Protein AF-A0A507BGI0-F1 (afdb_monomer_lite)

Structure (mmCIF, N/CA/C/O backbone):
data_AF-A0A507BGI0-F1
#
_entry.id   AF-A0A507BGI0-F1
#
loop_
_atom_site.group_PDB
_atom_site.id
_atom_site.type_symbol
_atom_site.label_atom_id
_atom_site.label_alt_id
_atom_site.label_comp_id
_atom_site.label_asym_id
_atom_site.label_entity_id
_atom_site.label_seq_id
_atom_site.pdbx_PDB_ins_code
_atom_site.Cartn_x
_atom_site.Cartn_y
_atom_site.Cartn_z
_atom_site.occupancy
_atom_site.B_iso_or_equiv
_atom_site.auth_seq_id
_atom_site.auth_comp_id
_atom_site.auth_asym_id
_atom_site.auth_atom_id
_atom_site.pdbx_PDB_model_num
ATOM 1 N N . MET A 1 1 ? 12.390 -49.516 82.461 1.00 42.81 1 MET A N 1
ATOM 2 C CA . MET A 1 1 ? 11.378 -50.363 81.790 1.00 42.81 1 MET A CA 1
ATOM 3 C C . MET A 1 1 ? 10.066 -49.597 81.767 1.00 42.81 1 MET A C 1
ATOM 5 O O . MET A 1 1 ? 9.403 -49.505 82.787 1.00 42.81 1 MET A O 1
ATOM 9 N N . MET A 1 2 ? 9.802 -48.881 80.678 1.00 29.42 2 MET A N 1
ATOM 10 C CA . MET A 1 2 ? 8.795 -47.811 80.592 1.00 29.42 2 MET A CA 1
ATOM 11 C C . MET A 1 2 ? 8.731 -47.456 79.093 1.00 29.42 2 MET A C 1
ATOM 13 O O . MET A 1 2 ? 9.795 -47.242 78.528 1.00 29.42 2 MET A O 1
ATOM 17 N N . ARG A 1 3 ? 7.636 -47.397 78.338 1.00 33.22 3 ARG A N 1
ATOM 18 C CA . ARG A 1 3 ? 6.191 -47.582 78.516 1.00 33.22 3 ARG A CA 1
ATOM 19 C C . ARG A 1 3 ? 5.647 -47.891 77.110 1.00 33.22 3 ARG A C 1
ATOM 21 O O . ARG A 1 3 ? 6.089 -47.272 76.149 1.00 33.22 3 ARG A O 1
ATOM 28 N N . LEU A 1 4 ? 4.689 -48.805 77.008 1.00 31.55 4 LEU A N 1
ATOM 29 C CA . LEU A 1 4 ? 3.865 -49.031 75.818 1.00 31.55 4 LEU A CA 1
ATOM 30 C C . LEU A 1 4 ? 2.515 -48.348 76.042 1.00 31.55 4 LEU A C 1
ATOM 32 O O . LEU A 1 4 ? 1.856 -48.659 77.027 1.00 31.55 4 LEU A O 1
ATOM 36 N N . PHE A 1 5 ? 2.105 -47.477 75.121 1.00 34.38 5 PHE A N 1
ATOM 37 C CA . PHE A 1 5 ? 0.704 -47.304 74.732 1.00 34.38 5 PHE A CA 1
ATOM 38 C C . PHE A 1 5 ? 0.666 -46.985 73.233 1.00 34.38 5 PHE A C 1
ATOM 40 O O . PHE A 1 5 ? 1.438 -46.165 72.741 1.00 34.38 5 PHE A O 1
ATOM 47 N N . ALA A 1 6 ? -0.173 -47.729 72.515 1.00 40.78 6 ALA A N 1
ATOM 48 C CA . ALA A 1 6 ? -0.262 -47.774 71.062 1.00 40.78 6 ALA A CA 1
ATOM 49 C C . ALA A 1 6 ? -0.840 -46.482 70.461 1.00 40.78 6 ALA A C 1
ATOM 51 O O . ALA A 1 6 ? -1.792 -45.922 71.001 1.00 40.78 6 ALA A O 1
ATOM 52 N N . SER A 1 7 ? -0.309 -46.063 69.308 1.00 31.20 7 SER A N 1
ATOM 53 C CA . SER A 1 7 ? -0.894 -45.019 68.462 1.00 31.20 7 SER A CA 1
ATOM 54 C C . SER A 1 7 ? -0.995 -45.536 67.025 1.00 31.20 7 SER A C 1
ATOM 56 O O . SER A 1 7 ? -0.004 -45.993 66.456 1.00 31.20 7 SER A O 1
ATOM 58 N N . SER A 1 8 ? -2.211 -45.522 66.475 1.00 33.97 8 SER A N 1
ATOM 59 C CA . SER A 1 8 ? -2.517 -45.926 65.099 1.00 33.97 8 SER A CA 1
ATOM 60 C C . SER A 1 8 ? -2.036 -44.856 64.116 1.00 33.97 8 SER A C 1
ATOM 62 O O . SER A 1 8 ? -2.428 -43.697 64.233 1.00 33.97 8 SER A O 1
ATOM 64 N N . LEU A 1 9 ? -1.218 -45.244 63.132 1.00 31.94 9 LEU A N 1
ATOM 65 C CA . LEU A 1 9 ? -0.883 -44.410 61.977 1.00 31.94 9 LEU A CA 1
ATOM 66 C C . LEU A 1 9 ? -2.056 -44.401 60.985 1.00 31.94 9 LEU A C 1
ATOM 68 O O . LEU A 1 9 ? -2.384 -45.433 60.404 1.00 31.94 9 LEU A O 1
ATOM 72 N N . ILE A 1 10 ? -2.633 -43.223 60.745 1.00 34.88 10 ILE A N 1
ATOM 73 C CA . ILE A 1 10 ? -3.453 -42.940 59.563 1.00 34.88 10 ILE A CA 1
ATOM 74 C C . ILE A 1 10 ? -2.537 -42.258 58.543 1.00 34.88 10 ILE A C 1
ATOM 76 O O . ILE A 1 10 ? -2.083 -41.136 58.757 1.00 34.88 10 ILE A O 1
ATOM 80 N N . PHE A 1 11 ? -2.253 -42.957 57.443 1.00 30.72 11 PHE A N 1
ATOM 81 C CA . PHE A 1 11 ? -1.673 -42.375 56.235 1.00 30.72 11 PHE A CA 1
ATOM 82 C C . PHE A 1 11 ? -2.734 -41.494 55.562 1.00 30.72 11 PHE A C 1
ATOM 84 O O . PHE A 1 11 ? -3.746 -41.997 55.076 1.00 30.72 11 PHE A O 1
ATOM 91 N N . VAL A 1 12 ? -2.509 -40.180 55.539 1.00 30.86 12 VAL A N 1
ATOM 92 C CA . VAL A 1 12 ? -3.276 -39.245 54.709 1.00 30.86 12 VAL A CA 1
ATOM 93 C C . VAL A 1 12 ? -2.721 -39.325 53.288 1.00 30.86 12 VAL A C 1
ATOM 95 O O . VAL A 1 12 ? -1.579 -38.945 53.037 1.00 30.86 12 VAL A O 1
ATOM 98 N N . LEU A 1 13 ? -3.534 -39.833 52.362 1.00 30.33 13 LEU A N 1
ATOM 99 C CA . LEU A 1 13 ? -3.351 -39.646 50.925 1.00 30.33 13 LEU A CA 1
ATOM 100 C C . LEU A 1 13 ? -3.607 -38.167 50.607 1.00 30.33 13 LEU A C 1
ATOM 102 O O . LEU A 1 13 ? -4.754 -37.740 50.507 1.00 30.33 13 LEU A O 1
ATOM 106 N N . ALA A 1 14 ? -2.536 -37.385 50.481 1.00 28.23 14 ALA A N 1
ATOM 107 C CA . ALA A 1 14 ? -2.585 -36.083 49.834 1.00 28.23 14 ALA A CA 1
ATOM 108 C C . ALA A 1 14 ? -2.564 -36.311 48.315 1.00 28.23 14 ALA A C 1
ATOM 110 O O . ALA A 1 14 ? -1.560 -36.756 47.759 1.00 28.23 14 ALA A O 1
ATOM 111 N N . LEU A 1 15 ? -3.696 -36.053 47.660 1.00 34.19 15 LEU A N 1
ATOM 112 C CA . LEU A 1 15 ? -3.736 -35.801 46.223 1.00 34.19 15 LEU A CA 1
ATOM 113 C C . LEU A 1 15 ? -3.067 -34.442 45.989 1.00 34.19 15 LEU A C 1
ATOM 115 O O . LEU A 1 15 ? -3.377 -33.477 46.684 1.00 34.19 15 LEU A O 1
ATOM 119 N N . ALA A 1 16 ? -2.112 -34.400 45.065 1.00 29.58 16 ALA A N 1
ATOM 120 C CA . ALA A 1 16 ? -1.417 -33.183 44.675 1.00 29.58 16 ALA A CA 1
ATOM 121 C C . ALA A 1 16 ? -2.385 -32.244 43.935 1.00 29.58 16 ALA A C 1
ATOM 123 O O . ALA A 1 16 ? -2.792 -32.535 42.812 1.00 29.58 16 ALA A O 1
ATOM 124 N N . ASP A 1 17 ? -2.742 -31.135 44.578 1.00 39.94 17 ASP A N 1
ATOM 125 C CA . ASP A 1 17 ? -3.207 -29.914 43.923 1.00 39.94 17 ASP A CA 1
ATOM 126 C C . ASP A 1 17 ? -1.970 -29.063 43.632 1.00 39.94 17 ASP A C 1
ATOM 128 O O . ASP A 1 17 ? -1.275 -28.718 44.579 1.00 39.94 17 ASP A O 1
ATOM 132 N N . ASP A 1 18 ? -1.692 -28.718 42.373 1.00 35.22 18 ASP A N 1
ATOM 133 C CA . ASP A 1 18 ? -0.683 -27.711 42.010 1.00 35.22 18 ASP A CA 1
ATOM 134 C C . ASP A 1 18 ? -0.860 -27.297 40.526 1.00 35.22 18 ASP A C 1
ATOM 136 O O . ASP A 1 18 ? -1.116 -28.159 39.691 1.00 35.22 18 ASP A O 1
ATOM 140 N N . ILE A 1 19 ? -0.720 -26.063 40.018 1.00 40.22 19 ILE A N 1
ATOM 141 C CA . ILE A 1 19 ? -0.604 -24.669 40.488 1.00 40.22 19 ILE A CA 1
ATOM 142 C C . ILE A 1 19 ? -1.035 -23.850 39.254 1.00 40.22 19 ILE A C 1
ATOM 144 O O . ILE A 1 19 ? -0.372 -23.960 38.230 1.00 40.22 19 ILE A O 1
ATOM 148 N N . CYS A 1 20 ? -2.116 -23.061 39.320 1.00 30.33 20 CYS A N 1
ATOM 149 C CA . CYS A 1 20 ? -2.341 -21.850 38.500 1.00 30.33 20 CYS A CA 1
ATOM 150 C C . CYS A 1 20 ? -3.704 -21.221 38.856 1.00 30.33 20 CYS A C 1
ATOM 152 O O . CYS A 1 20 ? -4.742 -21.576 38.304 1.00 30.33 20 CYS A O 1
ATOM 154 N N . GLN A 1 21 ? -3.707 -20.261 39.783 1.00 34.16 21 GLN A N 1
ATOM 155 C CA . GLN A 1 21 ? -4.812 -19.315 39.991 1.00 34.16 21 GLN A CA 1
ATOM 156 C C . GLN A 1 21 ? -4.314 -17.899 39.643 1.00 34.16 21 GLN A C 1
ATOM 158 O O . GLN A 1 21 ? -3.145 -17.601 39.903 1.00 34.16 21 GLN A O 1
ATOM 163 N N . PRO A 1 22 ? -5.154 -17.016 39.069 1.00 33.38 22 PRO A N 1
ATOM 164 C CA . PRO A 1 22 ? -4.743 -15.668 38.690 1.00 33.38 22 PRO A CA 1
ATOM 165 C C . PRO A 1 22 ? -4.500 -14.778 39.918 1.00 33.38 22 PRO A C 1
ATOM 167 O O . PRO A 1 22 ? -5.277 -14.760 40.875 1.00 33.38 22 PRO A O 1
ATOM 170 N N . VAL A 1 23 ? -3.419 -13.999 39.865 1.00 29.50 23 VAL A N 1
ATOM 171 C CA . VAL A 1 23 ? -3.059 -13.001 40.878 1.00 29.50 23 VAL A CA 1
ATOM 172 C C . VAL A 1 23 ? -4.113 -11.889 40.907 1.00 29.50 23 VAL A C 1
ATOM 174 O O . VAL A 1 23 ? -4.378 -11.249 39.893 1.00 29.50 23 VAL A O 1
ATOM 177 N N . LYS A 1 24 ? -4.679 -11.604 42.085 1.00 31.03 24 LYS A N 1
ATOM 178 C CA . LYS A 1 24 ? -5.443 -10.372 42.336 1.00 31.03 24 LYS A CA 1
ATOM 179 C C . LYS A 1 24 ? -4.497 -9.290 42.850 1.00 31.03 24 LYS A C 1
ATOM 181 O O . LYS A 1 24 ? -3.943 -9.441 43.936 1.00 31.03 24 LYS A O 1
ATOM 186 N N . TRP A 1 25 ? -4.360 -8.184 42.120 1.00 25.45 25 TRP A N 1
ATOM 187 C CA . TRP A 1 25 ? -3.721 -6.968 42.634 1.00 25.45 25 TRP A CA 1
ATOM 188 C C . TRP A 1 25 ? -4.769 -5.952 43.101 1.00 25.45 25 TRP A C 1
ATOM 190 O O . TRP A 1 25 ? -5.733 -5.651 42.403 1.00 25.45 25 TRP A O 1
ATOM 200 N N . ASN A 1 26 ? -4.570 -5.447 44.320 1.00 32.84 26 ASN A N 1
ATOM 201 C CA . ASN A 1 26 ? -5.420 -4.466 44.992 1.00 32.84 26 ASN A CA 1
ATOM 202 C C . ASN A 1 26 ? -5.053 -3.044 44.532 1.00 32.84 26 ASN A C 1
ATOM 204 O O . ASN A 1 26 ? -3.924 -2.597 44.741 1.00 32.84 26 ASN A O 1
ATOM 208 N N . ALA A 1 27 ? -6.012 -2.311 43.965 1.00 31.48 27 ALA A N 1
ATOM 209 C CA . ALA A 1 27 ? -5.849 -0.916 43.569 1.00 31.48 27 ALA A CA 1
ATOM 210 C C . ALA A 1 27 ? -6.193 0.030 44.735 1.00 31.48 27 ALA A C 1
ATOM 212 O O . ALA A 1 27 ? -7.358 0.289 45.029 1.00 31.48 27 ALA A O 1
ATOM 213 N N . LYS A 1 28 ? -5.172 0.596 45.388 1.00 33.41 28 LYS A N 1
ATOM 214 C CA . LYS A 1 28 ? -5.302 1.868 46.114 1.00 33.41 28 LYS A CA 1
ATOM 215 C C . LYS A 1 28 ? -4.172 2.821 45.729 1.00 33.41 28 LYS A C 1
ATOM 217 O O . LYS A 1 28 ? -3.084 2.743 46.295 1.00 33.41 28 LYS A O 1
ATOM 222 N N . ARG A 1 29 ? -4.484 3.757 44.824 1.00 29.36 29 ARG A N 1
ATOM 223 C CA . ARG A 1 29 ? -4.218 5.204 44.962 1.00 29.36 29 ARG A CA 1
ATOM 224 C C . ARG A 1 29 ? -4.873 6.000 43.809 1.00 29.36 29 ARG A C 1
ATOM 226 O O . ARG A 1 29 ? -4.341 6.023 42.710 1.00 29.36 29 ARG A O 1
ATOM 233 N N . SER A 1 30 ? -6.047 6.575 44.121 1.00 32.31 30 SER A N 1
ATOM 234 C CA . SER A 1 30 ? -6.545 7.950 43.831 1.00 32.31 30 SER A CA 1
ATOM 235 C C . SER A 1 30 ? -6.214 8.589 42.468 1.00 32.31 30 SER A C 1
ATOM 237 O O . SER A 1 30 ? -5.050 8.864 42.206 1.00 32.31 30 SER A O 1
ATOM 239 N N . GLU A 1 31 ? -7.170 8.762 41.544 1.00 31.33 31 GLU A N 1
ATOM 240 C CA . GLU A 1 31 ? -8.296 9.739 41.465 1.00 31.33 31 GLU A CA 1
ATOM 241 C C . GLU A 1 31 ? -7.934 11.133 40.902 1.00 31.33 31 GLU A C 1
ATOM 243 O O . GLU A 1 31 ? -7.174 11.889 41.499 1.00 31.33 31 GLU A O 1
ATOM 248 N N . GLY A 1 32 ? -8.583 11.478 39.779 1.00 26.98 32 GLY A N 1
ATOM 249 C CA . GLY A 1 32 ? -8.748 12.816 39.193 1.00 26.98 32 GLY A CA 1
ATOM 250 C C . GLY A 1 32 ? -9.572 12.725 37.888 1.00 26.98 32 GLY A C 1
ATOM 251 O O . GLY A 1 32 ? -9.405 11.746 37.169 1.00 26.98 32 GLY A O 1
ATOM 252 N N . PRO A 1 33 ? -10.523 13.637 37.599 1.00 35.62 33 PRO A N 1
ATOM 253 C CA . PRO A 1 33 ? -11.905 13.228 37.330 1.00 35.62 33 PRO A CA 1
ATOM 254 C C . PRO A 1 33 ? -12.376 13.466 35.886 1.00 35.62 33 PRO A C 1
ATOM 256 O O . PRO A 1 33 ? -12.254 14.575 35.377 1.00 35.62 33 PRO A O 1
ATOM 259 N N . TYR A 1 34 ? -13.068 12.490 35.289 1.00 28.34 34 TYR A N 1
ATOM 260 C CA . TYR A 1 34 ? -14.101 12.772 34.287 1.00 28.34 34 TYR A CA 1
ATOM 261 C C . TYR A 1 34 ? -15.375 11.984 34.591 1.00 28.34 34 TYR A C 1
ATOM 263 O O . TYR A 1 34 ? -15.370 10.826 35.000 1.00 28.34 34 TYR A O 1
ATOM 271 N N . ASN A 1 35 ? -16.464 12.730 34.483 1.00 32.16 35 ASN A N 1
ATOM 272 C CA . ASN A 1 35 ? -17.772 12.533 35.076 1.00 32.16 35 ASN A CA 1
ATOM 273 C C . ASN A 1 35 ? -18.545 11.391 34.398 1.00 32.16 35 ASN A C 1
ATOM 275 O O . ASN A 1 35 ? -18.776 11.413 33.191 1.00 32.16 35 ASN A O 1
ATOM 279 N N . THR A 1 36 ? -18.982 10.414 35.189 1.00 29.27 36 THR A N 1
ATOM 280 C CA . THR A 1 36 ? -19.876 9.337 34.774 1.00 29.27 36 THR A CA 1
ATOM 281 C C . THR A 1 36 ? -21.332 9.787 34.881 1.00 29.27 36 THR A C 1
ATOM 283 O O . THR A 1 36 ? -21.866 10.004 35.969 1.00 29.27 36 THR A O 1
ATOM 286 N N . LYS A 1 37 ? -22.040 9.825 33.749 1.00 28.53 37 LYS A N 1
ATOM 287 C CA . LYS A 1 37 ? -23.494 9.634 33.746 1.00 28.53 37 LYS A CA 1
ATOM 288 C C . LYS A 1 37 ? -23.850 8.420 32.906 1.00 28.53 37 LYS A C 1
ATOM 290 O O . LYS A 1 37 ? -23.860 8.451 31.684 1.00 28.53 37 LYS A O 1
ATOM 295 N N . ALA A 1 38 ? -24.135 7.349 33.637 1.00 28.61 38 ALA A N 1
ATOM 296 C CA . ALA A 1 38 ? -24.724 6.117 33.159 1.00 28.61 38 ALA A CA 1
ATOM 297 C C . ALA A 1 38 ? -26.077 6.367 32.477 1.00 28.61 38 ALA A C 1
ATOM 299 O O . ALA A 1 38 ? -26.941 7.046 33.038 1.00 28.61 38 ALA A O 1
ATOM 300 N N . LEU A 1 39 ? -26.298 5.724 31.331 1.00 29.30 39 LEU A N 1
ATOM 301 C CA . LEU A 1 39 ? -27.636 5.422 30.834 1.00 29.30 39 LEU A CA 1
ATOM 302 C C . LEU A 1 39 ? -27.806 3.906 30.771 1.00 29.30 39 LEU A C 1
ATOM 304 O O . LEU A 1 39 ? -26.956 3.163 30.291 1.00 29.30 39 LEU A O 1
ATOM 308 N N . ARG A 1 40 ? -28.894 3.484 31.409 1.00 27.97 40 ARG A N 1
ATOM 309 C CA . ARG A 1 40 ? -29.252 2.117 31.766 1.00 27.97 40 ARG A CA 1
ATOM 310 C C . ARG A 1 40 ? -29.672 1.310 30.540 1.00 27.97 40 ARG A C 1
ATOM 312 O O . ARG A 1 40 ? -30.308 1.837 29.633 1.00 27.97 40 ARG A O 1
ATOM 319 N N . ALA A 1 41 ? -29.391 0.012 30.604 1.00 29.47 41 ALA A N 1
ATOM 320 C CA . ALA A 1 41 ? -29.941 -1.010 29.726 1.00 29.47 41 ALA A CA 1
ATOM 321 C C . ALA A 1 41 ? -31.480 -0.975 29.707 1.00 29.47 41 ALA A C 1
ATOM 323 O O . ALA A 1 41 ? -32.117 -0.909 30.761 1.00 29.47 41 ALA A O 1
ATOM 324 N N . ALA A 1 42 ? -32.065 -1.081 28.514 1.00 31.27 42 ALA A N 1
ATOM 325 C CA . ALA A 1 42 ? -33.485 -1.348 28.325 1.00 31.27 42 ALA A CA 1
ATOM 326 C C . ALA A 1 42 ? -33.654 -2.606 27.460 1.00 31.27 42 ALA A C 1
ATOM 328 O O . ALA A 1 42 ? -33.240 -2.645 26.305 1.00 31.27 42 ALA A O 1
ATOM 329 N N . ASN A 1 43 ? -34.266 -3.632 28.053 1.00 33.16 43 ASN A N 1
ATOM 330 C CA . ASN A 1 43 ? -34.824 -4.797 27.368 1.00 33.16 43 ASN A CA 1
ATOM 331 C C . ASN A 1 43 ? -36.053 -4.376 26.540 1.00 33.16 43 ASN A C 1
ATOM 333 O O . ASN A 1 43 ? -36.933 -3.700 27.072 1.00 33.16 43 ASN A O 1
ATOM 337 N N . GLY A 1 44 ? -36.173 -4.847 25.294 1.00 30.34 44 GLY A N 1
ATOM 338 C CA . GLY A 1 44 ? -37.397 -4.705 24.494 1.00 30.34 44 GLY A CA 1
ATOM 339 C C . GLY A 1 44 ? -37.281 -5.282 23.078 1.00 30.34 44 GLY A C 1
ATOM 340 O O . GLY A 1 44 ? -36.317 -5.034 22.370 1.00 30.34 44 GLY A O 1
ATOM 341 N N . THR A 1 45 ? -38.266 -6.087 22.692 1.00 26.09 45 THR A N 1
ATOM 342 C CA . THR A 1 45 ? -38.366 -6.971 21.517 1.00 26.09 45 THR A CA 1
ATOM 343 C C . THR A 1 45 ? -38.689 -6.306 20.163 1.00 26.09 45 THR A C 1
ATOM 345 O O . THR A 1 45 ? -39.497 -5.391 20.106 1.00 26.09 45 THR A O 1
ATOM 348 N N . MET A 1 46 ? -38.151 -6.918 19.092 1.00 31.66 46 MET A N 1
ATOM 349 C CA . MET A 1 46 ? -38.597 -7.029 17.680 1.00 31.66 46 MET A CA 1
ATOM 350 C C . MET A 1 46 ? -39.024 -5.795 16.839 1.00 31.66 46 MET A C 1
ATOM 352 O O . MET A 1 46 ? -40.098 -5.235 17.008 1.00 31.66 46 MET A O 1
ATOM 356 N N . SER A 1 47 ? -38.301 -5.655 15.714 1.00 32.12 47 SER A N 1
ATOM 357 C CA . SER A 1 47 ? -38.797 -5.443 14.335 1.00 32.12 47 SER A CA 1
ATOM 358 C C . SER A 1 47 ? -38.734 -4.046 13.692 1.00 32.12 47 SER A C 1
ATOM 360 O O . SER A 1 47 ? -39.111 -3.024 14.252 1.00 32.12 47 SER A O 1
ATOM 362 N N . THR A 1 48 ? -38.386 -4.112 12.401 1.00 28.52 48 THR A N 1
ATOM 363 C CA . THR A 1 48 ? -38.454 -3.139 11.297 1.00 28.52 48 THR A CA 1
ATOM 364 C C . THR A 1 48 ? -37.330 -2.112 11.135 1.00 28.52 48 THR A C 1
ATOM 366 O O . THR A 1 48 ? -36.999 -1.334 12.023 1.00 28.52 48 THR A O 1
ATOM 369 N N . ARG A 1 49 ? -36.771 -2.126 9.911 1.00 46.28 49 ARG A N 1
ATOM 370 C CA . ARG A 1 49 ? -35.868 -1.130 9.322 1.00 46.28 49 ARG A CA 1
ATOM 371 C C . ARG A 1 49 ? -36.294 0.276 9.733 1.00 46.28 49 ARG A C 1
ATOM 373 O O . ARG A 1 49 ? -37.296 0.785 9.236 1.00 46.28 49 ARG A O 1
ATOM 380 N N . LYS A 1 50 ? -35.487 0.922 10.564 1.00 30.48 50 LYS A N 1
ATOM 381 C CA . LYS A 1 50 ? -35.574 2.356 10.782 1.00 30.48 50 LYS A CA 1
ATOM 382 C C . LYS A 1 50 ? -34.250 2.953 10.352 1.00 30.48 50 LYS A C 1
ATOM 384 O O . LYS A 1 50 ? -33.225 2.746 10.988 1.00 30.48 50 LYS A O 1
ATOM 389 N N . THR A 1 51 ? -34.295 3.678 9.242 1.00 41.38 51 THR A N 1
ATOM 390 C CA . THR A 1 51 ? -33.358 4.754 8.940 1.00 41.38 51 THR A CA 1
ATOM 391 C C . THR A 1 51 ? -33.377 5.703 10.141 1.00 41.38 51 THR A C 1
ATOM 393 O O . THR A 1 51 ? -34.228 6.587 10.222 1.00 41.38 51 THR A O 1
ATOM 396 N N . LEU A 1 52 ? -32.517 5.469 11.135 1.00 34.47 52 LEU A N 1
ATOM 397 C CA . LEU A 1 52 ? -32.275 6.416 12.218 1.00 34.47 52 LEU A CA 1
ATOM 398 C C . LEU A 1 52 ? -31.330 7.491 11.681 1.00 34.47 52 LEU A C 1
ATOM 400 O O . LEU A 1 52 ? -30.129 7.481 11.918 1.00 34.47 52 LEU A O 1
ATOM 404 N N . VAL A 1 53 ? -31.914 8.452 10.968 1.00 43.16 53 VAL A N 1
ATOM 405 C CA . VAL A 1 53 ? -31.479 9.837 11.135 1.00 43.16 53 VAL A CA 1
ATOM 406 C C . VAL A 1 53 ? -31.942 10.228 12.538 1.00 43.16 53 VAL A C 1
ATOM 408 O O . VAL A 1 53 ? -33.095 10.597 12.747 1.00 43.16 53 VAL A O 1
ATOM 411 N N . THR A 1 54 ? -31.060 10.055 13.517 1.00 35.94 54 THR A N 1
ATOM 412 C CA . THR A 1 54 ? -31.171 10.699 14.828 1.00 35.94 54 THR A CA 1
ATOM 413 C C . THR A 1 54 ? -30.023 11.677 14.919 1.00 35.94 54 THR A C 1
ATOM 415 O O . THR A 1 54 ? -28.858 11.300 14.935 1.00 35.94 54 THR A O 1
ATOM 418 N N . THR A 1 55 ? -30.399 12.945 14.914 1.00 41.53 55 THR A N 1
ATOM 419 C CA . THR A 1 55 ? -29.584 14.147 15.041 1.00 41.53 55 THR A CA 1
ATOM 420 C C . THR A 1 55 ? -28.946 14.249 16.429 1.00 41.53 55 THR A C 1
ATOM 422 O O . THR A 1 55 ? -29.346 15.074 17.247 1.00 41.53 55 THR A O 1
ATOM 425 N N . THR A 1 56 ? -27.953 13.417 16.716 1.00 51.41 56 THR A N 1
ATOM 426 C CA . THR A 1 56 ? -26.781 13.904 17.449 1.00 51.41 56 THR A CA 1
ATOM 427 C C . THR A 1 56 ? -25.846 14.451 16.385 1.00 51.41 56 THR A C 1
ATOM 429 O O . THR A 1 56 ? -25.443 13.709 15.492 1.00 51.41 56 THR A O 1
ATOM 432 N N . GLU A 1 57 ? -25.596 15.757 16.398 1.00 71.06 57 GLU A N 1
ATOM 433 C CA . GLU A 1 57 ? -24.594 16.375 15.531 1.00 71.06 57 GLU A CA 1
ATOM 434 C C . GLU A 1 57 ? -23.254 15.687 15.829 1.00 71.06 57 GLU A C 1
ATOM 436 O O . GLU A 1 57 ? -22.712 15.863 16.918 1.00 71.06 57 GLU A O 1
ATOM 441 N N . ILE A 1 58 ? -22.806 14.804 14.928 1.00 82.75 58 ILE A N 1
ATOM 442 C CA . ILE A 1 58 ? -21.576 14.019 15.093 1.00 82.75 58 ILE A CA 1
ATOM 443 C C . ILE A 1 58 ? -20.422 15.015 15.182 1.00 82.75 58 ILE A C 1
ATOM 445 O O . ILE A 1 58 ? -20.249 15.834 14.279 1.00 82.75 58 ILE A O 1
ATOM 449 N N . GLN A 1 59 ? -19.674 14.979 16.280 1.00 87.25 59 GLN A N 1
ATOM 450 C CA . GLN A 1 59 ? -18.561 15.892 16.499 1.00 87.25 59 GLN A CA 1
ATOM 451 C C . GLN A 1 59 ? -17.267 15.296 15.939 1.00 87.25 59 GLN A C 1
ATOM 453 O O . GLN A 1 59 ? -17.136 14.072 15.862 1.00 87.25 59 GLN A O 1
ATOM 458 N N . PRO A 1 60 ? -16.275 16.127 15.574 1.00 87.62 60 PRO A N 1
ATOM 459 C CA . PRO A 1 60 ? -14.958 15.626 15.210 1.00 87.62 60 PRO A CA 1
ATOM 460 C C . PRO A 1 60 ? -14.385 14.720 16.307 1.00 87.62 60 PRO A C 1
ATOM 462 O O . PRO A 1 60 ? -14.350 15.100 17.477 1.00 87.62 60 PRO A O 1
ATOM 465 N N . GLY A 1 61 ? -13.929 13.528 15.925 1.00 86.38 61 GLY A N 1
ATOM 466 C CA . GLY A 1 61 ? -13.454 12.495 16.848 1.00 86.38 61 GLY A CA 1
ATOM 467 C C . GLY A 1 61 ? -14.496 11.434 17.219 1.00 86.38 61 GLY A C 1
ATOM 468 O O . GLY A 1 61 ? -14.107 10.355 17.666 1.00 86.38 61 GLY A O 1
ATOM 469 N N . ASP A 1 62 ? -15.788 11.681 16.989 1.00 90.69 62 ASP A N 1
ATOM 470 C CA . ASP A 1 62 ? -16.827 10.672 17.206 1.00 90.69 62 ASP A CA 1
ATOM 471 C C . ASP A 1 62 ? -16.760 9.568 16.142 1.00 90.69 62 ASP A C 1
ATOM 473 O O . ASP A 1 62 ? -16.364 9.792 14.996 1.00 90.69 62 ASP A O 1
ATOM 477 N N . ILE A 1 63 ? -17.205 8.356 16.488 1.00 91.50 63 ILE A N 1
ATOM 478 C CA . ILE A 1 63 ? -17.355 7.282 15.502 1.00 91.50 63 ILE A CA 1
ATOM 479 C C . ILE A 1 63 ? -18.615 7.528 14.670 1.00 91.50 63 ILE A C 1
ATOM 481 O O . ILE A 1 63 ? -19.738 7.297 15.120 1.00 91.50 63 ILE A O 1
ATOM 485 N N . ASN A 1 64 ? -18.425 7.922 13.412 1.00 90.44 64 ASN A N 1
ATOM 486 C CA . ASN A 1 64 ? -19.487 7.969 12.419 1.00 90.44 64 ASN A CA 1
ATOM 487 C C . ASN A 1 64 ? -19.712 6.564 11.846 1.00 90.44 64 ASN A C 1
ATOM 489 O O . ASN A 1 64 ? -19.135 6.165 10.825 1.00 90.44 64 ASN A O 1
ATOM 493 N N . CYS A 1 65 ? -20.522 5.773 12.553 1.00 94.12 65 CYS A N 1
ATOM 494 C CA . CYS A 1 65 ? -20.826 4.416 12.129 1.00 94.12 65 CYS A CA 1
ATOM 495 C C . CYS A 1 65 ? -21.855 4.399 10.994 1.00 94.12 65 CYS A C 1
ATOM 497 O O . CYS A 1 65 ? -23.006 4.798 11.166 1.00 94.12 65 CYS A O 1
ATOM 499 N N . ARG A 1 66 ? -21.455 3.879 9.830 1.00 92.69 66 ARG A N 1
ATOM 500 C CA . ARG A 1 66 ? -22.329 3.745 8.653 1.00 92.69 66 ARG A CA 1
ATOM 501 C C . ARG A 1 66 ? -23.046 2.405 8.606 1.00 92.69 66 ARG A C 1
ATOM 503 O O . ARG A 1 66 ? -24.117 2.308 8.010 1.00 92.69 66 ARG A O 1
ATOM 510 N N . TYR A 1 67 ? -22.439 1.370 9.179 1.00 93.69 67 TYR A N 1
ATOM 511 C CA . TYR A 1 67 ? -23.004 0.034 9.222 1.00 93.69 67 TYR A CA 1
ATOM 512 C C . TYR A 1 67 ? -22.532 -0.721 10.464 1.00 93.69 67 TYR A C 1
ATOM 514 O O . TYR A 1 67 ? -21.329 -0.863 10.710 1.00 93.69 67 TYR A O 1
ATOM 522 N N . SER A 1 68 ? -23.502 -1.244 11.206 1.00 95.88 68 SER A N 1
ATOM 523 C CA . SER A 1 68 ? -23.287 -2.080 12.382 1.00 95.88 68 SER A CA 1
ATOM 524 C C . SER A 1 68 ? -23.674 -3.524 12.085 1.00 95.88 68 SER A C 1
ATOM 526 O O . SER A 1 68 ? -24.565 -3.796 11.278 1.00 95.88 68 SER A O 1
ATOM 528 N N . ALA A 1 69 ? -23.013 -4.458 12.756 1.00 95.88 69 ALA A N 1
ATOM 529 C CA . ALA A 1 69 ? -23.327 -5.875 12.702 1.00 95.88 69 ALA A CA 1
ATOM 530 C C . ALA A 1 69 ? -23.485 -6.440 14.110 1.00 95.88 69 ALA A C 1
ATOM 532 O O . ALA A 1 69 ? -22.736 -6.093 15.020 1.00 95.88 69 ALA A O 1
ATOM 533 N N . THR A 1 70 ? -24.446 -7.343 14.277 1.00 97.00 70 THR A N 1
ATOM 534 C CA . THR A 1 70 ? -24.718 -7.997 15.557 1.00 97.00 70 THR A CA 1
ATOM 535 C C . THR A 1 70 ? -23.895 -9.278 15.699 1.00 97.00 70 THR A C 1
ATOM 537 O O . THR A 1 70 ? -23.871 -10.111 14.788 1.00 97.00 70 THR A O 1
ATOM 540 N N . THR A 1 71 ? -23.247 -9.467 16.849 1.00 95.44 71 THR A N 1
ATOM 541 C CA . THR A 1 71 ? -22.590 -10.733 17.204 1.00 95.44 71 THR A CA 1
ATOM 542 C C . THR A 1 71 ? -23.595 -11.875 17.353 1.00 95.44 71 THR A C 1
ATOM 544 O O . THR A 1 71 ? -24.785 -11.679 17.614 1.00 95.44 71 THR A O 1
ATOM 547 N N . SER A 1 72 ? -23.112 -13.110 17.205 1.00 91.88 72 SER A N 1
ATOM 548 C CA . SER A 1 72 ? -23.940 -14.300 17.410 1.00 91.88 72 SER A CA 1
ATOM 549 C C . SER A 1 72 ? -24.275 -14.521 18.897 1.00 91.88 72 SER A C 1
ATOM 551 O O . SER A 1 72 ? -23.791 -13.807 19.776 1.00 91.88 72 SER A O 1
ATOM 553 N N . ALA A 1 73 ? -25.105 -15.525 19.200 1.00 93.25 73 ALA A N 1
ATOM 554 C CA . ALA A 1 73 ? -25.404 -15.910 20.582 1.00 93.25 73 ALA A CA 1
ATOM 555 C C . ALA A 1 73 ? -24.191 -16.497 21.330 1.00 93.25 73 ALA A C 1
ATOM 557 O O . ALA A 1 73 ? -24.194 -16.529 22.557 1.00 93.25 73 ALA A O 1
ATOM 558 N N . THR A 1 74 ? -23.170 -16.948 20.601 1.00 90.88 74 THR A N 1
ATOM 559 C CA . THR A 1 74 ? -21.918 -17.489 21.136 1.00 90.88 74 THR A CA 1
ATOM 560 C C . THR A 1 74 ? -20.754 -16.617 20.681 1.00 90.88 74 THR A C 1
ATOM 562 O O . THR A 1 74 ? -20.568 -16.415 19.480 1.00 90.88 74 THR A O 1
ATOM 565 N N . VAL A 1 75 ? -19.971 -16.106 21.629 1.00 92.00 75 VAL A N 1
ATOM 566 C CA . VAL A 1 75 ? -18.784 -15.283 21.361 1.00 92.00 75 VAL A CA 1
ATOM 567 C C . VAL A 1 75 ? -17.599 -15.781 22.180 1.00 92.00 75 VAL A C 1
ATOM 569 O O . VAL A 1 75 ? -17.765 -16.471 23.184 1.00 92.00 75 VAL A O 1
ATOM 572 N N . ASN A 1 76 ? -16.401 -15.453 21.721 1.00 84.56 76 ASN A N 1
ATOM 573 C CA . ASN A 1 76 ? -15.126 -15.716 22.378 1.00 84.56 76 ASN A CA 1
ATOM 574 C C . ASN A 1 76 ? -14.101 -14.658 21.932 1.00 84.56 76 ASN A C 1
ATOM 576 O O . ASN A 1 76 ? -14.402 -13.836 21.065 1.00 84.56 76 ASN A O 1
ATOM 580 N N . TYR A 1 77 ? -12.879 -14.720 22.465 1.00 80.06 77 TYR A N 1
ATOM 581 C CA . TYR A 1 77 ? -11.794 -13.781 22.141 1.00 80.06 77 TYR A CA 1
ATOM 582 C C . TYR A 1 77 ? -11.473 -13.678 20.633 1.00 80.06 77 TYR A C 1
ATOM 584 O O . TYR A 1 77 ? -10.916 -12.691 20.171 1.00 80.06 77 TYR A O 1
ATOM 592 N N . TYR A 1 78 ? -11.845 -14.675 19.825 1.00 85.00 78 TYR A N 1
ATOM 593 C CA . TYR A 1 78 ? -11.617 -14.669 18.379 1.00 85.00 78 TYR A CA 1
ATOM 594 C C . TYR A 1 78 ? -12.755 -13.994 17.585 1.00 85.00 78 TYR A C 1
ATOM 596 O O . TYR A 1 78 ? -12.646 -13.767 16.379 1.00 85.00 78 TYR A O 1
ATOM 604 N N . THR A 1 79 ? -13.861 -13.633 18.242 1.00 90.25 79 THR A N 1
ATOM 605 C CA . THR A 1 79 ? -15.052 -13.074 17.582 1.00 90.25 79 THR A CA 1
ATOM 606 C C . THR A 1 79 ? -14.773 -11.721 16.924 1.00 90.25 79 THR A C 1
ATOM 608 O O . THR A 1 79 ? -15.256 -11.493 15.817 1.00 90.25 79 THR A O 1
ATOM 611 N N . CYS A 1 80 ? -13.950 -10.854 17.527 1.00 91.75 80 CYS A N 1
ATOM 612 C CA . CYS A 1 80 ? -13.572 -9.574 16.914 1.00 91.75 80 CYS A CA 1
ATOM 613 C C . CYS A 1 80 ? -12.852 -9.787 15.575 1.00 91.75 80 CYS A C 1
ATOM 615 O O . CYS A 1 80 ? -13.201 -9.157 14.578 1.00 91.75 80 CYS A O 1
ATOM 617 N N . THR A 1 81 ? -11.908 -10.735 15.515 1.00 91.31 81 THR A N 1
ATOM 618 C CA . THR A 1 81 ? -11.213 -11.101 14.272 1.00 91.31 81 THR A CA 1
ATOM 619 C C . THR A 1 81 ? -12.180 -11.657 13.236 1.00 91.31 81 THR A C 1
ATOM 621 O O . THR A 1 81 ? -12.146 -11.228 12.087 1.00 91.31 81 THR A O 1
ATOM 624 N N . GLN A 1 82 ? -13.095 -12.547 13.633 1.00 93.44 82 GLN A N 1
ATOM 625 C CA . GLN A 1 82 ? -14.107 -13.075 12.712 1.00 93.44 82 GLN A CA 1
ATOM 626 C C . GLN A 1 82 ? -14.999 -11.973 12.136 1.00 93.44 82 GLN A C 1
ATOM 628 O O . GLN A 1 82 ? -15.306 -12.000 10.945 1.00 93.44 82 GLN A O 1
ATOM 633 N N . MET A 1 83 ? -15.409 -11.002 12.956 1.00 92.94 83 MET A N 1
ATOM 634 C CA . MET A 1 83 ? -16.187 -9.859 12.483 1.00 92.94 83 MET A CA 1
ATOM 635 C C . MET A 1 83 ? -15.372 -9.003 11.515 1.00 92.94 83 MET A C 1
ATOM 637 O O . MET A 1 83 ? -15.850 -8.731 10.416 1.00 92.94 83 MET A O 1
ATOM 641 N N . ALA A 1 84 ? -14.137 -8.649 11.871 1.00 89.94 84 ALA A N 1
ATOM 642 C CA . ALA A 1 84 ? -13.261 -7.858 11.013 1.00 89.94 84 ALA A CA 1
ATOM 643 C C . ALA A 1 84 ? -13.061 -8.522 9.637 1.00 89.94 84 ALA A C 1
ATOM 645 O O . ALA A 1 84 ? -13.354 -7.919 8.603 1.00 89.94 84 ALA A O 1
ATOM 646 N N . THR A 1 85 ? -12.693 -9.809 9.617 1.00 90.31 85 THR A N 1
ATOM 647 C CA . THR A 1 85 ? -12.517 -10.586 8.381 1.00 90.31 85 THR A CA 1
ATOM 648 C C . THR A 1 85 ? -13.809 -10.686 7.574 1.00 90.31 85 THR A C 1
ATOM 650 O O . THR A 1 85 ? -13.785 -10.503 6.358 1.00 90.31 85 THR A O 1
ATOM 653 N N . LYS A 1 86 ? -14.951 -10.932 8.228 1.00 94.31 86 LYS A N 1
ATOM 654 C CA . LYS A 1 86 ? -16.252 -11.047 7.554 1.00 94.31 86 LYS A CA 1
ATOM 655 C C . LYS A 1 86 ? -16.646 -9.768 6.814 1.00 94.31 86 LYS A C 1
ATOM 657 O O . LYS A 1 86 ? -17.279 -9.857 5.765 1.00 94.31 86 LYS A O 1
ATOM 662 N N . TYR A 1 87 ? -16.298 -8.605 7.360 1.00 93.00 87 TYR A N 1
ATOM 663 C CA . TYR A 1 87 ? -16.632 -7.304 6.776 1.00 93.00 87 TYR A CA 1
ATOM 664 C C . TYR A 1 87 ? -15.474 -6.665 6.000 1.00 93.00 87 TYR A C 1
ATOM 666 O O . TYR A 1 87 ? -15.602 -5.531 5.548 1.00 93.00 87 TYR A O 1
ATOM 674 N N . GLY A 1 88 ? -14.374 -7.398 5.790 1.00 90.44 88 GLY A N 1
ATOM 675 C CA . GLY A 1 88 ? -13.255 -6.947 4.962 1.00 90.44 88 GLY A CA 1
ATOM 676 C C . GLY A 1 88 ? -12.486 -5.758 5.543 1.00 90.44 88 GLY A C 1
ATOM 677 O O . GLY A 1 88 ? -11.900 -4.992 4.784 1.00 90.44 88 GLY A O 1
ATOM 678 N N . ILE A 1 89 ? -12.491 -5.594 6.869 1.00 90.56 89 ILE A N 1
ATOM 679 C CA . ILE A 1 89 ? -11.709 -4.572 7.577 1.00 90.56 89 ILE A CA 1
ATOM 680 C C . ILE A 1 89 ? -10.596 -5.229 8.397 1.00 90.56 89 ILE A C 1
ATOM 682 O O . ILE A 1 89 ? -10.678 -6.406 8.754 1.00 90.56 89 ILE A O 1
ATOM 686 N N . THR A 1 90 ? -9.535 -4.479 8.701 1.00 89.12 90 THR A N 1
ATOM 687 C CA . THR A 1 90 ? -8.487 -4.976 9.602 1.00 89.12 90 THR A CA 1
ATOM 688 C C . THR A 1 90 ? -9.001 -5.028 11.039 1.00 89.12 90 THR A C 1
ATOM 690 O O . THR A 1 90 ? -9.951 -4.330 11.408 1.00 89.12 90 THR A O 1
ATOM 693 N N . ILE A 1 91 ? -8.364 -5.853 11.870 1.00 90.19 91 ILE A N 1
ATOM 694 C CA . ILE A 1 91 ? -8.714 -5.944 13.290 1.00 90.19 91 ILE A CA 1
ATOM 695 C C . ILE A 1 91 ? -8.480 -4.610 14.019 1.00 90.19 91 ILE A C 1
ATOM 697 O O . ILE A 1 91 ? -9.302 -4.210 14.838 1.00 90.19 91 ILE A O 1
ATOM 701 N N . ASP A 1 92 ? -7.438 -3.868 13.636 1.00 88.81 92 ASP A N 1
ATOM 702 C CA . ASP A 1 92 ? -7.151 -2.538 14.184 1.00 88.81 92 ASP A CA 1
ATOM 703 C C . ASP A 1 92 ? -8.253 -1.531 13.835 1.00 88.81 92 ASP A C 1
ATOM 705 O O . ASP A 1 92 ? -8.685 -0.754 14.687 1.00 88.81 92 ASP A O 1
ATOM 709 N N . VAL A 1 93 ? -8.770 -1.572 12.599 1.00 86.50 93 VAL A N 1
ATOM 710 C CA . VAL A 1 93 ? -9.915 -0.745 12.190 1.00 86.50 93 VAL A CA 1
ATOM 711 C C . VAL A 1 93 ? -11.161 -1.136 12.981 1.00 86.50 93 VAL A C 1
ATOM 713 O O . VAL A 1 93 ? -11.886 -0.257 13.439 1.00 86.50 93 VAL A O 1
ATOM 716 N N . PHE A 1 94 ? -11.399 -2.430 13.206 1.00 93.75 94 PHE A N 1
ATOM 717 C CA . PHE A 1 94 ? -12.539 -2.880 14.004 1.00 93.75 94 PHE A CA 1
ATOM 718 C C . PHE A 1 94 ? -12.477 -2.360 15.448 1.00 93.75 94 PHE A C 1
ATOM 720 O O . PHE A 1 94 ? -13.478 -1.841 15.939 1.00 93.75 94 PHE A O 1
ATOM 727 N N . PHE A 1 95 ? -11.317 -2.420 16.110 1.00 93.19 95 PHE A N 1
ATOM 728 C CA . PHE A 1 95 ? -11.150 -1.843 17.450 1.00 93.19 95 PHE A CA 1
ATOM 729 C C . PHE A 1 95 ? -11.243 -0.314 17.450 1.00 93.19 95 PHE A C 1
ATOM 731 O O . PHE A 1 95 ? -11.864 0.260 18.339 1.00 93.19 95 PHE A O 1
ATOM 738 N N . THR A 1 96 ? -10.720 0.350 16.417 1.00 91.69 96 THR A N 1
ATOM 739 C CA . THR A 1 96 ? -10.833 1.810 16.256 1.00 91.69 96 THR A CA 1
ATOM 740 C C . THR A 1 96 ? -12.294 2.257 16.165 1.00 91.69 96 THR A C 1
ATOM 742 O O . THR A 1 96 ? -12.681 3.248 16.777 1.00 91.69 96 THR A O 1
ATOM 745 N N . LEU A 1 97 ? -13.126 1.513 15.431 1.00 92.88 97 LEU A N 1
ATOM 746 C CA . LEU A 1 97 ? -14.559 1.792 15.299 1.00 92.88 97 LEU A CA 1
ATOM 747 C C . LEU A 1 97 ? -15.373 1.392 16.540 1.00 92.88 97 LEU A C 1
ATOM 749 O O . LEU A 1 97 ? -16.529 1.790 16.665 1.00 92.88 97 LEU A O 1
ATOM 753 N N . ASN A 1 98 ? -14.796 0.609 17.451 1.00 94.88 98 ASN A N 1
ATOM 754 C CA . ASN A 1 98 ? -15.455 0.107 18.655 1.00 94.88 98 ASN A CA 1
ATOM 755 C C . ASN A 1 98 ? -14.544 0.291 19.880 1.00 94.88 98 ASN A C 1
ATOM 757 O O . ASN A 1 98 ? -14.139 -0.697 20.491 1.00 94.88 98 ASN A O 1
ATOM 761 N N . PRO A 1 99 ? -14.232 1.539 20.274 1.00 93.50 99 PRO A N 1
ATOM 762 C CA . PRO A 1 99 ? -13.194 1.841 21.267 1.00 93.50 99 PRO A CA 1
ATOM 763 C C . PRO A 1 99 ? -13.518 1.368 22.693 1.00 93.50 99 PRO A C 1
ATOM 765 O O . PRO A 1 99 ? -12.682 1.463 23.585 1.00 93.50 99 PRO A O 1
ATOM 768 N N . THR A 1 100 ? -14.735 0.880 22.937 1.00 93.38 100 THR A N 1
ATOM 769 C CA . THR A 1 100 ? -15.123 0.251 24.206 1.00 93.38 100 THR A CA 1
ATOM 770 C C . THR A 1 100 ? -14.675 -1.208 24.307 1.00 93.38 100 THR A C 1
ATOM 772 O O . THR A 1 100 ? -14.721 -1.772 25.400 1.00 93.38 100 THR A O 1
ATOM 775 N N . LEU A 1 101 ? -14.263 -1.831 23.198 1.00 93.94 101 LEU A N 1
ATOM 776 C CA . LEU A 1 101 ? -13.681 -3.169 23.191 1.00 93.94 101 LEU A CA 1
ATOM 777 C C . LEU A 1 101 ? -12.217 -3.130 23.631 1.00 93.94 101 LEU A C 1
ATOM 779 O O . LEU A 1 101 ? -11.456 -2.247 23.241 1.00 93.94 101 LEU A O 1
ATOM 783 N N . GLU A 1 102 ? -11.819 -4.125 24.413 1.00 88.50 102 GLU A N 1
ATOM 784 C CA . GLU A 1 102 ? -10.417 -4.366 24.740 1.00 88.50 102 GLU A CA 1
ATOM 785 C C . GLU A 1 102 ? -9.696 -4.986 23.534 1.00 88.50 102 GLU A C 1
ATOM 787 O O . GLU A 1 102 ? -10.293 -5.736 22.757 1.00 88.50 102 GLU A O 1
ATOM 792 N N . LEU A 1 103 ? -8.402 -4.685 23.369 1.00 88.00 103 LEU A N 1
ATOM 793 C CA . LEU A 1 103 ? -7.603 -5.148 22.221 1.00 88.00 103 LEU A CA 1
ATOM 794 C C . LEU A 1 103 ? -7.437 -6.675 22.172 1.00 88.00 103 LEU A C 1
ATOM 796 O O . LEU A 1 103 ? -7.153 -7.235 21.115 1.00 88.00 103 LEU A O 1
ATOM 800 N N . ASP A 1 104 ? -7.619 -7.354 23.302 1.00 81.94 104 ASP A N 1
ATOM 801 C CA . ASP A 1 104 ? -7.631 -8.815 23.396 1.00 81.94 104 ASP A CA 1
ATOM 802 C C . ASP A 1 104 ? -9.021 -9.424 23.121 1.00 81.94 104 ASP A C 1
ATOM 804 O O . ASP A 1 104 ? -9.184 -10.646 23.152 1.00 81.94 104 ASP A O 1
ATOM 808 N N . CYS A 1 105 ? -10.021 -8.583 22.825 1.00 92.12 105 CYS A N 1
ATOM 809 C CA . CYS A 1 105 ? -11.413 -8.950 22.581 1.00 92.12 105 CYS A CA 1
ATOM 810 C C . CYS A 1 105 ? -12.085 -9.686 23.760 1.00 92.12 105 CYS A C 1
ATOM 812 O O . CYS A 1 105 ? -13.108 -10.351 23.581 1.00 92.12 105 CYS A O 1
ATOM 814 N N . SER A 1 106 ? -11.541 -9.591 24.975 1.00 90.31 106 SER A N 1
ATOM 815 C CA . SER A 1 106 ? -12.045 -10.335 26.136 1.00 90.31 106 SER A CA 1
ATOM 816 C C . SER A 1 106 ? -13.459 -9.907 26.553 1.00 90.31 106 SER A C 1
ATOM 818 O O . SER A 1 106 ? -14.235 -10.716 27.067 1.00 90.31 106 SER A O 1
ATOM 820 N N . ASN A 1 107 ? -13.821 -8.650 26.281 1.00 93.00 107 ASN A N 1
ATOM 821 C CA . ASN A 1 107 ? -15.075 -8.026 26.695 1.00 93.00 107 ASN A CA 1
ATOM 822 C C . ASN A 1 107 ? -16.160 -7.987 25.597 1.00 93.00 107 ASN A C 1
ATOM 824 O O . ASN A 1 107 ? -17.171 -7.291 25.752 1.00 93.00 107 ASN A O 1
ATOM 828 N N . ILE A 1 108 ? -15.985 -8.728 24.495 1.00 95.94 108 ILE A N 1
ATOM 829 C CA . ILE A 1 108 ? -17.008 -8.830 23.449 1.00 95.94 108 ILE A CA 1
ATOM 830 C C . ILE A 1 108 ? -18.272 -9.517 23.976 1.00 95.94 108 ILE A C 1
ATOM 832 O O . ILE A 1 108 ? -18.221 -10.535 24.665 1.00 95.94 108 ILE A O 1
ATOM 836 N N . GLN A 1 109 ? -19.434 -8.968 23.631 1.00 96.19 109 GLN A N 1
ATOM 837 C CA . GLN A 1 109 ? -20.721 -9.446 24.127 1.00 96.19 109 GLN A CA 1
ATOM 838 C C . GLN A 1 109 ? -21.514 -10.162 23.025 1.00 96.19 109 GLN A C 1
ATOM 840 O O . GLN A 1 109 ? -21.463 -9.745 21.864 1.00 96.19 109 GLN A O 1
ATOM 845 N N . PRO A 1 110 ? -22.254 -11.238 23.354 1.00 95.62 110 PRO A N 1
ATOM 846 C CA . PRO A 1 110 ? -23.142 -11.912 22.413 1.00 95.62 110 PRO A CA 1
ATOM 847 C C . PRO A 1 110 ? -24.399 -11.081 22.142 1.00 95.62 110 PRO A C 1
ATOM 849 O O . PRO A 1 110 ? -24.912 -10.417 23.039 1.00 95.62 110 PRO A O 1
ATOM 852 N N . LYS A 1 111 ? -24.950 -11.187 20.927 1.00 94.88 111 LYS A N 1
ATOM 853 C CA . LYS A 1 111 ? -26.140 -10.437 20.474 1.00 94.88 111 LYS A CA 1
ATOM 854 C C . LYS A 1 111 ? -26.013 -8.908 20.612 1.00 94.88 111 LYS A C 1
ATOM 856 O O . LYS A 1 111 ? -27.024 -8.225 20.763 1.00 94.88 111 LYS A O 1
ATOM 861 N N . THR A 1 112 ? -24.796 -8.382 20.521 1.00 96.00 112 THR A N 1
ATOM 862 C CA . THR A 1 112 ? -24.485 -6.951 20.642 1.00 96.00 112 THR A CA 1
ATOM 863 C C . THR A 1 112 ? -24.050 -6.393 19.291 1.00 96.00 112 THR A C 1
ATOM 865 O O . THR A 1 112 ? -23.382 -7.081 18.518 1.00 96.00 112 THR A O 1
ATOM 868 N N . GLU A 1 113 ? -24.463 -5.164 18.979 1.00 96.50 113 GLU A N 1
ATOM 869 C CA . GLU A 1 113 ? -24.072 -4.473 17.748 1.00 96.50 113 GLU A CA 1
ATOM 870 C C . GLU A 1 113 ? -22.697 -3.821 17.883 1.00 96.50 113 GLU A C 1
ATOM 872 O O . GLU A 1 113 ? -22.428 -3.116 18.852 1.00 96.50 113 GLU A O 1
ATOM 877 N N . TYR A 1 114 ? -21.860 -4.026 16.870 1.00 96.62 114 TYR A N 1
ATOM 878 C CA . TYR A 1 114 ? -20.557 -3.387 16.727 1.00 96.62 114 TYR A CA 1
ATOM 879 C C . TYR A 1 114 ? -20.440 -2.755 15.347 1.00 96.62 114 TYR A C 1
ATOM 881 O O . TYR A 1 114 ? -20.939 -3.296 14.354 1.00 96.62 114 TYR A O 1
ATOM 889 N N . CYS A 1 115 ? -19.774 -1.609 15.279 1.00 97.56 115 CYS A N 1
ATOM 890 C CA . CYS A 1 115 ? -19.540 -0.904 14.037 1.00 97.56 115 CYS A CA 1
ATOM 891 C C . CYS A 1 115 ? -18.541 -1.670 13.165 1.00 97.56 115 CYS A C 1
ATOM 893 O O . CYS A 1 115 ? -17.424 -1.958 13.588 1.00 97.56 115 CYS A O 1
ATOM 895 N N . VAL A 1 116 ? -18.935 -2.004 11.941 1.00 96.25 116 VAL A N 1
ATOM 896 C CA . VAL A 1 116 ? -18.106 -2.772 10.992 1.00 96.25 116 VAL A CA 1
ATOM 897 C C . VAL A 1 116 ? -17.872 -2.024 9.682 1.00 96.25 116 VAL A C 1
ATOM 899 O O . VAL A 1 116 ? -17.084 -2.464 8.853 1.00 96.25 116 VAL A O 1
ATOM 902 N N . ALA A 1 117 ? -18.535 -0.883 9.492 1.00 93.62 117 ALA A N 1
ATOM 903 C CA . ALA A 1 117 ? -18.173 0.091 8.477 1.00 93.62 117 ALA A CA 1
ATOM 904 C C . ALA A 1 117 ? -18.454 1.495 9.011 1.00 93.62 117 ALA A C 1
ATOM 906 O O . ALA A 1 117 ? -19.577 1.816 9.402 1.00 93.62 117 ALA A O 1
ATOM 907 N N . GLY A 1 118 ? -17.442 2.346 9.009 1.00 90.44 118 GLY A N 1
ATOM 908 C CA . GLY A 1 118 ? -17.521 3.689 9.561 1.00 90.44 118 GLY A CA 1
ATOM 909 C C . GLY A 1 118 ? -16.165 4.366 9.504 1.00 90.44 118 GLY A C 1
ATOM 910 O O . GLY A 1 118 ? -15.223 3.836 8.915 1.00 90.44 118 GLY A O 1
ATOM 911 N N . PHE A 1 119 ? -16.080 5.539 10.108 1.00 88.75 119 PHE A N 1
ATOM 912 C CA . PHE A 1 119 ? -14.837 6.283 10.254 1.00 88.75 119 PHE A CA 1
ATOM 913 C C . PHE A 1 119 ? -14.922 7.186 11.486 1.00 88.75 119 PHE A C 1
ATOM 915 O O . PHE A 1 119 ? -16.015 7.485 11.966 1.00 88.75 119 PHE A O 1
ATOM 922 N N . ILE A 1 120 ? -13.769 7.610 11.997 1.00 89.50 120 ILE A N 1
ATOM 923 C CA . ILE A 1 120 ? -13.707 8.691 12.982 1.00 89.50 120 ILE A CA 1
ATOM 924 C C . ILE A 1 120 ? -14.047 9.980 12.244 1.00 89.50 120 ILE A C 1
ATOM 926 O O . ILE A 1 120 ? -13.392 10.299 11.249 1.00 89.50 120 ILE A O 1
ATOM 930 N N . GLU A 1 121 ? -15.069 10.695 12.700 1.00 89.69 121 GLU A N 1
ATOM 931 C CA . GLU A 1 121 ? -15.518 11.931 12.076 1.00 89.69 121 GLU A CA 1
ATOM 932 C C . GLU A 1 121 ? -14.351 12.932 12.037 1.00 89.69 121 GLU A C 1
ATOM 934 O O . GLU A 1 121 ? -13.813 13.297 13.088 1.00 89.69 121 GLU A O 1
ATOM 939 N N . PRO A 1 122 ? -13.908 13.356 10.842 1.00 91.19 122 PRO A N 1
ATOM 940 C CA . PRO A 1 122 ? -12.830 14.321 10.728 1.00 91.19 122 PRO A CA 1
ATOM 941 C C . PRO A 1 122 ? -13.331 15.718 11.098 1.00 91.19 122 PRO A C 1
ATOM 943 O O . PRO A 1 122 ? -14.527 16.009 11.061 1.00 91.19 122 PRO A O 1
ATOM 946 N N . VAL A 1 123 ? -12.402 16.629 11.382 1.00 92.62 123 VAL A N 1
ATOM 947 C CA . VAL A 1 123 ? -12.736 18.054 11.479 1.00 92.62 123 VAL A CA 1
ATOM 948 C C . VAL A 1 123 ? -13.247 18.515 10.114 1.00 92.62 123 VAL A C 1
ATOM 950 O O . VAL A 1 123 ? -12.539 18.408 9.115 1.00 92.62 123 VAL A O 1
ATOM 953 N N . ARG A 1 124 ? -14.485 19.006 10.043 1.00 92.75 124 ARG A N 1
ATOM 954 C CA . ARG A 1 124 ? -15.063 19.548 8.805 1.00 92.75 124 ARG A CA 1
ATOM 955 C C . ARG A 1 124 ? -14.645 21.008 8.642 1.00 92.75 124 ARG A C 1
ATOM 957 O O . ARG A 1 124 ? -14.783 21.795 9.572 1.00 92.75 124 ARG A O 1
ATOM 964 N N . ALA A 1 125 ? -14.201 21.387 7.448 1.00 95.69 125 ALA A N 1
ATOM 965 C CA . ALA A 1 125 ? -13.806 22.754 7.099 1.00 95.69 125 ALA A CA 1
ATOM 966 C C . ALA A 1 125 ? -15.026 23.672 6.866 1.00 95.69 125 ALA A C 1
ATOM 968 O O . ALA A 1 125 ? -15.247 24.195 5.770 1.00 95.69 125 ALA A O 1
ATOM 969 N N . THR A 1 126 ? -15.877 23.850 7.882 1.00 92.62 126 THR A N 1
ATOM 970 C CA . THR A 1 126 ? -17.113 24.652 7.783 1.00 92.62 126 THR A CA 1
ATOM 971 C C . THR A 1 126 ? -16.851 26.147 7.590 1.00 92.62 126 THR A C 1
ATOM 973 O O . THR A 1 126 ? -17.673 26.848 7.006 1.00 92.62 126 THR A O 1
ATOM 976 N N . ASP A 1 127 ? -15.691 26.632 8.029 1.00 94.94 127 ASP A N 1
ATOM 977 C CA . ASP A 1 127 ? -15.179 27.989 7.797 1.00 94.94 127 ASP A CA 1
ATOM 978 C C . ASP A 1 127 ? -14.431 28.135 6.453 1.00 94.94 127 ASP A C 1
ATOM 980 O O . ASP A 1 127 ? -13.907 29.204 6.135 1.00 94.94 127 ASP A O 1
ATOM 984 N N . ARG A 1 128 ? -14.430 27.068 5.639 1.00 96.50 128 ARG A N 1
ATOM 985 C CA . ARG A 1 128 ? -13.695 26.896 4.379 1.00 96.50 128 ARG A CA 1
ATOM 986 C C . ARG A 1 128 ? -12.177 26.841 4.510 1.00 96.50 128 ARG A C 1
ATOM 988 O O . ARG A 1 128 ? -11.525 26.909 3.473 1.00 96.50 128 ARG A O 1
ATOM 995 N N . LEU A 1 129 ? -11.601 26.730 5.701 1.00 97.94 129 LEU A N 1
ATOM 996 C CA . LEU A 1 129 ? -10.159 26.575 5.874 1.00 97.94 129 LEU A CA 1
ATOM 997 C C . LEU A 1 129 ? -9.814 25.089 6.002 1.00 97.94 129 LEU A C 1
ATOM 999 O O . LEU A 1 129 ? -10.408 24.384 6.810 1.00 97.94 129 LEU A O 1
ATOM 1003 N N . CYS A 1 130 ? -8.876 24.597 5.192 1.00 97.88 130 CYS A N 1
ATOM 1004 C CA . CYS A 1 130 ? -8.638 23.157 5.057 1.00 97.88 130 CYS A CA 1
ATOM 1005 C C . CYS A 1 130 ? -7.163 22.755 5.092 1.00 97.88 130 CYS A C 1
ATOM 1007 O O . CYS A 1 130 ? -6.265 23.597 4.996 1.00 97.88 130 CYS A O 1
ATOM 1009 N N . GLY A 1 131 ? -6.919 21.451 5.219 1.00 94.81 131 GLY A N 1
ATOM 1010 C CA . GLY A 1 131 ? -5.592 20.848 5.137 1.00 94.81 131 GLY A CA 1
ATOM 1011 C C . GLY A 1 131 ? -4.710 21.073 6.376 1.00 94.81 131 GLY A C 1
ATOM 1012 O O . GLY A 1 131 ? -5.186 21.524 7.424 1.00 94.81 131 GLY A O 1
ATOM 1013 N N . PRO A 1 132 ? -3.400 20.773 6.290 1.00 93.06 132 PRO A N 1
ATOM 1014 C CA . PRO A 1 132 ? -2.506 20.683 7.449 1.00 93.06 132 PRO A CA 1
ATOM 1015 C C . PRO A 1 132 ? -2.331 21.971 8.242 1.00 93.06 132 PRO A C 1
ATOM 1017 O O . PRO A 1 132 ? -2.048 21.932 9.437 1.00 93.06 132 PRO A O 1
ATOM 1020 N N . ARG A 1 133 ? -2.541 23.127 7.607 1.00 92.56 133 ARG A N 1
ATOM 1021 C CA . ARG A 1 133 ? -2.458 24.430 8.282 1.00 92.56 133 ARG A CA 1
ATOM 1022 C C . ARG A 1 133 ? -3.661 24.730 9.171 1.00 92.56 133 ARG A C 1
ATOM 1024 O O . ARG A 1 133 ? -3.573 25.607 10.021 1.00 92.56 133 ARG A O 1
ATOM 1031 N N . ASN A 1 134 ? -4.756 23.999 8.985 1.00 94.25 134 ASN A N 1
ATOM 1032 C CA . ASN A 1 134 ? -6.038 24.236 9.635 1.00 94.25 134 ASN A CA 1
ATOM 1033 C C . ASN A 1 134 ? -6.483 22.985 10.405 1.00 94.25 134 ASN A C 1
ATOM 1035 O O . ASN A 1 134 ? -7.624 22.549 10.306 1.00 94.25 134 ASN A O 1
ATOM 1039 N N . GLY A 1 135 ? -5.547 22.354 11.124 1.00 90.69 135 GLY A N 1
ATOM 1040 C CA . GLY A 1 135 ? -5.836 21.177 11.949 1.00 90.69 135 GLY A CA 1
ATOM 1041 C C . GLY A 1 135 ? -6.267 19.942 11.153 1.00 90.69 135 GLY A C 1
ATOM 1042 O O . GLY A 1 135 ? -7.033 19.137 11.673 1.00 90.69 135 GLY A O 1
ATOM 1043 N N . ASN A 1 136 ? -5.803 19.802 9.903 1.00 92.44 136 ASN A N 1
ATOM 1044 C CA . ASN A 1 136 ? -6.242 18.760 8.965 1.00 92.44 136 ASN A CA 1
ATOM 1045 C C . ASN A 1 136 ? -7.764 18.764 8.724 1.00 92.44 136 ASN A C 1
ATOM 1047 O O . ASN A 1 136 ? -8.363 17.708 8.522 1.00 92.44 136 ASN A O 1
ATOM 1051 N N . ALA A 1 137 ? -8.401 19.940 8.762 1.00 95.44 137 ALA A N 1
ATOM 1052 C CA . ALA A 1 137 ? -9.815 20.062 8.440 1.00 95.44 137 ALA A CA 1
ATOM 1053 C C . ALA A 1 137 ? -10.083 19.701 6.970 1.00 95.44 137 ALA A C 1
ATOM 1055 O O . ALA A 1 137 ? -9.407 20.208 6.070 1.00 95.44 137 ALA A O 1
ATOM 1056 N N . THR A 1 138 ? -11.098 18.866 6.734 1.00 95.69 138 THR A N 1
ATOM 1057 C CA . THR A 1 138 ? -11.455 18.374 5.401 1.00 95.69 138 THR A CA 1
ATOM 1058 C C . THR A 1 138 ? -12.621 19.124 4.782 1.00 95.69 138 THR A C 1
ATOM 1060 O O . THR A 1 138 ? -13.633 19.417 5.425 1.00 95.69 138 THR A O 1
ATOM 1063 N N . CYS A 1 139 ? -12.483 19.401 3.487 1.00 97.38 139 CYS A N 1
ATOM 1064 C CA . CYS A 1 139 ? -13.535 19.964 2.647 1.00 97.38 139 CYS A CA 1
ATOM 1065 C C . CYS A 1 139 ? -14.606 18.928 2.277 1.00 97.38 139 CYS A C 1
ATOM 1067 O O . CYS A 1 139 ? -15.751 19.292 1.984 1.00 97.38 139 CYS A O 1
ATOM 1069 N N . LEU A 1 140 ? -14.259 17.635 2.314 1.00 93.94 140 LEU A N 1
ATOM 1070 C CA . LEU A 1 140 ? -15.171 16.557 1.950 1.00 93.94 140 LEU A CA 1
ATOM 1071 C C . LEU A 1 140 ? -16.414 16.607 2.843 1.00 93.94 140 LEU A C 1
ATOM 1073 O O . LEU A 1 140 ? -16.307 16.699 4.065 1.00 93.94 140 LEU A O 1
ATOM 1077 N N . GLY A 1 141 ? -17.602 16.547 2.244 1.00 90.06 141 GLY A N 1
ATOM 1078 C CA . GLY A 1 141 ? -18.871 16.591 2.978 1.00 90.06 141 GLY A CA 1
ATOM 1079 C C . GLY A 1 141 ? -19.354 17.988 3.394 1.00 90.06 141 GLY A C 1
ATOM 1080 O O . GLY A 1 141 ? -20.390 18.080 4.044 1.00 90.06 141 GLY A O 1
ATOM 1081 N N . THR A 1 142 ? -18.666 19.072 3.011 1.00 94.06 142 THR A N 1
ATOM 1082 C CA . THR A 1 142 ? -19.155 20.455 3.217 1.00 94.06 142 THR A CA 1
ATOM 1083 C C . THR A 1 142 ? -19.932 20.980 1.991 1.00 94.06 142 THR A C 1
ATOM 1085 O O . THR A 1 142 ? -20.378 20.202 1.156 1.00 94.06 142 THR A O 1
ATOM 1088 N N . ALA A 1 143 ? -20.128 22.294 1.833 1.00 95.38 143 ALA A N 1
ATOM 1089 C CA . ALA A 1 143 ? -20.646 22.859 0.577 1.00 95.38 143 ALA A CA 1
ATOM 1090 C C . ALA A 1 143 ? -19.576 22.932 -0.537 1.00 95.38 143 ALA A C 1
ATOM 1092 O O . ALA A 1 143 ? -19.915 23.063 -1.714 1.00 95.38 143 ALA A O 1
ATOM 1093 N N . TYR A 1 144 ? -18.293 22.841 -0.176 1.00 97.25 144 TYR A N 1
AT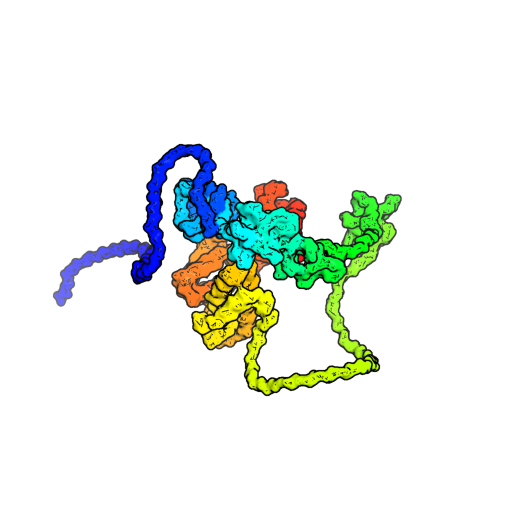OM 1094 C CA . TYR A 1 144 ? -17.147 22.981 -1.074 1.00 97.25 144 TYR A CA 1
ATOM 1095 C C . TYR A 1 144 ? -16.221 21.794 -0.876 1.00 97.25 144 TYR A C 1
ATOM 1097 O O . TYR A 1 144 ? -15.702 21.616 0.215 1.00 97.25 144 TYR A O 1
ATOM 1105 N N . GLN A 1 145 ? -16.064 20.949 -1.888 1.00 96.56 145 GLN A N 1
ATOM 1106 C CA . GLN A 1 145 ? -15.556 19.596 -1.685 1.00 96.56 145 GLN A CA 1
ATOM 1107 C C . GLN A 1 145 ? -14.041 19.448 -1.806 1.00 96.56 145 GLN A C 1
ATOM 1109 O O . GLN A 1 145 ? -13.529 18.434 -1.346 1.00 96.56 145 GLN A O 1
ATOM 1114 N N . CYS A 1 146 ? -13.326 20.393 -2.415 1.00 97.88 146 CYS A N 1
ATOM 1115 C CA . CYS A 1 146 ? -11.902 20.251 -2.733 1.00 97.88 146 CYS A CA 1
ATOM 1116 C C . CYS A 1 146 ? -11.054 21.204 -1.896 1.00 97.88 146 CYS A C 1
ATOM 1118 O O . CYS A 1 146 ? -11.350 22.398 -1.841 1.00 97.88 146 CYS A O 1
ATOM 1120 N N . CYS A 1 147 ? -10.002 20.686 -1.260 1.00 98.25 147 CYS A N 1
ATOM 1121 C CA . CYS A 1 147 ? -9.034 21.501 -0.536 1.00 98.25 147 CYS A CA 1
ATOM 1122 C C . CYS A 1 147 ? -7.903 21.935 -1.468 1.00 98.25 147 CYS A C 1
ATOM 1124 O O . CYS A 1 147 ? -7.096 21.108 -1.885 1.00 98.25 147 CYS A O 1
ATOM 1126 N N . ASN A 1 148 ? -7.821 23.226 -1.777 1.00 97.50 148 ASN A N 1
ATOM 1127 C CA . ASN A 1 148 ? -6.773 23.772 -2.633 1.00 97.50 148 ASN A CA 1
ATOM 1128 C C . ASN A 1 148 ? -5.460 23.937 -1.837 1.00 97.50 148 ASN A C 1
ATOM 1130 O O . ASN A 1 148 ? -5.434 24.662 -0.842 1.00 97.50 148 ASN A O 1
ATOM 1134 N N . SER A 1 149 ? -4.370 23.291 -2.262 1.00 95.94 149 SER A N 1
ATOM 1135 C CA . SER A 1 149 ? -3.080 23.266 -1.549 1.00 95.94 149 SER A CA 1
ATOM 1136 C C . SER A 1 149 ? -2.311 24.594 -1.575 1.00 95.94 149 SER A C 1
ATOM 1138 O O . SER A 1 149 ? -1.411 24.811 -0.762 1.00 95.94 149 SER A O 1
ATOM 1140 N N . GLU A 1 150 ? -2.648 25.503 -2.491 1.00 94.44 150 GLU A N 1
ATOM 1141 C CA . GLU A 1 150 ? -2.015 26.821 -2.574 1.00 94.44 150 GLU A CA 1
ATOM 1142 C C . GLU A 1 150 ? -2.659 27.796 -1.592 1.00 94.44 150 GLU A C 1
ATOM 1144 O O . GLU A 1 150 ? -1.979 28.524 -0.866 1.00 94.44 150 GLU A O 1
ATOM 1149 N N . THR A 1 151 ? -3.993 27.805 -1.570 1.00 96.31 151 THR A N 1
ATOM 1150 C CA . THR A 1 151 ? -4.772 28.770 -0.785 1.00 96.31 151 THR A CA 1
ATOM 1151 C C . THR A 1 151 ? -5.194 28.235 0.579 1.00 96.31 151 THR A C 1
ATOM 1153 O O . THR A 1 151 ? -5.549 29.032 1.449 1.00 96.31 151 THR A O 1
ATOM 1156 N N . TRP A 1 152 ? -5.149 26.912 0.774 1.00 97.19 152 TRP A N 1
ATOM 1157 C CA . TRP A 1 152 ? -5.671 26.188 1.938 1.00 97.19 152 TRP A CA 1
ATOM 1158 C C . TRP A 1 152 ? -7.140 26.496 2.227 1.00 97.19 152 TRP A C 1
ATOM 1160 O O . TRP A 1 152 ? -7.565 26.586 3.382 1.00 97.19 152 TRP A O 1
ATOM 1170 N N . LYS A 1 153 ? -7.911 26.675 1.148 1.00 98.00 153 LYS A N 1
ATOM 1171 C CA . LYS A 1 153 ? -9.343 26.952 1.189 1.00 98.00 153 LYS A CA 1
ATOM 1172 C C . LYS A 1 153 ? -10.147 25.897 0.445 1.00 98.00 153 LYS A C 1
ATOM 1174 O O . LYS A 1 153 ? -9.692 25.349 -0.558 1.00 98.00 153 LYS A O 1
ATOM 1179 N N . CYS A 1 154 ? -11.367 25.664 0.918 1.00 98.38 154 CYS A N 1
ATOM 1180 C CA . CYS A 1 154 ? -12.317 24.804 0.234 1.00 98.38 154 CYS A CA 1
ATOM 1181 C C . CYS A 1 154 ? -12.936 25.499 -0.979 1.00 98.38 154 CYS A C 1
ATOM 1183 O O . CYS A 1 154 ? -13.469 26.610 -0.872 1.00 98.38 154 CYS A O 1
ATOM 1185 N N . GLY A 1 155 ? -12.937 24.792 -2.105 1.00 97.62 155 GLY A N 1
ATOM 1186 C CA . GLY A 1 155 ? -13.534 25.216 -3.363 1.00 97.62 155 GLY A CA 1
ATOM 1187 C C . GLY A 1 155 ? -14.231 24.076 -4.107 1.00 97.62 155 GLY A C 1
ATOM 1188 O O . GLY A 1 155 ? -14.247 22.929 -3.661 1.00 97.62 155 GLY A O 1
ATOM 1189 N N . ASN A 1 156 ? -14.858 24.427 -5.230 1.00 97.31 156 ASN A N 1
ATOM 1190 C CA . ASN A 1 156 ? -15.519 23.500 -6.163 1.00 97.31 156 ASN A CA 1
ATOM 1191 C C . ASN A 1 156 ? -15.129 23.791 -7.620 1.00 97.31 156 ASN A C 1
ATOM 1193 O O . ASN A 1 156 ? -15.694 23.188 -8.532 1.00 97.31 156 ASN A O 1
ATOM 1197 N N . SER A 1 157 ? -14.257 24.777 -7.861 1.00 96.81 157 SER A N 1
ATOM 1198 C CA . SER A 1 157 ? -13.854 25.085 -9.228 1.00 96.81 157 SER A CA 1
ATOM 1199 C C . SER A 1 157 ? -13.000 23.950 -9.786 1.00 96.81 157 SER A C 1
ATOM 1201 O O . SER A 1 157 ? -12.398 23.177 -9.036 1.00 96.81 157 SER A O 1
ATOM 1203 N N . THR A 1 158 ? -12.927 23.866 -11.112 1.00 95.12 158 THR A N 1
ATOM 1204 C CA . THR A 1 158 ? -12.041 22.912 -11.786 1.00 95.12 158 THR A CA 1
ATOM 1205 C C . THR A 1 158 ? -10.599 23.060 -11.303 1.00 95.12 158 THR A C 1
ATOM 1207 O O . THR A 1 158 ? -9.934 22.050 -11.108 1.00 95.12 158 THR A O 1
ATOM 1210 N N . ASP A 1 159 ? -10.153 24.289 -11.033 1.00 94.88 159 ASP A N 1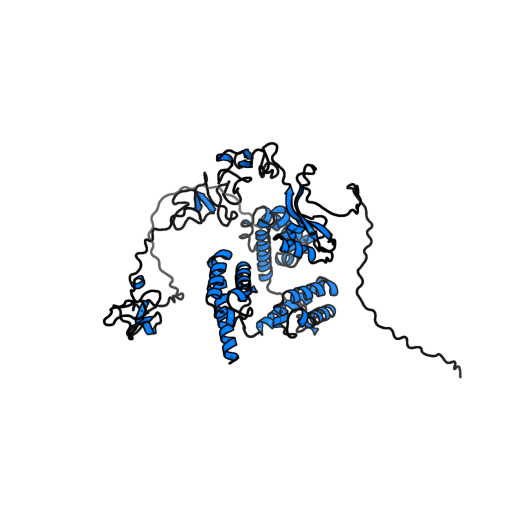
ATOM 1211 C CA . ASP A 1 159 ? -8.793 24.580 -10.575 1.00 94.88 159 ASP A CA 1
ATOM 1212 C C . ASP A 1 159 ? -8.564 24.137 -9.122 1.00 94.88 159 ASP A C 1
ATOM 1214 O O . ASP A 1 159 ? -7.521 23.563 -8.813 1.00 94.88 159 ASP A O 1
ATOM 1218 N N . ASP A 1 160 ? -9.552 24.322 -8.237 1.00 96.31 160 ASP A N 1
ATOM 1219 C CA . ASP A 1 160 ? -9.472 23.853 -6.843 1.00 96.31 160 ASP A CA 1
ATOM 1220 C C . ASP A 1 160 ? -9.372 22.327 -6.755 1.00 96.31 160 ASP A C 1
ATOM 1222 O O . ASP A 1 160 ? -8.700 21.791 -5.874 1.00 96.31 160 ASP A O 1
ATOM 1226 N N . CYS A 1 161 ? -10.058 21.634 -7.666 1.00 96.12 161 CYS A N 1
ATOM 1227 C CA . CYS A 1 161 ? -10.120 20.178 -7.723 1.00 96.12 161 CYS A CA 1
ATOM 1228 C C . CYS A 1 161 ? -9.087 19.557 -8.681 1.00 96.12 161 CYS A C 1
ATOM 1230 O O . CYS A 1 161 ? -9.050 18.332 -8.821 1.00 96.12 161 CYS A O 1
ATOM 1232 N N . ALA A 1 162 ? -8.260 20.366 -9.351 1.00 96.25 162 ALA A N 1
ATOM 1233 C CA . ALA A 1 162 ? -7.315 19.890 -10.352 1.00 96.25 162 ALA A CA 1
ATOM 1234 C C . ALA A 1 162 ? -6.218 19.009 -9.734 1.00 96.25 162 ALA A C 1
ATOM 1236 O O . ALA A 1 162 ? -5.735 19.251 -8.621 1.00 96.25 162 ALA A O 1
ATOM 1237 N N . ALA A 1 163 ? -5.779 18.001 -10.489 1.00 95.25 163 ALA A N 1
ATOM 1238 C CA . ALA A 1 163 ? -4.614 17.202 -10.133 1.00 95.25 163 ALA A CA 1
ATOM 1239 C C . ALA A 1 163 ? -3.370 18.104 -10.030 1.00 95.25 163 ALA A C 1
ATOM 1241 O O . ALA A 1 163 ? -3.118 18.935 -10.901 1.00 95.25 163 ALA A O 1
ATOM 1242 N N . GLY A 1 164 ? -2.619 17.959 -8.939 1.00 94.38 164 GLY A N 1
ATOM 1243 C CA . GLY A 1 164 ? -1.470 18.810 -8.626 1.00 94.38 164 GLY A CA 1
ATOM 1244 C C . GLY A 1 164 ? -1.780 20.091 -7.836 1.00 94.38 164 GLY A C 1
ATOM 1245 O O . GLY A 1 164 ? -0.854 20.766 -7.379 1.00 94.38 164 GLY A O 1
ATOM 1246 N N . THR A 1 165 ? -3.062 20.400 -7.619 1.00 97.19 165 THR A N 1
ATOM 1247 C CA . THR A 1 165 ? -3.530 21.531 -6.792 1.00 97.19 165 THR A CA 1
ATOM 1248 C C . THR A 1 165 ? -4.418 21.062 -5.643 1.00 97.19 165 THR A C 1
ATOM 1250 O O . THR A 1 165 ? -4.310 21.560 -4.526 1.00 97.19 165 THR A O 1
ATOM 1253 N N . CYS A 1 166 ? -5.288 20.085 -5.883 1.00 97.62 166 CYS A N 1
ATOM 1254 C CA . CYS A 1 166 ? -6.170 19.563 -4.852 1.00 97.62 166 CYS A CA 1
ATOM 1255 C C . CYS A 1 166 ? -5.395 18.680 -3.864 1.00 97.62 166 CYS A C 1
ATOM 1257 O O . CYS A 1 166 ? -4.894 17.619 -4.234 1.00 97.62 166 CYS A O 1
ATOM 1259 N N . TYR A 1 167 ? -5.309 19.109 -2.606 1.00 97.12 167 TYR A N 1
ATOM 1260 C CA . TYR A 1 167 ? -4.640 18.378 -1.530 1.00 97.12 167 TYR A CA 1
ATOM 1261 C C . TYR A 1 167 ? -5.466 17.181 -1.047 1.00 97.12 167 TYR A C 1
ATOM 1263 O O . TYR A 1 167 ? -4.939 16.093 -0.835 1.00 97.12 167 TYR A O 1
ATOM 1271 N N . GLU A 1 168 ? -6.776 17.365 -0.897 1.00 95.94 168 GLU A N 1
ATOM 1272 C CA . GLU A 1 168 ? -7.719 16.320 -0.498 1.00 95.94 168 GLU A CA 1
ATOM 1273 C C . GLU A 1 168 ? -9.162 16.714 -0.851 1.00 95.94 168 GLU A C 1
ATOM 1275 O O . GLU A 1 168 ? -9.425 17.837 -1.293 1.00 95.94 168 GLU A O 1
ATOM 1280 N N . GLY A 1 169 ? -10.111 15.820 -0.570 1.00 94.00 169 GLY A N 1
ATOM 1281 C CA . GLY A 1 169 ? -11.534 16.076 -0.740 1.00 94.00 169 GLY A CA 1
ATOM 1282 C C . GLY A 1 169 ? -12.140 15.245 -1.864 1.00 94.00 169 GLY A C 1
ATOM 1283 O O . GLY A 1 169 ? -11.824 14.065 -2.002 1.00 94.00 169 GLY A O 1
ATOM 1284 N N . ALA A 1 170 ? -13.015 15.837 -2.679 1.00 95.06 170 ALA A N 1
ATOM 1285 C CA . ALA A 1 170 ? -13.581 15.174 -3.861 1.00 95.06 170 ALA A CA 1
ATOM 1286 C C . ALA A 1 170 ? -12.608 15.168 -5.058 1.00 95.06 170 ALA A C 1
ATOM 1288 O O . ALA A 1 170 ? -12.953 15.565 -6.168 1.00 95.06 170 ALA A O 1
ATOM 1289 N N . CYS A 1 171 ? -11.375 14.727 -4.821 1.00 94.94 171 CYS A N 1
ATOM 1290 C CA . CYS A 1 171 ? -10.309 14.611 -5.809 1.00 94.94 171 CYS A CA 1
ATOM 1291 C C . CYS A 1 171 ? -9.360 13.474 -5.402 1.00 94.94 171 CYS A C 1
ATOM 1293 O O . CYS A 1 171 ? -9.445 12.948 -4.294 1.00 94.94 171 CYS A O 1
ATOM 1295 N N . ALA A 1 172 ? -8.432 13.097 -6.284 1.00 92.38 172 ALA A N 1
ATOM 1296 C CA . ALA A 1 172 ? -7.436 12.074 -5.959 1.00 92.38 172 ALA A CA 1
ATOM 1297 C C . ALA A 1 172 ? -6.467 12.519 -4.839 1.00 92.38 172 ALA A C 1
ATOM 1299 O O . ALA A 1 172 ? -5.978 11.684 -4.079 1.00 92.38 172 ALA A O 1
ATOM 1300 N N . GLY A 1 173 ? -6.253 13.832 -4.695 1.00 94.25 173 GLY A N 1
ATOM 1301 C CA . GLY A 1 173 ? -5.504 14.425 -3.590 1.00 94.25 173 GLY A CA 1
ATOM 1302 C C . GLY A 1 173 ? -3.986 14.255 -3.690 1.00 94.25 173 GLY A C 1
ATOM 1303 O O . GLY A 1 173 ? -3.466 13.588 -4.588 1.00 94.25 173 GLY A O 1
ATOM 1304 N N . ASP A 1 174 ? -3.285 14.820 -2.707 1.00 94.75 174 ASP A N 1
ATOM 1305 C CA . ASP A 1 174 ? -1.822 14.835 -2.625 1.00 94.75 174 ASP A CA 1
ATOM 1306 C C . ASP A 1 174 ? -1.224 13.431 -2.506 1.00 94.75 174 ASP A C 1
ATOM 1308 O O . ASP A 1 174 ? -0.129 13.183 -2.989 1.00 94.75 174 ASP A O 1
ATOM 1312 N N . LYS A 1 175 ? -1.967 12.467 -1.947 1.00 90.81 175 LYS A N 1
ATOM 1313 C CA . LYS A 1 175 ? -1.524 11.064 -1.872 1.00 90.81 175 LYS A CA 1
ATOM 1314 C C . LYS A 1 175 ? -1.362 10.403 -3.244 1.00 90.81 175 LYS A C 1
ATOM 1316 O O . LYS A 1 175 ? -0.674 9.393 -3.339 1.00 90.81 175 LYS A O 1
ATOM 1321 N N . VAL A 1 176 ? -2.011 10.938 -4.279 1.00 93.75 176 VAL A N 1
ATOM 1322 C CA . VAL A 1 176 ? -1.961 10.399 -5.643 1.00 93.75 176 VAL A CA 1
ATOM 1323 C C . VAL A 1 176 ? -1.191 11.333 -6.564 1.00 93.75 176 VAL A C 1
ATOM 1325 O O . VAL A 1 176 ? -0.269 10.877 -7.232 1.00 93.75 176 VAL A O 1
ATOM 1328 N N . TYR A 1 177 ? -1.536 12.622 -6.594 1.00 95.69 177 TYR A N 1
ATOM 1329 C CA . TYR A 1 177 ? -0.867 13.618 -7.431 1.00 95.69 177 TYR A CA 1
ATOM 1330 C C . TYR A 1 177 ? -0.150 14.645 -6.572 1.00 95.69 177 TYR A C 1
ATOM 1332 O O . TYR A 1 177 ? -0.766 15.280 -5.725 1.00 95.69 177 TYR A O 1
ATOM 1340 N N . SER A 1 178 ? 1.133 14.845 -6.843 1.00 95.81 178 SER A N 1
ATOM 1341 C CA . SER A 1 178 ? 1.985 15.759 -6.094 1.00 95.81 178 SER A CA 1
ATOM 1342 C C . SER A 1 178 ? 1.432 17.177 -6.064 1.00 95.81 178 SER A C 1
ATOM 1344 O O . SER A 1 178 ? 1.206 17.769 -7.115 1.00 95.81 178 SER A O 1
ATOM 1346 N N . THR A 1 179 ? 1.266 17.749 -4.872 1.00 96.38 179 THR A N 1
ATOM 1347 C CA . THR A 1 179 ? 0.923 19.171 -4.712 1.00 96.38 179 THR A CA 1
ATOM 1348 C C . THR A 1 179 ? 2.124 20.068 -4.413 1.00 96.38 179 THR A C 1
ATOM 1350 O O . THR A 1 179 ? 1.958 21.285 -4.322 1.00 96.38 179 THR A O 1
ATOM 1353 N N . ASP A 1 180 ? 3.322 19.486 -4.302 1.00 95.94 180 ASP A N 1
ATOM 1354 C CA . ASP A 1 180 ? 4.582 20.171 -3.978 1.00 95.94 180 ASP A CA 1
ATOM 1355 C C . ASP A 1 180 ? 5.684 19.993 -5.041 1.00 95.94 180 ASP A C 1
ATOM 1357 O O . ASP A 1 180 ? 6.782 20.528 -4.886 1.00 95.94 180 ASP A O 1
ATOM 1361 N N . GLY A 1 181 ? 5.397 19.258 -6.118 1.00 96.56 181 GLY A N 1
ATOM 1362 C CA . GLY A 1 181 ? 6.326 19.002 -7.215 1.00 96.56 181 GLY A CA 1
ATOM 1363 C C . GLY A 1 181 ? 7.292 17.843 -6.981 1.00 96.56 181 GLY A C 1
ATOM 1364 O O . GLY A 1 181 ? 8.139 17.602 -7.836 1.00 96.56 181 GLY A O 1
ATOM 1365 N N . THR A 1 182 ? 7.184 17.110 -5.872 1.00 97.38 182 THR A N 1
ATOM 1366 C CA . THR A 1 182 ? 7.980 15.897 -5.624 1.00 97.38 182 THR A CA 1
ATOM 1367 C C . THR A 1 182 ? 7.180 14.618 -5.875 1.00 97.38 182 THR A C 1
ATOM 1369 O O . THR A 1 182 ? 5.967 14.575 -5.663 1.00 97.38 182 THR A O 1
ATOM 1372 N N . CYS A 1 183 ? 7.841 13.560 -6.336 1.00 97.38 183 CYS A N 1
ATOM 1373 C CA . CYS A 1 183 ? 7.197 12.361 -6.868 1.00 97.38 183 CYS A CA 1
ATOM 1374 C C . CYS A 1 183 ? 8.048 11.096 -6.694 1.00 97.38 183 CYS A C 1
ATOM 1376 O O . CYS A 1 183 ? 9.210 11.143 -6.295 1.00 97.38 183 CYS A O 1
ATOM 1378 N N . GLY A 1 184 ? 7.466 9.938 -7.010 1.00 91.62 184 GLY A N 1
ATOM 1379 C CA . GLY A 1 184 ? 8.188 8.665 -7.022 1.00 91.62 184 GLY A CA 1
ATOM 1380 C C . GLY A 1 184 ? 8.361 8.020 -5.642 1.00 91.62 184 GLY A C 1
ATOM 1381 O O . GLY A 1 184 ? 7.714 8.396 -4.664 1.00 91.62 184 GLY A O 1
ATOM 1382 N N . LEU A 1 185 ? 9.201 6.982 -5.572 1.00 87.00 185 LEU A N 1
ATOM 1383 C CA . LEU A 1 185 ? 9.303 6.062 -4.423 1.00 87.00 185 LEU A CA 1
ATOM 1384 C C . LEU A 1 185 ? 9.557 6.761 -3.083 1.00 87.00 185 LEU A C 1
ATOM 1386 O O . LEU A 1 185 ? 8.920 6.426 -2.086 1.00 87.00 185 LEU A O 1
ATOM 1390 N N . ASN A 1 186 ? 10.438 7.760 -3.070 1.00 88.75 186 ASN A N 1
ATOM 1391 C CA . ASN A 1 186 ? 10.812 8.482 -1.849 1.00 88.75 186 ASN A CA 1
ATOM 1392 C C . ASN A 1 186 ? 9.721 9.446 -1.357 1.00 88.75 186 ASN A C 1
ATOM 1394 O O . ASN A 1 186 ? 9.795 9.942 -0.236 1.00 88.75 186 ASN A O 1
ATOM 1398 N N . HIS A 1 187 ? 8.698 9.690 -2.177 1.00 90.69 187 HIS A N 1
ATOM 1399 C CA . HIS A 1 187 ? 7.627 10.644 -1.915 1.00 90.69 187 HIS A CA 1
ATOM 1400 C C . HIS A 1 187 ? 6.254 9.970 -1.954 1.00 90.69 187 HIS A C 1
ATOM 1402 O O . HIS A 1 187 ? 5.295 10.551 -2.451 1.00 90.69 187 HIS A O 1
ATOM 1408 N N . GLY A 1 188 ? 6.159 8.731 -1.456 1.00 84.94 188 GLY A N 1
ATOM 1409 C CA . GLY A 1 188 ? 4.889 8.006 -1.344 1.00 84.94 188 GLY A CA 1
ATOM 1410 C C . GLY A 1 188 ? 4.304 7.560 -2.684 1.00 84.94 188 GLY A C 1
ATOM 1411 O O . GLY A 1 188 ? 3.093 7.403 -2.782 1.00 84.94 188 GLY A O 1
ATOM 1412 N N . LEU A 1 189 ? 5.146 7.381 -3.712 1.00 89.75 189 LEU A N 1
ATOM 1413 C CA . LEU A 1 189 ? 4.737 7.035 -5.081 1.00 89.75 189 LEU A CA 1
ATOM 1414 C C . LEU A 1 189 ? 3.795 8.062 -5.732 1.00 89.75 189 LEU A C 1
ATOM 1416 O O . LEU A 1 189 ? 3.082 7.730 -6.679 1.00 89.75 189 LEU A O 1
ATOM 1420 N N . ARG A 1 190 ? 3.828 9.319 -5.265 1.00 92.88 190 ARG A N 1
ATOM 1421 C CA . ARG A 1 190 ? 3.064 10.421 -5.862 1.00 92.88 190 ARG A CA 1
ATOM 1422 C C . ARG A 1 190 ? 3.402 10.574 -7.346 1.00 92.88 190 ARG A C 1
ATOM 1424 O O . ARG A 1 190 ? 4.570 10.502 -7.738 1.00 92.88 190 ARG A O 1
ATOM 1431 N N . LEU A 1 191 ? 2.369 10.786 -8.155 1.00 95.56 191 LEU A N 1
ATOM 1432 C CA . LEU A 1 191 ? 2.435 11.040 -9.592 1.00 95.56 191 LEU A CA 1
ATOM 1433 C C . LEU A 1 191 ? 2.481 12.542 -9.877 1.00 95.56 191 LEU A C 1
ATOM 1435 O O . LEU A 1 191 ? 2.059 13.361 -9.062 1.00 95.56 191 LEU A O 1
ATOM 1439 N N . CYS A 1 192 ? 2.951 12.897 -11.065 1.00 97.69 192 CYS A N 1
ATOM 1440 C CA . CYS A 1 192 ? 2.982 14.275 -11.537 1.00 97.69 192 CYS A CA 1
ATOM 1441 C C . CYS A 1 192 ? 1.757 14.565 -12.405 1.00 97.69 192 CYS A C 1
ATOM 1443 O O . CYS A 1 192 ? 1.321 13.700 -13.166 1.00 97.69 192 CYS A O 1
ATOM 1445 N N . ALA A 1 193 ? 1.178 15.752 -12.239 1.00 95.56 193 ALA A N 1
ATOM 1446 C CA . ALA A 1 193 ? 0.101 16.248 -13.083 1.00 95.56 193 ALA A CA 1
ATOM 1447 C C . ALA A 1 193 ? -0.031 17.773 -12.983 1.00 95.56 193 ALA A C 1
ATOM 1449 O O . ALA A 1 193 ? 0.430 18.410 -12.027 1.00 95.56 193 ALA A O 1
ATOM 1450 N N . GLY A 1 194 ? -0.739 18.346 -13.957 1.00 93.12 194 GLY A N 1
ATOM 1451 C CA . GLY A 1 194 ? -1.132 19.749 -13.952 1.00 93.12 194 GLY A CA 1
ATOM 1452 C C . GLY A 1 194 ? 0.079 20.671 -14.050 1.00 93.12 194 GLY A C 1
ATOM 1453 O O . GLY A 1 194 ? 0.960 20.479 -14.885 1.00 93.12 194 GLY A O 1
ATOM 1454 N N . LYS A 1 195 ? 0.142 21.677 -13.174 1.00 93.94 195 LYS A N 1
ATOM 1455 C CA . LYS A 1 195 ? 1.229 22.673 -13.163 1.00 93.94 195 LYS A CA 1
ATOM 1456 C C . LYS A 1 195 ? 2.621 22.081 -12.907 1.00 93.94 195 LYS A C 1
ATOM 1458 O O . LYS A 1 195 ? 3.615 22.739 -13.194 1.00 93.94 195 LYS A O 1
ATOM 1463 N N . TRP A 1 196 ? 2.691 20.868 -12.361 1.00 96.69 196 TRP A N 1
ATOM 1464 C CA . TRP A 1 196 ? 3.949 20.187 -12.070 1.00 96.69 196 TRP A CA 1
ATOM 1465 C C . TRP A 1 196 ? 4.496 19.404 -13.265 1.00 96.69 196 TRP A C 1
ATOM 1467 O O . TRP A 1 196 ? 5.626 18.941 -13.204 1.00 96.69 196 TRP A O 1
ATOM 1477 N N . GLY A 1 197 ? 3.733 19.275 -14.352 1.00 96.19 197 GLY A N 1
ATOM 1478 C CA . GLY A 1 197 ? 4.101 18.458 -15.502 1.00 96.19 197 GLY A CA 1
ATOM 1479 C C . GLY A 1 197 ? 3.703 16.994 -15.356 1.00 96.19 197 GLY A C 1
ATOM 1480 O O . GLY A 1 197 ? 3.188 16.570 -14.324 1.00 96.19 197 GLY A O 1
ATOM 1481 N N . ASP A 1 198 ? 3.945 16.227 -16.416 1.00 96.06 198 ASP A N 1
ATOM 1482 C CA . ASP A 1 198 ? 3.411 14.869 -16.568 1.00 96.06 198 ASP A CA 1
ATOM 1483 C C . ASP A 1 198 ? 4.470 13.779 -16.366 1.00 96.06 198 ASP A C 1
ATOM 1485 O O . ASP A 1 198 ? 4.174 12.598 -16.539 1.00 96.06 198 ASP A O 1
ATOM 1489 N N . CYS A 1 199 ? 5.708 14.151 -16.026 1.00 97.75 199 CYS A N 1
ATOM 1490 C CA . CYS A 1 199 ? 6.817 13.224 -15.822 1.00 97.75 199 CYS A CA 1
ATOM 1491 C C . CYS A 1 199 ? 7.415 13.393 -14.432 1.00 97.75 199 CYS A C 1
ATOM 1493 O O . CYS A 1 199 ? 7.711 14.507 -14.003 1.00 97.75 199 CYS A O 1
ATOM 1495 N N . CYS A 1 200 ? 7.641 12.269 -13.765 1.00 98.12 200 CYS A N 1
ATOM 1496 C CA . CYS A 1 200 ? 8.469 12.180 -12.579 1.00 98.12 200 CYS A CA 1
ATOM 1497 C C . CYS A 1 200 ? 9.870 11.754 -12.996 1.00 98.12 200 CYS A C 1
ATOM 1499 O O . CYS A 1 200 ? 10.016 10.701 -13.617 1.00 98.12 200 CYS A O 1
ATOM 1501 N N . ASN A 1 201 ? 10.895 12.527 -12.653 1.00 97.06 201 ASN A N 1
ATOM 1502 C CA . ASN A 1 201 ? 12.272 12.135 -12.923 1.00 97.06 201 ASN A CA 1
ATOM 1503 C C . ASN A 1 201 ? 12.828 11.195 -11.831 1.00 97.06 201 ASN A C 1
ATOM 1505 O O . ASN A 1 201 ? 12.225 11.009 -10.774 1.00 97.06 201 ASN A O 1
ATOM 1509 N N . LEU A 1 202 ? 13.987 10.585 -12.079 1.00 94.75 202 LEU A N 1
ATOM 1510 C CA . LEU A 1 202 ? 14.652 9.668 -11.148 1.00 94.75 202 LEU A CA 1
ATOM 1511 C C . LEU A 1 202 ? 15.109 10.353 -9.850 1.00 94.75 202 LEU A C 1
ATOM 1513 O O . LEU A 1 202 ? 15.277 9.669 -8.842 1.00 94.75 202 LEU A O 1
ATOM 1517 N N . ASP A 1 203 ? 15.255 11.680 -9.853 1.00 95.75 203 ASP A N 1
ATOM 1518 C CA . ASP A 1 203 ? 15.546 12.472 -8.652 1.00 95.75 203 ASP A CA 1
ATOM 1519 C C . ASP A 1 203 ? 14.293 12.727 -7.792 1.00 95.75 203 ASP A C 1
ATOM 1521 O O . ASP A 1 203 ? 14.390 13.295 -6.705 1.00 95.75 203 ASP A O 1
ATOM 1525 N N . GLY A 1 204 ? 13.112 12.300 -8.252 1.00 96.75 204 GLY A N 1
ATOM 1526 C CA . GLY A 1 204 ? 11.849 12.477 -7.543 1.00 96.75 204 GLY A CA 1
ATOM 1527 C C . GLY A 1 204 ? 11.238 13.867 -7.707 1.00 96.75 204 GLY A C 1
ATOM 1528 O O . GLY A 1 204 ? 10.508 14.312 -6.824 1.00 96.75 204 GLY A O 1
ATOM 1529 N N . ALA A 1 205 ? 11.514 14.555 -8.815 1.00 98.00 205 ALA A N 1
ATOM 1530 C CA . ALA A 1 205 ? 10.925 15.843 -9.163 1.00 98.00 205 ALA A CA 1
ATOM 1531 C C . ALA A 1 205 ? 9.967 15.728 -10.356 1.00 98.00 205 ALA A C 1
ATOM 1533 O O . ALA A 1 205 ? 10.237 15.031 -11.338 1.00 98.00 205 ALA A O 1
ATOM 1534 N N . CYS A 1 206 ? 8.857 16.453 -10.276 1.00 98.25 206 CYS A N 1
ATOM 1535 C CA . CYS A 1 206 ? 7.896 16.590 -11.355 1.00 98.25 206 CYS A CA 1
ATOM 1536 C C . CYS A 1 206 ? 8.328 17.654 -12.361 1.00 98.25 206 CYS A C 1
ATOM 1538 O O . CYS A 1 206 ? 8.794 18.731 -11.983 1.00 98.25 206 CYS A O 1
ATOM 1540 N N . GLY A 1 207 ? 8.124 17.366 -13.644 1.00 97.75 207 GLY A N 1
ATOM 1541 C CA . GLY A 1 207 ? 8.319 18.350 -14.694 1.00 97.75 207 GLY A CA 1
ATOM 1542 C C . GLY A 1 207 ? 7.906 17.868 -16.077 1.00 97.75 207 GLY A C 1
ATOM 1543 O O . GLY A 1 207 ? 7.242 16.847 -16.260 1.00 97.75 207 GLY A O 1
ATOM 1544 N N . THR A 1 208 ? 8.323 18.646 -17.070 1.00 96.44 208 THR A N 1
ATOM 1545 C CA . THR A 1 208 ? 8.115 18.390 -18.500 1.00 96.44 208 THR A CA 1
ATOM 1546 C C . THR A 1 208 ? 9.428 18.534 -19.264 1.00 96.44 208 THR A C 1
ATOM 1548 O O . THR A 1 208 ? 10.304 19.295 -18.852 1.00 96.44 208 THR A O 1
ATOM 1551 N N . GLY A 1 209 ? 9.536 17.882 -20.423 1.00 94.94 209 GLY A N 1
ATOM 1552 C CA . GLY A 1 209 ? 10.720 17.942 -21.287 1.00 94.94 209 GLY A CA 1
ATOM 1553 C C . GLY A 1 209 ? 11.792 16.921 -20.906 1.00 94.94 209 GLY A C 1
ATOM 1554 O O . GLY A 1 209 ? 11.659 16.212 -19.913 1.00 94.94 209 GLY A O 1
ATOM 1555 N N . ASP A 1 210 ? 12.860 16.829 -21.698 1.00 94.25 210 ASP A N 1
ATOM 1556 C CA . ASP A 1 210 ? 13.816 15.709 -21.633 1.00 94.25 210 ASP A CA 1
ATOM 1557 C C . ASP A 1 210 ? 14.517 15.539 -20.279 1.00 94.25 210 ASP A C 1
ATOM 1559 O O . ASP A 1 210 ? 14.817 14.415 -19.882 1.00 94.25 210 ASP A O 1
ATOM 1563 N N . ALA A 1 211 ? 14.720 16.626 -19.528 1.00 96.00 211 ALA A N 1
ATOM 1564 C CA . ALA A 1 211 ? 15.293 16.574 -18.180 1.00 96.00 211 ALA A CA 1
ATOM 1565 C C . ALA A 1 211 ? 14.402 15.840 -17.157 1.00 96.00 211 ALA A C 1
ATOM 1567 O O . ALA A 1 211 ? 14.876 15.477 -16.085 1.00 96.00 211 ALA A O 1
ATOM 1568 N N . PHE A 1 212 ? 13.125 15.625 -17.481 1.00 97.69 212 PHE A N 1
ATOM 1569 C CA . PHE A 1 212 ? 12.174 14.892 -16.647 1.00 97.69 212 PHE A CA 1
ATOM 1570 C C . PHE A 1 212 ? 11.640 13.645 -17.343 1.00 97.69 212 PHE A C 1
ATOM 1572 O O . PHE A 1 212 ? 11.518 12.598 -16.721 1.00 97.69 212 PHE A O 1
ATOM 1579 N N . CYS A 1 213 ? 11.347 13.753 -18.638 1.00 96.88 213 CYS A N 1
ATOM 1580 C CA . CYS A 1 213 ? 10.713 12.715 -19.438 1.00 96.88 213 CYS A CA 1
ATOM 1581 C C . CYS A 1 213 ? 11.714 11.839 -20.208 1.00 96.88 213 CYS A C 1
ATOM 1583 O O . CYS A 1 213 ? 11.311 10.827 -20.761 1.00 96.88 213 CYS A O 1
ATOM 1585 N N . GLY A 1 214 ? 13.006 12.170 -20.266 1.00 94.31 214 GLY A N 1
ATOM 1586 C CA . GLY A 1 214 ? 13.978 11.463 -21.109 1.00 94.31 214 GLY A CA 1
ATOM 1587 C C . GLY A 1 214 ? 14.184 9.975 -20.771 1.00 94.31 214 GLY A C 1
ATOM 1588 O O . GLY A 1 214 ? 14.024 9.541 -19.629 1.00 94.31 214 GLY A O 1
ATOM 1589 N N . THR A 1 215 ? 14.635 9.208 -21.771 1.00 86.06 215 THR A N 1
ATOM 1590 C CA . THR A 1 215 ? 14.803 7.733 -21.815 1.00 86.06 215 THR A CA 1
ATOM 1591 C C . THR A 1 215 ? 15.636 7.076 -20.698 1.00 86.06 215 THR A C 1
ATOM 1593 O O . THR A 1 215 ? 15.657 5.856 -20.562 1.00 86.06 215 THR A O 1
ATOM 1596 N N . SER A 1 216 ? 16.324 7.824 -19.848 1.00 87.81 216 SER A N 1
ATOM 1597 C CA . SER A 1 216 ? 17.018 7.264 -18.672 1.00 87.81 216 SER A CA 1
ATOM 1598 C C . SER A 1 216 ? 16.973 8.209 -17.478 1.00 87.81 216 SER A C 1
ATOM 1600 O O . SER A 1 216 ? 17.804 8.124 -16.581 1.00 87.81 216 SER A O 1
ATOM 1602 N N . VAL A 1 217 ? 16.022 9.139 -17.508 1.00 94.75 217 VAL A N 1
ATOM 1603 C CA . VAL A 1 217 ? 15.830 10.178 -16.497 1.00 94.75 217 VAL A CA 1
ATOM 1604 C C . VAL A 1 217 ? 14.415 10.123 -15.940 1.00 94.75 217 VAL A C 1
ATOM 1606 O O . VAL A 1 217 ? 14.209 10.499 -14.797 1.00 94.75 217 VAL A O 1
ATOM 1609 N N . CYS A 1 218 ? 13.448 9.621 -16.704 1.00 95.75 218 CYS A N 1
ATOM 1610 C CA . CYS A 1 218 ? 12.068 9.489 -16.266 1.00 95.75 218 CYS A CA 1
ATOM 1611 C C . CYS A 1 218 ? 11.841 8.208 -15.456 1.00 95.75 218 CYS A C 1
ATOM 1613 O O . CYS A 1 218 ? 12.137 7.107 -15.917 1.00 95.75 218 CYS A O 1
ATOM 1615 N N . PHE A 1 219 ? 11.294 8.365 -14.253 1.00 94.25 219 PHE A N 1
ATOM 1616 C CA . PHE A 1 219 ? 10.831 7.287 -13.385 1.00 94.25 219 PHE A CA 1
ATOM 1617 C C . PHE A 1 219 ? 9.403 6.848 -13.734 1.00 94.25 219 PHE A C 1
ATOM 1619 O O . PHE A 1 219 ? 9.121 5.654 -13.819 1.00 94.25 219 PHE A O 1
ATOM 1626 N N . SER A 1 220 ? 8.486 7.804 -13.906 1.00 94.25 220 SER A N 1
ATOM 1627 C CA . SER A 1 220 ? 7.072 7.531 -14.180 1.00 94.25 220 SER A CA 1
ATOM 1628 C C . SER A 1 220 ? 6.387 8.699 -14.892 1.00 94.25 220 SER A C 1
ATOM 1630 O O . SER A 1 220 ? 6.920 9.806 -14.953 1.00 94.25 220 SER A O 1
ATOM 1632 N N . GLY A 1 221 ? 5.187 8.455 -15.422 1.00 94.12 221 GLY A N 1
ATOM 1633 C CA . GLY A 1 221 ? 4.429 9.444 -16.186 1.00 94.12 221 GLY A CA 1
ATOM 1634 C C . GLY A 1 221 ? 4.667 9.314 -17.689 1.00 94.12 221 GLY A C 1
ATOM 1635 O O . GLY A 1 221 ? 4.817 8.202 -18.197 1.00 94.12 221 GLY A O 1
ATOM 1636 N N . ASN A 1 222 ? 4.683 10.433 -18.410 1.00 94.69 222 ASN A N 1
ATOM 1637 C CA . ASN A 1 222 ? 4.808 10.449 -19.869 1.00 94.69 222 ASN A CA 1
ATOM 1638 C C . ASN A 1 222 ? 6.271 10.339 -20.343 1.00 94.69 222 ASN A C 1
ATOM 1640 O O . ASN A 1 222 ? 6.795 11.218 -21.027 1.00 94.69 222 ASN A O 1
ATOM 1644 N N . CYS A 1 223 ? 6.951 9.270 -19.930 1.00 94.38 223 CYS A N 1
ATOM 1645 C CA . CYS A 1 223 ? 8.351 9.045 -20.263 1.00 94.38 223 CYS A CA 1
ATOM 1646 C C . CYS A 1 223 ? 8.554 8.828 -21.770 1.00 94.38 223 CYS A C 1
ATOM 1648 O O . CYS A 1 223 ? 7.869 8.017 -22.396 1.00 94.38 223 CYS A O 1
ATOM 1650 N N . THR A 1 224 ? 9.567 9.482 -22.332 1.00 90.12 224 THR A N 1
ATOM 1651 C CA . THR A 1 224 ? 10.108 9.217 -23.661 1.00 90.12 224 THR A CA 1
ATOM 1652 C C . THR A 1 224 ? 10.700 7.818 -23.677 1.00 90.12 224 THR A C 1
ATOM 1654 O O . THR A 1 224 ? 11.842 7.578 -23.267 1.00 90.12 224 THR A O 1
ATOM 1657 N N . VAL A 1 225 ? 9.920 6.871 -24.177 1.00 79.00 225 VAL A N 1
ATOM 1658 C CA . VAL A 1 225 ? 10.460 5.584 -24.587 1.00 79.00 225 VAL A CA 1
ATOM 1659 C C . VAL A 1 225 ? 11.315 5.822 -25.832 1.00 79.00 225 VAL A C 1
ATOM 1661 O O . VAL A 1 225 ? 10.895 6.565 -26.722 1.00 79.00 225 VAL A O 1
ATOM 1664 N N . PRO A 1 226 ? 12.531 5.259 -25.910 1.00 71.94 226 PRO A N 1
ATOM 1665 C CA . PRO A 1 226 ? 13.283 5.327 -27.144 1.00 71.94 226 PRO A CA 1
ATOM 1666 C C . PRO A 1 226 ? 12.429 4.655 -28.213 1.00 71.94 226 PRO A C 1
ATOM 1668 O O . PRO A 1 226 ? 11.900 3.566 -27.975 1.00 71.94 226 PRO A O 1
ATOM 1671 N N . ASP A 1 227 ? 12.302 5.294 -29.375 1.00 64.50 227 ASP A N 1
ATOM 1672 C CA . ASP A 1 227 ? 11.745 4.684 -30.581 1.00 64.50 227 ASP A CA 1
ATOM 1673 C C . ASP A 1 227 ? 12.703 3.581 -31.050 1.00 64.50 227 ASP A C 1
ATOM 1675 O O . ASP A 1 227 ? 13.369 3.651 -32.084 1.00 64.50 227 ASP A O 1
ATOM 1679 N N . ILE A 1 228 ? 12.793 2.508 -30.270 1.00 54.53 228 ILE A N 1
ATOM 1680 C CA . ILE A 1 228 ? 13.207 1.223 -30.787 1.00 54.53 228 ILE A CA 1
ATOM 1681 C C . ILE A 1 228 ? 12.004 0.784 -31.604 1.00 54.53 228 ILE A C 1
ATOM 1683 O O . ILE A 1 228 ? 11.155 0.048 -31.122 1.00 54.53 228 ILE A O 1
ATOM 1687 N N . LYS A 1 229 ? 11.906 1.254 -32.853 1.00 50.53 229 LYS A N 1
ATOM 1688 C CA . LYS A 1 229 ? 11.237 0.466 -33.880 1.00 50.53 229 LYS A CA 1
ATOM 1689 C C . LYS A 1 229 ? 12.079 -0.804 -33.941 1.00 50.53 229 LYS A C 1
ATOM 1691 O O . LYS A 1 229 ? 13.168 -0.744 -34.521 1.00 50.53 229 LYS A O 1
ATOM 1696 N N . PRO A 1 230 ? 11.675 -1.927 -33.320 1.00 48.16 230 PRO A N 1
ATOM 1697 C CA . PRO A 1 230 ? 12.469 -3.126 -33.424 1.00 48.16 230 PRO A CA 1
ATOM 1698 C C . PRO A 1 230 ? 12.362 -3.475 -34.901 1.00 48.16 230 PRO A C 1
ATOM 1700 O O . PRO A 1 230 ? 11.286 -3.805 -35.405 1.00 48.16 230 PRO A O 1
ATOM 1703 N N . THR A 1 231 ? 13.452 -3.331 -35.645 1.00 55.53 231 THR A N 1
ATOM 1704 C CA . THR A 1 231 ? 13.572 -4.127 -36.855 1.00 55.53 231 THR A CA 1
ATOM 1705 C C . THR A 1 231 ? 13.691 -5.541 -36.324 1.00 55.53 231 THR A C 1
ATOM 1707 O O . THR A 1 231 ? 14.729 -5.950 -35.818 1.00 55.53 231 THR A O 1
ATOM 1710 N N . LEU A 1 232 ? 12.536 -6.208 -36.268 1.00 48.69 232 LEU A N 1
ATOM 1711 C CA . LEU A 1 232 ? 12.400 -7.561 -35.767 1.00 48.69 232 LEU A CA 1
ATOM 1712 C C . LEU A 1 232 ? 13.485 -8.400 -36.461 1.00 48.69 232 LEU A C 1
ATOM 1714 O O . LEU A 1 232 ? 13.466 -8.439 -37.699 1.00 48.69 232 LEU A O 1
ATOM 1718 N N . PRO A 1 233 ? 14.441 -8.995 -35.723 1.00 58.62 233 PRO A N 1
ATOM 1719 C CA . PRO A 1 233 ? 15.493 -9.801 -36.328 1.00 58.62 233 PRO A CA 1
ATOM 1720 C C . PRO A 1 233 ? 14.872 -10.880 -37.219 1.00 58.62 233 PRO A C 1
ATOM 1722 O O . PRO A 1 233 ? 13.840 -11.445 -36.858 1.00 58.62 233 PRO A O 1
ATOM 1725 N N . ASP A 1 234 ? 15.453 -11.165 -38.386 1.00 57.00 234 ASP A N 1
ATOM 1726 C CA . ASP A 1 234 ? 14.797 -12.011 -39.397 1.00 57.00 234 ASP A CA 1
ATOM 1727 C C . ASP A 1 234 ? 14.500 -13.447 -38.918 1.00 57.00 234 ASP A C 1
ATOM 1729 O O . ASP A 1 234 ? 13.535 -14.056 -39.377 1.00 57.00 234 ASP A O 1
ATOM 1733 N N . TRP A 1 235 ? 15.211 -13.947 -37.902 1.00 56.53 235 TRP A N 1
ATOM 1734 C CA . TRP A 1 235 ? 14.924 -15.231 -37.241 1.00 56.53 235 TRP A CA 1
ATOM 1735 C C . TRP A 1 235 ? 13.626 -15.237 -36.412 1.00 56.53 235 TRP A C 1
ATOM 1737 O O . TRP A 1 235 ? 13.095 -16.292 -36.072 1.00 56.53 235 TRP A O 1
ATOM 1747 N N . MET A 1 236 ? 13.064 -14.068 -36.100 1.00 59.84 236 MET A N 1
ATOM 1748 C CA . MET A 1 236 ? 11.774 -13.940 -35.418 1.00 59.84 236 MET A CA 1
ATOM 1749 C C . MET A 1 236 ? 10.584 -14.090 -36.389 1.00 59.84 236 MET A C 1
ATOM 1751 O O . MET A 1 236 ? 9.437 -14.144 -35.949 1.00 59.84 236 MET A O 1
ATOM 1755 N N . LYS A 1 237 ? 10.848 -14.183 -37.705 1.00 67.12 237 LYS A N 1
ATOM 1756 C CA . LYS A 1 237 ? 9.855 -14.307 -38.790 1.00 67.12 237 LYS A CA 1
ATOM 1757 C C . LYS A 1 237 ? 9.823 -15.697 -39.443 1.00 67.12 237 LYS A C 1
ATOM 1759 O O . LYS A 1 237 ? 9.367 -15.817 -40.580 1.00 67.12 237 LYS A O 1
ATOM 1764 N N . GLY A 1 238 ? 10.326 -16.738 -38.778 1.00 76.56 238 GLY A N 1
ATOM 1765 C CA . GLY A 1 238 ? 10.285 -18.087 -39.342 1.00 76.56 238 GLY A CA 1
ATOM 1766 C C . GLY A 1 238 ? 8.857 -18.552 -39.661 1.00 76.56 238 GLY A C 1
ATOM 1767 O O . GLY A 1 238 ? 7.922 -18.282 -38.903 1.00 76.56 238 GLY A O 1
ATOM 1768 N N . ASN A 1 239 ? 8.676 -19.238 -40.787 1.00 88.88 239 ASN A N 1
ATOM 1769 C CA . ASN A 1 239 ? 7.360 -19.614 -41.320 1.00 88.88 239 ASN A CA 1
ATOM 1770 C C . ASN A 1 239 ? 6.931 -21.054 -40.985 1.00 88.88 239 ASN A C 1
ATOM 1772 O O . ASN A 1 239 ? 5.894 -21.499 -41.479 1.00 88.88 239 ASN A O 1
ATOM 1776 N N . THR A 1 240 ? 7.710 -21.783 -40.178 1.00 90.06 240 THR A N 1
ATOM 1777 C CA . THR A 1 240 ? 7.384 -23.168 -39.824 1.00 90.06 240 THR A CA 1
ATOM 1778 C C . THR A 1 240 ? 6.067 -23.268 -39.029 1.00 90.06 240 THR A C 1
ATOM 1780 O O . THR A 1 240 ? 5.922 -22.606 -37.993 1.00 90.06 240 THR A O 1
ATOM 1783 N N . PRO A 1 241 ? 5.089 -24.073 -39.493 1.00 89.00 241 PRO A N 1
ATOM 1784 C CA . PRO A 1 241 ? 3.824 -24.275 -38.789 1.00 89.00 241 PRO A CA 1
ATOM 1785 C C . PRO A 1 241 ? 3.877 -25.416 -37.761 1.00 89.00 241 PRO A C 1
ATOM 1787 O O . PRO A 1 241 ? 2.973 -25.535 -36.939 1.00 89.00 241 PRO A O 1
ATOM 1790 N N . ASP A 1 242 ? 4.889 -26.282 -37.838 1.00 91.00 242 ASP A N 1
ATOM 1791 C CA . ASP A 1 242 ? 4.949 -27.552 -37.105 1.00 91.00 242 ASP A CA 1
ATOM 1792 C C . ASP A 1 242 ? 6.320 -27.839 -36.469 1.00 91.00 242 ASP A C 1
ATOM 1794 O O . ASP A 1 242 ? 6.509 -28.887 -35.853 1.00 91.00 242 ASP A O 1
ATOM 1798 N N . GLY A 1 243 ? 7.270 -26.909 -36.588 1.00 90.94 243 GLY A N 1
ATOM 1799 C CA . GLY A 1 243 ? 8.628 -27.059 -36.074 1.00 90.94 243 GLY A CA 1
ATOM 1800 C C . GLY A 1 243 ? 9.576 -27.814 -37.007 1.00 90.94 243 GLY A C 1
ATOM 1801 O O . GLY A 1 243 ? 10.721 -28.045 -36.623 1.00 90.94 243 GLY A O 1
ATOM 1802 N N . THR A 1 244 ? 9.149 -28.175 -38.223 1.00 95.12 244 THR A N 1
ATOM 1803 C CA . THR A 1 244 ? 10.051 -28.669 -39.276 1.00 95.12 244 THR A CA 1
ATOM 1804 C C . THR A 1 244 ? 10.708 -27.513 -40.034 1.00 95.12 244 THR A C 1
ATOM 1806 O O . THR A 1 244 ? 10.139 -26.426 -40.152 1.00 95.12 244 THR A O 1
ATOM 1809 N N . CYS A 1 245 ? 11.915 -27.720 -40.550 1.00 93.62 245 CYS A N 1
ATOM 1810 C CA . CYS A 1 245 ? 12.686 -26.704 -41.262 1.00 93.62 245 CYS A CA 1
ATOM 1811 C C . CYS A 1 245 ? 13.524 -27.304 -42.396 1.00 93.62 245 CYS A C 1
ATOM 1813 O O . CYS A 1 245 ? 13.888 -28.481 -42.371 1.00 93.62 245 CYS A O 1
ATOM 1815 N N . GLY A 1 246 ? 13.826 -26.491 -43.407 1.00 91.19 246 GLY A N 1
ATOM 1816 C CA . GLY A 1 246 ? 14.511 -26.936 -44.620 1.00 91.19 246 GLY A CA 1
ATOM 1817 C C . GLY A 1 246 ? 13.670 -27.872 -45.496 1.00 91.19 246 GLY A C 1
ATOM 1818 O O . GLY A 1 246 ? 12.437 -27.799 -45.520 1.00 91.19 246 GLY A O 1
ATOM 1819 N N . GLY A 1 247 ? 14.350 -28.732 -46.261 1.00 83.00 247 GLY A N 1
ATOM 1820 C CA . GLY A 1 247 ? 13.729 -29.650 -47.226 1.00 83.00 247 GLY A CA 1
ATOM 1821 C C . GLY A 1 247 ? 13.054 -28.941 -48.411 1.00 83.00 247 GLY A C 1
ATOM 1822 O O . GLY A 1 247 ? 13.244 -27.748 -48.629 1.00 83.00 247 GLY A O 1
ATOM 1823 N N . GLU A 1 248 ? 12.227 -29.662 -49.176 1.00 80.88 248 GLU A N 1
ATOM 1824 C CA . GLU A 1 248 ? 11.536 -29.113 -50.364 1.00 80.88 248 GLU A CA 1
ATOM 1825 C C . GLU A 1 248 ? 10.558 -27.972 -50.037 1.00 80.88 248 GLU A C 1
ATOM 1827 O O . GLU A 1 248 ? 10.221 -27.169 -50.905 1.00 80.88 248 GLU A O 1
ATOM 1832 N N . LYS A 1 249 ? 10.103 -27.888 -48.779 1.00 82.25 249 LYS A N 1
ATOM 1833 C CA . LYS A 1 249 ? 9.182 -26.844 -48.308 1.00 82.25 249 LYS A CA 1
ATOM 1834 C C . LYS A 1 249 ? 9.893 -25.553 -47.892 1.00 82.25 249 LYS A C 1
ATOM 1836 O O . LYS A 1 249 ? 9.227 -24.529 -47.765 1.00 82.25 249 LYS A O 1
ATOM 1841 N N . GLY A 1 250 ? 11.211 -25.596 -47.672 1.00 87.19 250 GLY A N 1
ATOM 1842 C CA . GLY A 1 250 ? 12.026 -24.427 -47.333 1.00 87.19 250 GLY A CA 1
ATOM 1843 C C . GLY A 1 250 ? 11.597 -23.704 -46.053 1.00 87.19 250 GLY A C 1
ATOM 1844 O O . GLY A 1 250 ? 11.708 -22.481 -45.981 1.00 87.19 250 GLY A O 1
ATOM 1845 N N . TYR A 1 251 ? 11.054 -24.427 -45.067 1.00 93.38 251 TYR A N 1
ATOM 1846 C CA . TYR A 1 251 ? 10.578 -23.795 -43.838 1.00 93.38 251 TYR A CA 1
ATOM 1847 C C . TYR A 1 251 ? 11.731 -23.251 -42.997 1.00 93.38 251 TYR A C 1
ATOM 1849 O O . TYR A 1 251 ? 12.776 -23.888 -42.866 1.00 93.38 251 TYR A O 1
ATOM 1857 N N . THR A 1 252 ? 11.515 -22.083 -42.401 1.00 91.69 252 THR A N 1
ATOM 1858 C CA . THR A 1 252 ? 12.456 -21.405 -41.514 1.00 91.69 252 THR A CA 1
ATOM 1859 C C . THR A 1 252 ? 11.957 -21.428 -40.076 1.00 91.69 252 THR A C 1
ATOM 1861 O O . THR A 1 252 ? 10.760 -21.313 -39.787 1.00 91.69 252 THR A O 1
ATOM 1864 N N . CYS A 1 253 ? 12.904 -21.579 -39.164 1.00 90.44 253 CYS A N 1
ATOM 1865 C CA . CYS A 1 253 ? 12.657 -21.685 -37.739 1.00 90.44 253 CYS A CA 1
ATOM 1866 C C . CYS A 1 253 ? 12.258 -20.350 -37.094 1.00 90.44 253 CYS A C 1
ATOM 1868 O O . CYS A 1 253 ? 12.784 -19.299 -37.454 1.00 90.44 253 CYS A O 1
ATOM 1870 N N . ASN A 1 254 ? 11.308 -20.387 -36.150 1.00 86.94 254 ASN A N 1
ATOM 1871 C CA . ASN A 1 254 ? 10.810 -19.216 -35.418 1.00 86.94 254 ASN A CA 1
ATOM 1872 C C . ASN A 1 254 ? 10.923 -19.405 -33.900 1.00 86.94 254 ASN A C 1
ATOM 1874 O O . ASN A 1 254 ? 11.278 -20.471 -33.404 1.00 86.94 254 ASN A O 1
ATOM 1878 N N . VAL A 1 255 ? 10.560 -18.371 -33.140 1.00 83.31 255 VAL A N 1
ATOM 1879 C CA . VAL A 1 255 ? 10.740 -18.357 -31.679 1.00 83.31 255 VAL A CA 1
ATOM 1880 C C . VAL A 1 255 ? 9.960 -19.443 -30.934 1.00 83.31 255 VAL A C 1
ATOM 1882 O O . VAL A 1 255 ? 10.317 -19.761 -29.805 1.00 83.31 255 VAL A O 1
ATOM 1885 N N . VAL A 1 256 ? 8.894 -19.990 -31.531 1.00 87.19 256 VAL A N 1
ATOM 1886 C CA . VAL A 1 256 ? 8.024 -20.988 -30.890 1.00 87.19 256 VAL A CA 1
ATOM 1887 C C . VAL A 1 256 ? 8.696 -22.358 -30.869 1.00 87.19 256 VAL A C 1
ATOM 1889 O O . VAL A 1 256 ? 8.599 -23.070 -29.874 1.00 87.19 256 VAL A O 1
ATOM 1892 N N . TYR A 1 257 ? 9.401 -22.709 -31.945 1.00 89.94 257 TYR A N 1
ATOM 1893 C CA . TYR A 1 257 ? 10.020 -24.027 -32.116 1.00 89.94 257 TYR A CA 1
ATOM 1894 C C . TYR A 1 257 ? 11.540 -24.017 -31.917 1.00 89.94 257 TYR A C 1
ATOM 1896 O O . TYR A 1 257 ? 12.176 -25.066 -31.948 1.00 89.94 257 TYR A O 1
ATOM 1904 N N . GLY A 1 258 ? 12.122 -22.844 -31.674 1.00 89.06 258 GLY A N 1
ATOM 1905 C CA . GLY A 1 258 ? 13.563 -22.643 -31.590 1.00 89.06 258 GLY A CA 1
ATOM 1906 C C . GLY A 1 258 ? 14.126 -22.089 -32.887 1.00 89.06 258 GLY A C 1
ATOM 1907 O O . GLY A 1 258 ? 13.521 -22.235 -33.938 1.00 89.06 258 GLY A O 1
ATOM 1908 N N . ASN A 1 259 ? 15.257 -21.399 -32.803 1.00 89.62 259 ASN A N 1
ATOM 1909 C CA . ASN A 1 259 ? 15.814 -20.590 -33.885 1.00 89.62 259 ASN A CA 1
ATOM 1910 C C . ASN A 1 259 ? 16.736 -21.368 -34.834 1.00 89.62 259 ASN A C 1
ATOM 1912 O O . ASN A 1 259 ? 17.003 -20.886 -35.930 1.00 89.62 259 ASN A O 1
ATOM 1916 N N . CYS A 1 260 ? 17.212 -22.550 -34.448 1.00 93.19 260 CYS A N 1
ATOM 1917 C CA . CYS A 1 260 ? 18.203 -23.313 -35.201 1.00 93.19 260 CYS A CA 1
ATOM 1918 C C . CYS A 1 260 ? 17.543 -24.437 -35.989 1.00 93.19 260 CYS A C 1
ATOM 1920 O O . CYS A 1 260 ? 16.796 -25.221 -35.410 1.00 93.19 260 CYS A O 1
ATOM 1922 N N . CYS A 1 261 ? 17.858 -24.559 -37.279 1.00 94.38 261 CYS A N 1
ATOM 1923 C CA . CYS A 1 261 ? 17.412 -25.694 -38.075 1.00 94.38 261 CYS A CA 1
ATOM 1924 C C . CYS A 1 261 ? 18.462 -26.797 -38.034 1.00 94.38 261 CYS A C 1
ATOM 1926 O O . CYS A 1 261 ? 19.504 -26.680 -38.671 1.00 94.38 261 CYS A O 1
ATOM 1928 N N . ASN A 1 262 ? 18.221 -27.863 -37.281 1.00 93.88 262 ASN A N 1
ATOM 1929 C CA . ASN A 1 262 ? 19.222 -28.907 -37.114 1.00 93.88 262 ASN A CA 1
ATOM 1930 C C . ASN A 1 262 ? 19.376 -29.779 -38.375 1.00 93.88 262 ASN A C 1
ATOM 1932 O O . ASN A 1 262 ? 18.588 -29.717 -39.323 1.00 93.88 262 ASN A O 1
ATOM 1936 N N . LYS A 1 263 ? 20.386 -30.653 -38.379 1.00 93.75 263 LYS A N 1
ATOM 1937 C CA . LYS A 1 263 ? 20.681 -31.551 -39.513 1.00 93.75 263 LYS A CA 1
ATOM 1938 C C . LYS A 1 263 ? 19.535 -32.494 -39.903 1.00 93.75 263 LYS A C 1
ATOM 1940 O O . LYS A 1 263 ? 19.558 -33.047 -40.995 1.00 93.75 263 LYS A O 1
ATOM 1945 N N . ASN A 1 264 ? 18.566 -32.701 -39.010 1.00 93.44 264 ASN A N 1
ATOM 1946 C CA . ASN A 1 264 ? 17.408 -33.561 -39.241 1.00 93.44 264 ASN A CA 1
ATOM 1947 C C . ASN A 1 264 ? 16.196 -32.775 -39.777 1.00 93.44 264 ASN A C 1
ATOM 1949 O O . ASN A 1 264 ? 15.131 -33.364 -39.937 1.00 93.44 264 ASN A O 1
ATOM 1953 N N . GLY A 1 265 ? 16.337 -31.470 -40.037 1.00 93.56 265 GLY A N 1
ATOM 1954 C CA . GLY A 1 265 ? 15.241 -30.622 -40.510 1.00 93.56 265 GLY A CA 1
ATOM 1955 C C . GLY A 1 265 ? 14.226 -30.289 -39.418 1.00 93.56 265 GLY A C 1
ATOM 1956 O O . GLY A 1 265 ? 13.036 -30.176 -39.700 1.00 93.56 265 GLY A O 1
ATOM 1957 N N . MET A 1 266 ? 14.686 -30.157 -38.171 1.00 94.38 266 MET A N 1
ATOM 1958 C CA . MET A 1 266 ? 13.854 -29.769 -37.031 1.00 94.38 266 MET A CA 1
ATOM 1959 C C . MET A 1 266 ? 14.377 -28.493 -36.381 1.00 94.38 266 MET A C 1
ATOM 1961 O O . MET A 1 266 ? 15.587 -28.326 -36.206 1.00 94.38 266 MET A O 1
ATOM 1965 N N . CYS A 1 267 ? 13.452 -27.624 -35.987 1.00 94.56 267 CYS A N 1
ATOM 1966 C CA . CYS A 1 267 ? 13.761 -26.440 -35.207 1.00 94.56 267 CYS A CA 1
ATOM 1967 C C . CYS A 1 267 ? 14.098 -26.803 -33.762 1.00 94.56 267 CYS A C 1
ATOM 1969 O O . CYS A 1 267 ? 13.470 -27.678 -33.162 1.00 94.56 267 CYS A O 1
ATOM 1971 N N . GLY A 1 268 ? 15.096 -26.122 -33.211 1.00 91.31 268 GLY A N 1
ATOM 1972 C CA . GLY A 1 268 ? 15.516 -26.298 -31.831 1.00 91.31 268 GLY A CA 1
ATOM 1973 C C . GLY A 1 268 ? 16.365 -25.137 -31.328 1.00 91.31 268 GLY A C 1
ATOM 1974 O O . GLY A 1 268 ? 16.640 -24.177 -32.048 1.00 91.31 268 GLY A O 1
ATOM 1975 N N . VAL A 1 269 ? 16.752 -25.222 -30.057 1.00 89.50 269 VAL A N 1
ATOM 1976 C CA . VAL A 1 269 ? 17.555 -24.201 -29.351 1.00 89.50 269 VAL A CA 1
ATOM 1977 C C . VAL A 1 269 ? 18.795 -24.786 -28.679 1.00 89.50 269 VAL A C 1
ATOM 1979 O O . VAL A 1 269 ? 19.591 -24.055 -28.092 1.00 89.50 269 VAL A O 1
ATOM 1982 N N . LEU A 1 270 ? 18.948 -26.112 -28.687 1.00 87.44 270 LEU A N 1
ATOM 1983 C CA . LEU A 1 270 ? 20.039 -26.763 -27.975 1.00 87.44 270 LEU A CA 1
ATOM 1984 C C . LEU A 1 270 ? 21.319 -26.700 -28.803 1.00 87.44 270 LEU A C 1
ATOM 1986 O O . LEU A 1 270 ? 21.295 -26.604 -30.027 1.00 87.44 270 LEU A O 1
ATOM 1990 N N . ALA A 1 271 ? 22.465 -26.852 -28.143 1.00 85.25 271 ALA A N 1
ATOM 1991 C CA . ALA A 1 271 ? 23.756 -26.941 -28.825 1.00 85.25 271 ALA A CA 1
ATOM 1992 C C . ALA A 1 271 ? 23.819 -28.097 -29.845 1.00 85.25 271 ALA A C 1
ATOM 1994 O O . ALA A 1 271 ? 24.576 -28.022 -30.806 1.00 85.25 271 ALA A O 1
ATOM 1995 N N . SER A 1 272 ? 23.017 -29.152 -29.667 1.00 83.12 272 SER A N 1
ATOM 1996 C CA . SER A 1 272 ? 22.856 -30.229 -30.652 1.00 83.12 272 SER A CA 1
ATOM 1997 C C . SER A 1 272 ? 22.103 -29.796 -31.910 1.00 83.12 272 SER A C 1
ATOM 1999 O O . SER A 1 272 ? 22.319 -30.380 -32.969 1.00 83.12 272 SER A O 1
ATOM 2001 N N . ASP A 1 273 ? 21.237 -28.790 -31.795 1.00 90.75 273 ASP A N 1
ATOM 2002 C CA . ASP A 1 273 ? 20.413 -28.278 -32.888 1.00 90.75 273 ASP A CA 1
ATOM 2003 C C . ASP A 1 273 ? 21.107 -27.131 -33.624 1.00 90.75 273 ASP A C 1
ATOM 2005 O O . ASP A 1 273 ? 21.112 -27.085 -34.850 1.00 90.75 273 ASP A O 1
ATOM 2009 N N . CYS A 1 274 ? 21.745 -26.245 -32.858 1.00 91.50 274 CYS A N 1
ATOM 2010 C CA . CYS A 1 274 ? 22.480 -25.072 -33.332 1.00 91.50 274 CYS A CA 1
ATOM 2011 C C . CYS A 1 274 ? 23.950 -25.359 -33.667 1.00 91.50 274 CYS A C 1
ATOM 2013 O O . CYS A 1 274 ? 24.667 -24.478 -34.131 1.00 91.50 274 CYS A O 1
ATOM 2015 N N . GLY A 1 275 ? 24.427 -26.564 -33.353 1.00 83.75 275 GLY A N 1
ATOM 2016 C CA . GLY A 1 275 ? 25.819 -26.965 -33.514 1.00 83.75 275 GLY A CA 1
ATOM 2017 C C . GLY A 1 275 ? 26.119 -27.568 -34.884 1.00 83.75 275 GLY A C 1
ATOM 2018 O O . GLY A 1 275 ? 25.586 -27.166 -35.917 1.00 83.75 275 GLY A O 1
ATOM 2019 N N . ALA A 1 276 ? 27.015 -28.556 -34.900 1.00 86.06 276 ALA A N 1
ATOM 2020 C CA . ALA A 1 276 ? 27.470 -29.190 -36.132 1.00 86.06 276 ALA A CA 1
ATOM 2021 C C . ALA A 1 276 ? 26.303 -29.808 -36.928 1.00 86.06 276 ALA A C 1
ATOM 2023 O O . ALA A 1 276 ? 25.622 -30.720 -36.457 1.00 86.06 276 ALA A O 1
ATOM 2024 N N . GLY A 1 277 ? 26.119 -29.332 -38.162 1.00 85.94 277 GLY A N 1
ATOM 2025 C CA . GLY A 1 277 ? 25.041 -29.763 -39.053 1.00 85.94 277 GLY A CA 1
ATOM 2026 C C . GLY A 1 277 ? 23.779 -28.899 -38.994 1.00 85.94 277 GLY A C 1
ATOM 2027 O O . GLY A 1 277 ? 22.808 -29.226 -39.667 1.00 85.94 277 GLY A O 1
ATOM 2028 N N . CYS A 1 278 ? 23.783 -27.803 -38.233 1.00 93.94 278 CYS A N 1
ATOM 2029 C CA . CYS A 1 278 ? 22.760 -26.773 -38.363 1.00 93.94 278 CYS A CA 1
ATOM 2030 C C . CYS A 1 278 ? 22.759 -26.185 -39.789 1.00 93.94 278 CYS A C 1
ATOM 2032 O O . CYS A 1 278 ? 23.823 -25.980 -40.375 1.00 93.94 278 CYS A O 1
ATOM 2034 N N . GLN A 1 279 ? 21.569 -25.945 -40.342 1.00 92.62 279 GLN A N 1
ATOM 2035 C CA . GLN A 1 279 ? 21.311 -25.473 -41.702 1.00 92.62 279 GLN A CA 1
ATOM 2036 C C . GLN A 1 279 ? 21.086 -23.944 -41.708 1.00 92.62 279 GLN A C 1
ATOM 2038 O O . GLN A 1 279 ? 19.981 -23.499 -41.383 1.00 92.62 279 GLN A O 1
ATOM 2043 N N . PRO A 1 280 ? 22.088 -23.121 -42.090 1.00 88.81 280 PRO A N 1
ATOM 2044 C CA . PRO A 1 280 ? 22.048 -21.664 -41.890 1.00 88.81 280 PRO A CA 1
ATOM 2045 C C . PRO A 1 280 ? 21.045 -20.922 -42.780 1.00 88.81 280 PRO A C 1
ATOM 2047 O O . PRO A 1 280 ? 20.690 -19.783 -42.499 1.00 88.81 280 PRO A O 1
ATOM 2050 N N . GLU A 1 281 ? 20.585 -21.554 -43.861 1.00 87.81 281 GLU A N 1
ATOM 2051 C CA . GLU A 1 281 ? 19.543 -21.005 -44.741 1.00 87.81 281 GLU A CA 1
ATOM 2052 C C . GLU A 1 281 ? 18.141 -21.112 -44.120 1.00 87.81 281 GLU A C 1
ATOM 2054 O O . GLU A 1 281 ? 17.232 -20.380 -44.507 1.00 87.81 281 GLU A O 1
ATOM 2059 N N . PHE A 1 282 ? 17.968 -22.007 -43.140 1.00 90.69 282 PHE A N 1
ATOM 2060 C CA . PHE A 1 282 ? 16.671 -22.349 -42.549 1.00 90.69 282 PHE A CA 1
ATOM 2061 C C . PHE A 1 282 ? 16.586 -22.064 -41.041 1.00 90.69 282 PHE A C 1
ATOM 2063 O O . PHE A 1 282 ? 15.521 -22.209 -40.438 1.00 90.69 282 PHE A O 1
ATOM 2070 N N . GLY A 1 283 ? 17.684 -21.629 -40.423 1.00 87.50 283 GLY A N 1
ATOM 2071 C CA . GLY A 1 283 ? 17.740 -21.219 -39.024 1.00 87.50 283 GLY A CA 1
ATOM 2072 C C . GLY A 1 283 ? 19.049 -20.512 -38.675 1.00 87.50 283 GLY A C 1
ATOM 2073 O O . GLY A 1 283 ? 19.985 -20.470 -39.468 1.00 87.50 283 GLY A O 1
ATOM 2074 N N . ASP A 1 284 ? 19.119 -19.953 -37.473 1.00 87.62 284 ASP A N 1
ATOM 2075 C CA . ASP A 1 284 ? 20.296 -19.250 -36.969 1.00 87.62 284 ASP A CA 1
ATOM 2076 C C . ASP A 1 284 ? 21.297 -20.232 -36.356 1.00 87.62 284 ASP A C 1
ATOM 2078 O O . ASP A 1 284 ? 21.124 -20.719 -35.243 1.00 87.62 284 ASP A O 1
ATOM 2082 N N . CYS A 1 285 ? 22.357 -20.522 -37.104 1.00 85.81 285 CYS A N 1
ATOM 2083 C CA . CYS A 1 285 ? 23.408 -21.458 -36.705 1.00 85.81 285 CYS A CA 1
ATOM 2084 C C . CYS A 1 285 ? 24.607 -20.779 -36.034 1.00 85.81 285 CYS A C 1
ATOM 2086 O O . CYS A 1 285 ? 25.684 -21.371 -35.921 1.00 85.81 285 CYS A O 1
ATOM 2088 N N . SER A 1 286 ? 24.452 -19.525 -35.609 1.00 79.12 286 SER A N 1
ATOM 2089 C CA . SER A 1 286 ? 25.492 -18.805 -34.885 1.00 79.12 286 SER A CA 1
ATOM 2090 C C . SER A 1 286 ? 25.653 -19.440 -33.503 1.00 79.12 286 SER A C 1
ATOM 2092 O O . SER A 1 286 ? 24.809 -19.288 -32.624 1.00 79.12 286 SER A O 1
ATOM 2094 N N . SER A 1 287 ? 26.732 -20.205 -33.323 1.00 55.59 287 SER A N 1
ATOM 2095 C CA . SER A 1 287 ? 27.053 -20.937 -32.095 1.00 55.59 287 SER A CA 1
ATOM 2096 C C . SER A 1 287 ? 26.823 -20.093 -30.838 1.00 55.59 287 SER A C 1
ATOM 2098 O O . SER A 1 287 ? 27.430 -19.030 -30.684 1.00 55.59 287 SER A O 1
ATOM 2100 N N . ILE A 1 288 ? 25.989 -20.596 -29.925 1.00 47.88 288 ILE A N 1
ATOM 2101 C CA . ILE A 1 288 ? 25.709 -19.995 -28.620 1.00 47.88 288 ILE A CA 1
ATOM 2102 C 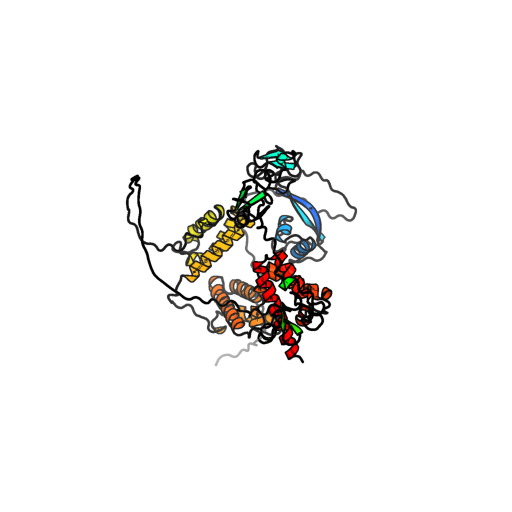C . ILE A 1 288 ? 27.026 -19.874 -27.836 1.00 47.88 288 ILE A C 1
ATOM 2104 O O . ILE A 1 288 ? 27.473 -20.817 -27.187 1.00 47.88 288 ILE A O 1
ATOM 2108 N N . SER A 1 289 ? 27.649 -18.696 -27.874 1.00 34.06 289 SER A N 1
ATOM 2109 C CA . SER A 1 289 ? 28.622 -18.294 -26.861 1.00 34.06 289 SER A CA 1
ATOM 2110 C C . SER A 1 289 ? 27.832 -17.809 -25.653 1.00 34.06 289 SER A C 1
ATOM 2112 O O . SER A 1 289 ? 27.483 -16.636 -25.548 1.00 34.06 289 SER A O 1
ATOM 2114 N N . THR A 1 290 ? 27.496 -18.734 -24.753 1.00 34.44 290 THR A N 1
ATOM 2115 C CA . THR A 1 290 ? 26.969 -18.398 -23.429 1.00 34.44 290 THR A CA 1
ATOM 2116 C C . THR A 1 290 ? 27.952 -17.485 -22.708 1.00 34.44 290 THR A C 1
ATOM 2118 O O . THR A 1 290 ? 29.113 -17.827 -22.486 1.00 34.44 290 THR A O 1
ATOM 2121 N N . THR A 1 291 ? 27.445 -16.318 -22.337 1.00 40.62 291 THR A N 1
ATOM 2122 C CA . THR A 1 291 ? 28.038 -15.287 -21.497 1.00 40.62 291 THR A CA 1
ATOM 2123 C C . THR A 1 291 ? 28.724 -15.897 -20.271 1.00 40.62 291 THR A C 1
ATOM 2125 O O . THR A 1 291 ? 28.084 -16.390 -19.346 1.00 40.62 291 THR A O 1
ATOM 2128 N N . SER A 1 292 ? 30.052 -15.859 -20.252 1.00 39.41 292 SER A N 1
ATOM 2129 C CA . SER A 1 292 ? 30.877 -16.074 -19.062 1.00 39.41 292 SER A CA 1
ATOM 2130 C C . SER A 1 292 ? 32.099 -15.168 -19.161 1.00 39.41 292 SER A C 1
ATOM 2132 O O . SER A 1 292 ? 33.181 -15.595 -19.543 1.00 39.41 292 SER A O 1
ATOM 2134 N N . ALA A 1 293 ? 31.923 -13.886 -18.836 1.00 33.88 293 ALA A N 1
ATOM 2135 C CA . ALA A 1 293 ? 33.042 -12.986 -18.572 1.00 33.88 293 ALA A CA 1
ATOM 2136 C C . ALA A 1 293 ? 33.273 -12.931 -17.059 1.00 33.88 293 ALA A C 1
ATOM 2138 O O . ALA A 1 293 ? 32.752 -12.079 -16.341 1.00 33.88 293 ALA A O 1
ATOM 2139 N N . SER A 1 294 ? 34.053 -13.903 -16.587 1.00 29.72 294 SER A N 1
ATOM 2140 C CA . SER A 1 294 ? 34.785 -13.802 -15.332 1.00 29.72 294 SER A CA 1
ATOM 2141 C C . SER A 1 294 ? 35.783 -12.646 -15.416 1.00 29.72 294 SER A C 1
ATOM 2143 O O . SER A 1 294 ? 36.400 -12.398 -16.452 1.00 29.72 294 SER A O 1
ATOM 2145 N N . ARG A 1 295 ? 35.944 -11.969 -14.279 1.00 36.44 295 ARG A N 1
ATOM 2146 C CA . ARG A 1 295 ? 36.981 -10.980 -13.984 1.00 36.44 295 ARG A CA 1
ATOM 2147 C C . ARG A 1 295 ? 38.339 -11.399 -14.546 1.00 36.44 295 ARG A C 1
ATOM 2149 O O . ARG A 1 295 ? 38.843 -12.456 -14.176 1.00 36.44 295 ARG A O 1
ATOM 2156 N N . THR A 1 296 ? 38.991 -10.487 -15.264 1.00 26.34 296 THR A N 1
ATOM 2157 C CA . THR A 1 296 ? 40.451 -10.404 -15.201 1.00 26.34 296 THR A CA 1
ATOM 2158 C C . THR A 1 296 ? 40.915 -8.957 -15.224 1.00 26.34 296 THR A C 1
ATOM 2160 O O . THR A 1 296 ? 40.481 -8.129 -16.016 1.00 26.34 296 THR A O 1
ATOM 2163 N N . THR A 1 297 ? 41.783 -8.689 -14.265 1.00 31.67 297 THR A N 1
ATOM 2164 C CA . THR A 1 297 ? 42.579 -7.499 -14.014 1.00 31.67 297 THR A CA 1
ATOM 2165 C C . THR A 1 297 ? 43.500 -7.136 -15.175 1.00 31.67 297 THR A C 1
ATOM 2167 O O . THR A 1 297 ? 44.256 -7.988 -15.636 1.00 31.67 297 THR A O 1
ATOM 2170 N N . SER A 1 298 ? 43.588 -5.847 -15.503 1.00 32.91 298 SER A N 1
ATOM 2171 C CA . SER A 1 298 ? 44.796 -5.268 -16.098 1.00 32.91 298 SER A CA 1
ATOM 2172 C C . SER A 1 298 ? 44.939 -3.805 -15.681 1.00 32.91 298 SER A C 1
ATOM 2174 O O . SER A 1 298 ? 44.075 -2.969 -15.930 1.00 32.91 298 SER A O 1
ATOM 2176 N N . LYS A 1 299 ? 46.039 -3.548 -14.973 1.00 28.39 299 LYS A N 1
ATOM 2177 C CA . LYS A 1 299 ? 46.506 -2.268 -14.445 1.00 28.39 299 LYS A CA 1
ATOM 2178 C C . LYS A 1 299 ? 47.555 -1.693 -15.405 1.00 28.39 299 LYS A C 1
ATOM 2180 O O . LYS A 1 299 ? 48.372 -2.458 -15.907 1.00 28.39 299 LYS A O 1
ATOM 2185 N N . SER A 1 300 ? 47.578 -0.358 -15.496 1.00 27.34 300 SER A N 1
ATOM 2186 C CA . SER A 1 300 ? 48.606 0.511 -16.113 1.00 27.34 300 SER A CA 1
ATOM 2187 C C . SER A 1 300 ? 48.603 0.529 -17.652 1.00 27.34 300 SER A C 1
ATOM 2189 O O . SER A 1 300 ? 48.384 -0.495 -18.275 1.00 27.34 300 SER A O 1
ATOM 2191 N N . SER A 1 301 ? 48.812 1.653 -18.344 1.00 30.72 301 SER A N 1
ATOM 2192 C CA . SER A 1 301 ? 49.705 2.779 -18.039 1.00 30.72 301 SER A CA 1
ATOM 2193 C C . SER A 1 301 ? 49.324 4.082 -18.769 1.00 30.72 301 SER A C 1
ATOM 2195 O O . SER A 1 301 ? 48.928 4.068 -19.927 1.00 30.72 301 SER A O 1
ATOM 2197 N N . SER A 1 302 ? 49.525 5.186 -18.044 1.00 29.50 302 SER A N 1
ATOM 2198 C CA . SER A 1 302 ? 49.887 6.562 -18.433 1.00 29.50 302 SER A CA 1
ATOM 2199 C C . SER A 1 302 ? 50.075 6.952 -19.911 1.00 29.50 302 SER A C 1
ATOM 2201 O O . SER A 1 302 ? 50.924 6.383 -20.593 1.00 29.50 302 SER A O 1
ATOM 2203 N N . SER A 1 303 ? 49.536 8.127 -20.266 1.00 32.28 303 SER A N 1
ATOM 2204 C CA . SER A 1 303 ? 50.331 9.203 -20.885 1.00 32.28 303 SER A CA 1
ATOM 2205 C C . SER A 1 303 ? 49.689 10.586 -20.697 1.00 32.28 303 SER A C 1
ATOM 2207 O O . SER A 1 303 ? 48.532 10.816 -21.033 1.00 32.28 303 SER A O 1
ATOM 2209 N N . THR A 1 304 ? 50.504 11.477 -20.145 1.00 26.50 304 THR A N 1
ATOM 2210 C CA . THR A 1 304 ? 50.374 12.913 -19.878 1.00 26.50 304 THR A CA 1
ATOM 2211 C C . THR A 1 304 ? 50.103 13.755 -21.129 1.00 26.50 304 THR A C 1
ATOM 2213 O O . THR A 1 304 ? 50.661 13.452 -22.179 1.00 26.50 304 THR A O 1
ATOM 2216 N N . SER A 1 305 ? 49.383 14.877 -20.988 1.00 33.38 305 SER A N 1
ATOM 2217 C CA . SER A 1 305 ? 49.713 16.175 -21.619 1.00 33.38 305 SER A CA 1
ATOM 2218 C C . SER A 1 305 ? 48.900 17.313 -20.988 1.00 33.38 305 SER A C 1
ATOM 2220 O O . SER A 1 305 ? 47.682 17.229 -20.870 1.00 33.38 305 SER A O 1
ATOM 2222 N N . SER A 1 306 ? 49.614 18.356 -20.565 1.00 29.31 306 SER A N 1
ATOM 2223 C CA . SER A 1 306 ? 49.149 19.525 -19.810 1.00 29.31 306 SER A CA 1
ATOM 2224 C C . SER A 1 306 ? 48.840 20.732 -20.703 1.00 29.31 306 SER A C 1
ATOM 2226 O O . SER A 1 306 ? 49.566 20.970 -21.660 1.00 29.31 306 SER A O 1
ATOM 2228 N N . ALA A 1 307 ? 47.862 21.546 -20.296 1.00 32.62 307 ALA A N 1
ATOM 2229 C CA . ALA A 1 307 ? 47.761 23.016 -20.414 1.00 32.62 307 ALA A CA 1
ATOM 2230 C C . ALA A 1 307 ? 46.418 23.394 -19.742 1.00 32.62 307 ALA A C 1
ATOM 2232 O O . ALA A 1 307 ? 45.435 22.713 -19.991 1.00 32.62 307 ALA A O 1
ATOM 2233 N N . GLY A 1 308 ? 46.225 24.363 -18.847 1.00 28.25 308 GLY A N 1
ATOM 2234 C CA . GLY A 1 308 ? 46.951 25.561 -18.440 1.00 28.25 308 GLY A CA 1
ATOM 2235 C C . GLY A 1 308 ? 45.920 26.705 -18.354 1.00 28.25 308 GLY A C 1
ATOM 2236 O O . GLY A 1 308 ? 45.129 26.833 -19.281 1.00 28.25 308 GLY A O 1
ATOM 2237 N N . ILE A 1 309 ? 46.008 27.565 -17.318 1.00 29.55 309 ILE A N 1
ATOM 2238 C CA . ILE A 1 309 ? 45.286 28.859 -17.131 1.00 29.55 309 ILE A CA 1
ATOM 2239 C C . ILE A 1 309 ? 43.874 28.674 -16.484 1.00 29.55 309 ILE A C 1
ATOM 2241 O O . ILE A 1 309 ? 43.108 27.839 -16.934 1.00 29.55 309 ILE A O 1
ATOM 2245 N N . THR A 1 310 ? 43.415 29.318 -15.393 1.00 25.97 310 THR A N 1
ATOM 2246 C CA . THR A 1 310 ? 43.791 30.554 -14.673 1.00 25.97 310 THR A CA 1
ATOM 2247 C C . THR A 1 310 ? 43.340 30.506 -13.205 1.00 25.97 310 THR A C 1
ATOM 2249 O O . THR A 1 310 ? 42.307 29.941 -12.860 1.00 25.97 310 THR A O 1
ATOM 2252 N N . THR A 1 311 ? 44.106 31.204 -12.378 1.00 25.03 311 THR A N 1
ATOM 2253 C CA . THR A 1 311 ? 43.924 31.634 -10.988 1.00 25.03 311 THR A CA 1
ATOM 2254 C C . THR A 1 311 ? 42.602 32.360 -10.691 1.00 25.03 311 THR A C 1
ATOM 2256 O O . THR A 1 311 ? 42.244 33.287 -11.408 1.00 25.03 311 THR A O 1
ATOM 2259 N N . THR A 1 312 ? 41.969 32.070 -9.548 1.00 27.48 312 THR A N 1
ATOM 2260 C CA . THR A 1 312 ? 41.436 33.101 -8.629 1.00 27.48 312 THR A CA 1
ATOM 2261 C C . THR A 1 312 ? 41.416 32.545 -7.204 1.00 27.48 312 THR A C 1
ATOM 2263 O O . THR A 1 312 ? 40.695 31.609 -6.878 1.00 27.48 312 THR A O 1
ATOM 2266 N N . THR A 1 313 ? 42.262 33.124 -6.360 1.00 26.59 313 THR A N 1
ATOM 2267 C CA . THR A 1 313 ? 42.323 32.937 -4.911 1.00 26.59 313 THR A CA 1
ATOM 2268 C C . THR A 1 313 ? 41.230 33.745 -4.219 1.00 26.59 313 THR A C 1
ATOM 2270 O O . THR A 1 313 ? 41.146 34.951 -4.434 1.00 26.59 313 THR A O 1
ATOM 2273 N N . HIS A 1 314 ? 40.499 33.121 -3.295 1.00 32.28 314 HIS A N 1
ATOM 2274 C CA . HIS A 1 314 ? 39.965 33.818 -2.129 1.00 32.28 314 HIS A CA 1
ATOM 2275 C C . HIS A 1 314 ? 40.293 33.013 -0.870 1.00 32.28 314 HIS A C 1
ATOM 2277 O O . HIS A 1 314 ? 39.880 31.872 -0.689 1.00 32.28 314 HIS A O 1
ATOM 2283 N N . VAL A 1 315 ? 41.122 33.639 -0.045 1.00 26.53 315 VAL A N 1
ATOM 2284 C CA . VAL A 1 315 ? 41.516 33.249 1.305 1.00 26.53 315 VAL A CA 1
ATOM 2285 C C . VAL A 1 315 ? 40.382 33.575 2.266 1.00 26.53 315 VAL A C 1
ATOM 2287 O O . VAL A 1 315 ? 39.961 34.728 2.299 1.00 26.53 315 VAL A O 1
ATOM 2290 N N . THR A 1 316 ? 40.018 32.627 3.132 1.00 25.47 316 THR A N 1
ATOM 2291 C CA . THR A 1 316 ? 39.855 32.939 4.558 1.00 25.47 316 THR A CA 1
ATOM 2292 C C . THR A 1 316 ? 39.991 31.698 5.436 1.00 25.47 316 THR A C 1
ATOM 2294 O O . THR A 1 316 ? 39.351 30.669 5.260 1.00 25.47 316 THR A O 1
ATOM 2297 N N . SER A 1 317 ? 40.891 31.862 6.391 1.00 28.53 317 SER A N 1
ATOM 2298 C CA . SER A 1 317 ? 41.285 31.031 7.518 1.00 28.53 317 SER A CA 1
ATOM 2299 C C . SER A 1 317 ? 40.156 30.710 8.499 1.00 28.53 317 SER A C 1
ATOM 2301 O O . SER A 1 317 ? 39.373 31.591 8.844 1.00 28.53 317 SER A O 1
ATOM 2303 N N . THR A 1 318 ? 40.170 29.507 9.078 1.00 27.02 318 THR A N 1
ATOM 2304 C CA . THR A 1 318 ? 39.783 29.301 10.484 1.00 27.02 318 THR A CA 1
ATOM 2305 C C . THR A 1 318 ? 40.411 28.033 11.062 1.00 27.02 318 THR A C 1
ATOM 2307 O O . THR A 1 318 ? 40.733 27.078 10.363 1.00 27.02 318 THR A O 1
ATOM 2310 N N . SER A 1 319 ? 40.675 28.131 12.357 1.00 30.17 319 SER A N 1
ATOM 2311 C CA . SER A 1 319 ? 41.676 27.439 13.155 1.00 30.17 319 SER A CA 1
ATOM 2312 C C . SER A 1 319 ? 41.484 25.936 13.348 1.00 30.17 319 SER A C 1
ATOM 2314 O O . SER A 1 319 ? 40.382 25.441 13.565 1.00 30.17 319 SER A O 1
ATOM 2316 N N . ALA A 1 320 ? 42.619 25.241 13.420 1.00 31.36 320 ALA A N 1
ATOM 2317 C CA . ALA A 1 320 ? 42.729 23.938 14.051 1.00 31.36 320 ALA A CA 1
ATOM 2318 C C . ALA A 1 320 ? 42.460 24.047 15.562 1.00 31.36 320 ALA A C 1
ATOM 2320 O O . ALA A 1 320 ? 43.059 24.880 16.245 1.00 31.36 320 ALA A O 1
ATOM 2321 N N . SER A 1 321 ? 41.632 23.146 16.089 1.00 28.97 321 SER A N 1
ATOM 2322 C CA . SER A 1 321 ? 41.667 22.762 17.498 1.00 28.97 321 SER A CA 1
ATOM 2323 C C . SER A 1 321 ? 41.614 21.240 17.599 1.00 28.97 321 SER A C 1
ATOM 2325 O O . SER A 1 321 ? 40.723 20.591 17.055 1.00 28.97 321 SER A O 1
ATOM 2327 N N . LYS A 1 322 ? 42.634 20.680 18.258 1.00 34.06 322 LYS A N 1
ATOM 2328 C CA . LYS A 1 322 ? 42.743 19.274 18.664 1.00 34.06 322 LYS A CA 1
ATOM 2329 C C . LYS A 1 322 ? 41.545 18.902 19.530 1.00 34.06 322 LYS A C 1
ATOM 2331 O O . LYS A 1 322 ? 41.328 19.616 20.499 1.00 34.06 322 LYS A O 1
ATOM 2336 N N . THR A 1 323 ? 40.903 17.753 19.302 1.00 22.88 323 THR A N 1
ATOM 2337 C CA . THR A 1 323 ? 40.346 16.889 20.367 1.00 22.88 323 THR A CA 1
ATOM 2338 C C . THR A 1 323 ? 40.022 15.493 19.801 1.00 22.88 323 THR A C 1
ATOM 2340 O O . THR A 1 323 ? 39.234 15.351 18.877 1.00 22.88 323 THR A O 1
ATOM 2343 N N . THR A 1 324 ? 40.701 14.498 20.375 1.00 25.97 324 THR A N 1
ATOM 2344 C CA . THR A 1 324 ? 40.289 13.115 20.685 1.00 25.97 324 THR A CA 1
ATOM 2345 C C . THR A 1 324 ? 39.535 12.285 19.637 1.00 25.97 324 THR A C 1
ATOM 2347 O O . THR A 1 324 ? 38.326 12.385 19.447 1.00 25.97 324 THR A O 1
ATOM 2350 N N . THR A 1 325 ? 40.278 11.348 19.050 1.00 29.47 325 THR A N 1
ATOM 2351 C CA . THR A 1 325 ? 39.810 10.242 18.214 1.00 29.47 325 THR A CA 1
ATOM 2352 C C . THR A 1 325 ? 38.843 9.348 18.993 1.00 29.47 325 THR A C 1
ATOM 2354 O O . THR A 1 325 ? 39.262 8.570 19.847 1.00 29.47 325 THR A O 1
ATOM 2357 N N . THR A 1 326 ? 37.551 9.447 18.682 1.00 28.25 326 THR A N 1
ATOM 2358 C CA . THR A 1 326 ? 36.535 8.477 19.109 1.00 28.25 326 THR A CA 1
ATOM 2359 C C . THR A 1 326 ? 35.899 7.909 17.851 1.00 28.25 326 THR A C 1
ATOM 2361 O O . THR A 1 326 ? 35.361 8.645 17.025 1.00 28.25 326 THR A O 1
ATOM 2364 N N . SER A 1 327 ? 36.048 6.602 17.680 1.00 36.81 327 SER A N 1
ATOM 2365 C CA . SER A 1 327 ? 35.614 5.803 16.539 1.00 36.81 327 SER A CA 1
ATOM 2366 C C . SER A 1 327 ? 34.106 5.951 16.324 1.00 36.81 327 SER A C 1
ATOM 2368 O O . SER A 1 327 ? 33.308 5.329 17.018 1.00 36.81 327 SER A O 1
ATOM 2370 N N . THR A 1 328 ? 33.705 6.800 15.380 1.00 29.25 328 THR A N 1
ATOM 2371 C CA . THR A 1 328 ? 32.308 6.954 14.965 1.00 29.25 328 THR A CA 1
ATOM 2372 C C . THR A 1 328 ? 32.057 6.026 13.784 1.00 29.25 328 THR A C 1
ATOM 2374 O O . THR A 1 328 ? 32.442 6.310 12.651 1.00 29.25 328 THR A O 1
ATOM 2377 N N . THR A 1 329 ? 31.429 4.888 14.058 1.00 37.06 329 THR A N 1
ATOM 2378 C CA . THR A 1 329 ? 30.890 4.007 13.023 1.00 37.06 329 THR A CA 1
ATOM 2379 C C . THR A 1 329 ? 29.493 4.518 12.647 1.00 37.06 329 THR A C 1
ATOM 2381 O O . THR A 1 329 ? 28.584 4.505 13.471 1.00 37.06 329 THR A O 1
ATOM 2384 N N . SER A 1 330 ? 29.355 4.956 11.389 1.00 46.00 330 SER A N 1
ATOM 2385 C CA . SER A 1 330 ? 28.105 5.100 10.613 1.00 46.00 330 SER A CA 1
ATOM 2386 C C . SER A 1 330 ? 27.186 6.307 10.878 1.00 46.00 330 SER A C 1
ATOM 2388 O O . SER A 1 330 ? 26.062 6.163 11.348 1.00 46.00 330 SER A O 1
ATOM 2390 N N . THR A 1 331 ? 27.593 7.497 10.425 1.00 37.41 331 THR A N 1
ATOM 2391 C CA . THR A 1 331 ? 26.723 8.686 10.259 1.00 37.41 331 THR A CA 1
ATOM 2392 C C . THR A 1 331 ? 26.034 8.781 8.887 1.00 37.41 331 THR A C 1
ATOM 2394 O O . THR A 1 331 ? 25.267 9.709 8.649 1.00 37.41 331 THR A O 1
ATOM 2397 N N . THR A 1 332 ? 26.240 7.824 7.978 1.00 47.50 332 THR A N 1
ATOM 2398 C CA . THR A 1 332 ? 25.743 7.903 6.588 1.00 47.50 332 THR A CA 1
ATOM 2399 C C . THR A 1 332 ? 24.288 7.469 6.388 1.00 47.50 332 THR A C 1
ATOM 2401 O O . THR A 1 332 ? 23.760 7.657 5.298 1.00 47.50 332 THR A O 1
ATOM 2404 N N . ALA A 1 333 ? 23.630 6.896 7.402 1.00 57.84 333 ALA A N 1
ATOM 2405 C CA . ALA A 1 333 ? 22.275 6.354 7.266 1.00 57.84 333 ALA A CA 1
ATOM 2406 C C . ALA A 1 333 ? 21.208 7.128 8.073 1.00 57.84 333 ALA A C 1
ATOM 2408 O O . ALA A 1 333 ? 20.032 7.074 7.722 1.00 57.84 333 ALA A O 1
ATOM 2409 N N . LEU A 1 334 ? 21.579 7.904 9.100 1.00 70.81 334 LEU A N 1
ATOM 2410 C CA . LEU A 1 334 ? 20.603 8.642 9.916 1.00 70.81 334 LEU A CA 1
ATOM 2411 C C . LEU A 1 334 ? 19.966 9.816 9.155 1.00 70.81 334 LEU A C 1
ATOM 2413 O O . LEU A 1 334 ? 18.778 10.072 9.308 1.00 70.81 334 LEU A O 1
ATOM 2417 N N . SER A 1 335 ? 20.724 10.489 8.284 1.00 76.69 335 SER A N 1
ATOM 2418 C CA . SER A 1 335 ? 20.224 11.588 7.443 1.00 76.69 335 SER A CA 1
ATOM 2419 C C . SER A 1 335 ? 19.196 11.145 6.395 1.00 76.69 335 SER A C 1
ATOM 2421 O O . SER A 1 335 ? 18.480 11.989 5.865 1.00 76.69 335 SER A O 1
ATOM 2423 N N . SER A 1 336 ? 19.112 9.839 6.111 1.00 78.75 336 SER A N 1
ATOM 2424 C CA . SER A 1 336 ? 18.111 9.256 5.206 1.00 78.75 336 SER A CA 1
ATOM 2425 C C . SER A 1 336 ? 16.742 9.058 5.863 1.00 78.75 336 SER A C 1
ATOM 2427 O O . SER A 1 336 ? 15.756 8.822 5.168 1.00 78.75 336 SER A O 1
ATOM 2429 N N . LEU A 1 337 ? 16.663 9.178 7.195 1.00 82.44 337 LEU A N 1
ATOM 2430 C CA . LEU A 1 337 ? 15.389 9.177 7.899 1.00 82.44 337 LEU A CA 1
ATOM 2431 C C . LEU A 1 337 ? 14.720 10.554 7.822 1.00 82.44 337 LEU A C 1
ATOM 2433 O O . LEU A 1 337 ? 15.405 11.576 7.908 1.00 82.44 337 LEU A O 1
ATOM 2437 N N . PRO A 1 338 ? 13.380 10.612 7.761 1.00 81.31 338 PRO A N 1
ATOM 2438 C CA . PRO A 1 338 ? 12.631 11.845 7.982 1.00 81.31 338 PRO A CA 1
ATOM 2439 C C . PRO A 1 338 ? 12.994 12.487 9.324 1.00 81.31 338 PRO A C 1
ATOM 2441 O O . PRO A 1 338 ? 13.382 11.795 10.268 1.00 81.31 338 PRO A O 1
ATOM 2444 N N . SER A 1 339 ? 12.825 13.804 9.440 1.00 88.50 339 SER A N 1
ATOM 2445 C CA . SER A 1 339 ? 13.185 14.570 10.645 1.00 88.50 339 SER A CA 1
ATOM 2446 C C . SER A 1 339 ? 12.578 13.989 11.926 1.00 88.50 339 SER A C 1
ATOM 2448 O O . SER A 1 339 ? 13.277 13.858 12.927 1.00 88.50 339 SER A O 1
ATOM 2450 N N . CYS A 1 340 ? 11.323 13.537 11.877 1.00 88.81 340 CYS A N 1
ATOM 2451 C CA . CYS A 1 340 ? 10.666 12.853 12.993 1.00 88.81 340 CYS A CA 1
ATOM 2452 C C . CYS A 1 340 ? 11.394 11.553 13.404 1.00 88.81 340 CYS A C 1
ATOM 2454 O O . CYS A 1 340 ? 11.554 11.280 14.592 1.00 88.81 340 CYS A O 1
ATOM 2456 N N . GLY A 1 341 ? 11.906 10.784 12.437 1.00 86.38 341 GLY A N 1
ATOM 2457 C CA . GLY A 1 341 ? 12.651 9.548 12.662 1.00 86.38 341 GLY A CA 1
ATOM 2458 C C . GLY A 1 341 ? 14.044 9.810 13.221 1.00 86.38 341 GLY A C 1
ATOM 2459 O O . GLY A 1 341 ? 14.480 9.107 14.130 1.00 86.38 341 GLY A O 1
ATOM 2460 N N . GLN A 1 342 ? 14.705 10.873 12.754 1.00 90.38 342 GLN A N 1
ATOM 2461 C CA . GLN A 1 342 ? 15.967 11.347 13.326 1.00 90.38 342 GLN A CA 1
ATOM 2462 C C . GLN A 1 342 ? 15.781 11.777 14.784 1.00 90.38 342 GLN A C 1
ATOM 2464 O O . GLN A 1 342 ? 16.564 11.389 15.648 1.00 90.38 342 GLN A O 1
ATOM 2469 N N . THR A 1 343 ? 14.720 12.533 15.078 1.00 90.4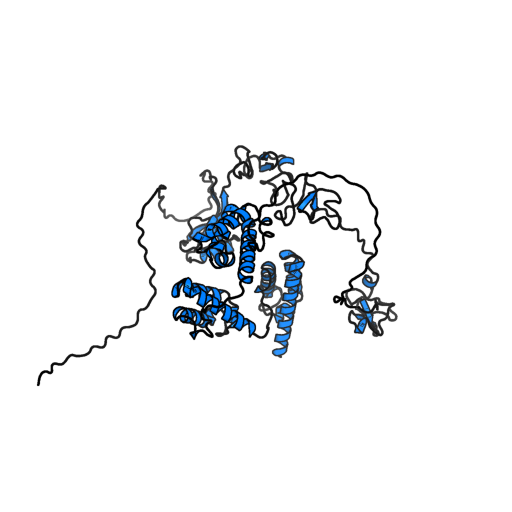4 343 THR A N 1
ATOM 2470 C CA . THR A 1 343 ? 14.379 12.946 16.443 1.00 90.44 343 THR A CA 1
ATOM 2471 C C . THR A 1 343 ? 14.075 11.744 17.329 1.00 90.44 343 THR A C 1
ATOM 2473 O O . THR A 1 343 ? 14.628 11.654 18.420 1.00 90.44 343 THR A O 1
ATOM 2476 N N . CYS A 1 344 ? 13.261 10.791 16.871 1.00 90.94 344 CYS A N 1
ATOM 2477 C CA . CYS A 1 344 ? 12.950 9.589 17.643 1.00 90.94 344 CYS A CA 1
ATOM 2478 C C . CYS A 1 344 ? 14.181 8.734 17.924 1.00 90.94 344 CYS A C 1
ATOM 2480 O O . CYS A 1 344 ? 14.371 8.276 19.050 1.00 90.94 344 CYS A O 1
ATOM 2482 N N . PHE A 1 345 ? 15.049 8.572 16.932 1.00 91.50 345 PHE A N 1
ATOM 2483 C CA . PHE A 1 345 ? 16.292 7.839 17.098 1.00 91.50 345 PHE A CA 1
ATOM 2484 C C . PHE A 1 345 ? 17.241 8.531 18.083 1.00 91.50 345 PHE A C 1
ATOM 2486 O O . PHE A 1 345 ? 17.681 7.905 19.045 1.00 91.50 345 PHE A O 1
ATOM 2493 N N . ASN A 1 346 ? 17.482 9.834 17.921 1.00 92.06 346 ASN A N 1
ATOM 2494 C CA . ASN A 1 346 ? 18.355 10.601 18.814 1.00 92.06 346 ASN A CA 1
ATOM 2495 C C . ASN A 1 346 ? 17.799 10.689 20.242 1.00 92.06 346 ASN A C 1
ATOM 2497 O O . ASN A 1 346 ? 18.555 10.568 21.204 1.00 92.06 346 ASN A O 1
ATOM 2501 N N . ASN A 1 347 ? 16.480 10.831 20.397 1.00 90.94 347 ASN A N 1
ATOM 2502 C CA . ASN A 1 347 ? 15.829 10.808 21.704 1.00 90.94 347 ASN A CA 1
ATOM 2503 C C . ASN A 1 347 ? 16.030 9.461 22.395 1.00 90.94 347 ASN A C 1
ATOM 2505 O O . ASN A 1 347 ? 16.309 9.443 23.591 1.00 90.94 347 ASN A O 1
ATOM 2509 N N . MET A 1 348 ? 15.909 8.352 21.658 1.00 90.31 348 MET A N 1
ATOM 2510 C CA . MET A 1 348 ? 16.091 7.009 22.209 1.00 90.31 348 MET A CA 1
ATOM 2511 C C . MET A 1 348 ? 17.546 6.696 22.541 1.00 90.31 348 MET A C 1
ATOM 2513 O O . MET A 1 348 ? 17.805 6.136 23.606 1.00 90.31 348 MET A O 1
ATOM 2517 N N . VAL A 1 349 ? 18.494 7.107 21.697 1.00 90.88 349 VAL A N 1
ATOM 2518 C CA . VAL A 1 349 ? 19.928 7.024 22.010 1.00 90.88 349 VAL A CA 1
ATOM 2519 C C . VAL A 1 349 ? 20.229 7.840 23.267 1.00 90.88 349 VAL A C 1
ATOM 2521 O O . VAL A 1 349 ? 20.863 7.326 24.179 1.00 90.88 349 VAL A O 1
ATOM 2524 N N . GLY A 1 350 ? 19.664 9.044 23.397 1.00 89.31 350 GLY A N 1
ATOM 2525 C CA . GLY A 1 350 ? 19.815 9.907 24.573 1.00 89.31 350 GLY A CA 1
ATOM 2526 C C . GLY A 1 350 ? 19.219 9.361 25.880 1.00 89.31 350 GLY A C 1
ATOM 2527 O O . GLY A 1 350 ? 19.545 9.870 26.952 1.00 89.31 350 GLY A O 1
ATOM 2528 N N . GLN A 1 351 ? 18.382 8.314 25.840 1.00 88.50 351 GLN A N 1
ATOM 2529 C CA . GLN A 1 351 ? 17.904 7.620 27.047 1.00 88.50 351 GLN A CA 1
ATOM 2530 C C . GLN A 1 351 ? 18.850 6.502 27.517 1.00 88.50 351 GLN A C 1
ATOM 2532 O O . GLN A 1 351 ? 18.473 5.741 28.409 1.00 88.50 351 GLN A O 1
ATOM 2537 N N . TRP A 1 352 ? 20.059 6.380 26.957 1.00 86.88 352 TRP A N 1
ATOM 2538 C CA . TRP A 1 352 ? 21.014 5.302 27.247 1.00 86.88 352 TRP A CA 1
ATOM 2539 C C . TRP A 1 352 ? 21.178 4.983 28.740 1.00 86.88 352 TRP A C 1
ATOM 2541 O O . TRP A 1 352 ? 21.144 3.816 29.127 1.00 86.88 352 TRP A O 1
ATOM 2551 N N . SER A 1 353 ? 21.245 6.001 29.599 1.00 87.44 353 SER A N 1
ATOM 2552 C CA . SER A 1 353 ? 21.371 5.825 31.052 1.00 87.44 353 SER A CA 1
ATOM 2553 C C . SER A 1 353 ? 20.122 5.207 31.697 1.00 87.44 353 SER A C 1
ATOM 2555 O O . SER A 1 353 ? 20.237 4.368 32.588 1.00 87.44 353 SER A O 1
ATOM 2557 N N . LYS A 1 354 ? 18.917 5.548 31.218 1.00 85.12 354 LYS A N 1
ATOM 2558 C CA . LYS A 1 354 ? 17.646 4.941 31.665 1.00 85.12 354 LYS A CA 1
ATOM 2559 C C . LYS A 1 354 ? 17.432 3.538 31.105 1.00 85.12 354 LYS A C 1
ATOM 2561 O O . LYS A 1 354 ? 16.693 2.753 31.689 1.00 85.12 354 LYS A O 1
ATOM 2566 N N . LEU A 1 355 ? 18.080 3.229 29.987 1.00 80.31 355 LEU A N 1
ATOM 2567 C CA . LEU A 1 355 ? 18.104 1.901 29.379 1.00 80.31 355 LEU A CA 1
ATOM 2568 C C . LEU A 1 355 ? 19.193 0.999 29.989 1.00 80.31 355 LEU A C 1
ATOM 2570 O O . LEU A 1 355 ? 19.385 -0.123 29.524 1.00 80.31 355 LEU A O 1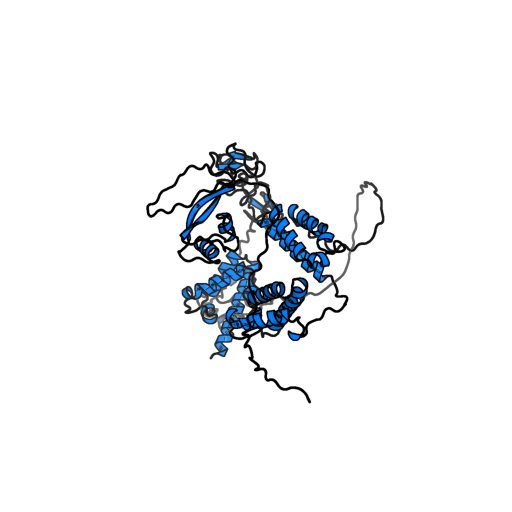
ATOM 2574 N N . GLY A 1 356 ? 19.871 1.456 31.048 1.00 80.50 356 GLY A N 1
ATOM 2575 C CA . GLY A 1 356 ? 20.857 0.671 31.791 1.00 80.50 356 GLY A CA 1
ATOM 2576 C C . GLY A 1 356 ? 22.234 0.601 31.131 1.00 80.50 356 GLY A C 1
ATOM 2577 O O . GLY A 1 356 ? 23.041 -0.244 31.510 1.00 80.50 356 GLY A O 1
ATOM 2578 N N . CYS A 1 357 ? 22.515 1.470 30.159 1.00 85.38 357 CYS A N 1
ATOM 2579 C CA . CYS A 1 357 ? 23.818 1.558 29.513 1.00 85.38 357 CYS A CA 1
ATOM 2580 C C . CYS A 1 357 ? 24.724 2.570 30.219 1.00 85.38 357 CYS A C 1
ATOM 2582 O O . CYS A 1 357 ? 24.266 3.567 30.774 1.00 85.38 357 CYS A O 1
ATOM 2584 N N . SER A 1 358 ? 26.032 2.315 30.184 1.00 81.50 358 SER A N 1
ATOM 2585 C CA . SER A 1 358 ? 27.052 3.202 30.765 1.00 81.50 358 SER A CA 1
ATOM 2586 C C . SER A 1 358 ? 27.441 4.362 29.837 1.00 81.50 358 SER A C 1
ATOM 2588 O O . SER A 1 358 ? 28.107 5.299 30.270 1.00 81.50 358 SER A O 1
ATOM 2590 N N . SER A 1 359 ? 27.048 4.283 28.564 1.00 87.19 359 SER A N 1
ATOM 2591 C CA . SER A 1 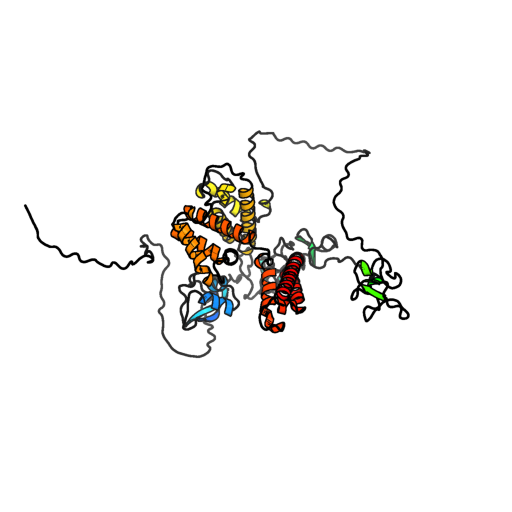359 ? 27.259 5.278 27.509 1.00 87.19 359 SER A CA 1
ATOM 2592 C C . SER A 1 359 ? 26.241 5.059 26.381 1.00 87.19 359 SER A C 1
ATOM 2594 O O . SER A 1 359 ? 25.459 4.109 26.426 1.00 87.19 359 SER A O 1
ATOM 2596 N N . GLU A 1 360 ? 26.293 5.883 25.332 1.00 86.12 360 GLU A N 1
ATOM 2597 C CA . GLU A 1 360 ? 25.550 5.716 24.067 1.00 86.12 360 GLU A CA 1
ATOM 2598 C C . GLU A 1 360 ? 26.041 4.518 23.224 1.00 86.12 360 GLU A C 1
ATOM 2600 O O . GLU A 1 360 ? 25.998 4.553 21.997 1.00 86.12 360 GLU A O 1
ATOM 2605 N N . ASP A 1 361 ? 26.544 3.459 23.868 1.00 86.88 361 ASP A N 1
ATOM 2606 C CA . ASP A 1 361 ? 27.034 2.257 23.201 1.00 86.88 361 ASP A CA 1
ATOM 2607 C C . ASP A 1 361 ? 25.908 1.588 22.385 1.00 86.88 361 ASP A C 1
ATOM 2609 O O . ASP A 1 361 ? 24.938 1.085 22.972 1.00 86.88 361 ASP A O 1
ATOM 2613 N N . PRO A 1 362 ? 26.041 1.523 21.046 1.00 81.06 362 PRO A N 1
ATOM 2614 C CA . PRO A 1 362 ? 25.044 0.921 20.171 1.00 81.06 362 PRO A CA 1
ATOM 2615 C C . PRO A 1 362 ? 24.721 -0.533 20.531 1.00 81.06 362 PRO A C 1
ATOM 2617 O O . PRO A 1 362 ? 23.569 -0.952 20.427 1.00 81.06 362 PRO A O 1
ATOM 2620 N N . ALA A 1 363 ? 25.712 -1.318 20.972 1.00 82.94 363 ALA A N 1
ATOM 2621 C CA . ALA A 1 363 ? 25.512 -2.731 21.289 1.00 82.94 363 ALA A CA 1
ATOM 2622 C C . ALA A 1 363 ? 24.717 -2.915 22.591 1.00 82.94 363 ALA A C 1
ATOM 2624 O O . ALA A 1 363 ? 23.815 -3.752 22.646 1.00 82.94 363 ALA A O 1
ATOM 2625 N N . CYS A 1 364 ? 25.005 -2.117 23.622 1.00 87.38 364 CYS A N 1
ATOM 2626 C CA . CYS A 1 364 ? 24.215 -2.086 24.848 1.00 87.38 364 CYS A CA 1
ATOM 2627 C C . CYS A 1 364 ? 22.766 -1.651 24.589 1.00 87.38 364 CYS A C 1
ATOM 2629 O O . CYS A 1 364 ? 21.835 -2.364 24.973 1.00 87.38 364 CYS A O 1
ATOM 2631 N N . LEU A 1 365 ? 22.577 -0.530 23.882 1.00 82.44 365 LEU A N 1
ATOM 2632 C CA . LEU A 1 365 ? 21.253 -0.005 23.536 1.00 82.44 365 LEU A CA 1
ATOM 2633 C C . LEU A 1 365 ? 20.419 -1.059 22.800 1.00 82.44 365 LEU A C 1
ATOM 2635 O O . LEU A 1 365 ? 19.286 -1.336 23.179 1.00 82.44 365 LEU A O 1
ATOM 2639 N N . CYS A 1 366 ? 21.013 -1.724 21.811 1.00 85.94 366 CYS A N 1
ATOM 2640 C CA . CYS A 1 366 ? 20.338 -2.722 20.988 1.00 85.94 366 CYS A CA 1
ATOM 2641 C C . CYS A 1 366 ? 20.090 -4.077 21.663 1.00 85.94 366 CYS A C 1
ATOM 2643 O O . CYS A 1 366 ? 19.269 -4.852 21.173 1.00 85.94 366 CYS A O 1
ATOM 2645 N N . ARG A 1 367 ? 20.754 -4.377 22.786 1.00 85.06 367 ARG A N 1
ATOM 2646 C CA . ARG A 1 367 ? 20.423 -5.544 23.628 1.00 85.06 367 ARG A CA 1
ATOM 2647 C C . ARG A 1 367 ? 19.217 -5.279 24.522 1.00 85.06 367 ARG A C 1
ATOM 2649 O O . ARG A 1 367 ? 18.571 -6.233 24.953 1.00 85.06 367 ARG A O 1
ATOM 2656 N N . ASN A 1 368 ? 18.897 -4.014 24.787 1.00 78.00 368 ASN A N 1
ATOM 2657 C CA . ASN A 1 368 ? 17.719 -3.651 25.555 1.00 78.00 368 ASN A CA 1
ATOM 2658 C C . ASN A 1 368 ? 16.493 -3.550 24.637 1.00 78.00 368 ASN A C 1
ATOM 2660 O O . ASN A 1 368 ? 16.388 -2.658 23.798 1.00 78.00 368 ASN A O 1
ATOM 2664 N N . VAL A 1 369 ? 15.520 -4.443 24.829 1.00 76.69 369 VAL A N 1
ATOM 2665 C CA . VAL A 1 369 ? 14.296 -4.487 24.010 1.00 76.69 369 VAL A CA 1
ATOM 2666 C C . VAL A 1 369 ? 13.502 -3.168 24.039 1.00 76.69 369 VAL A C 1
ATOM 2668 O O . VAL A 1 369 ? 12.875 -2.800 23.046 1.00 76.69 369 VAL A O 1
ATOM 2671 N N . ASN A 1 370 ? 13.598 -2.400 25.131 1.00 80.31 370 ASN A N 1
ATOM 2672 C CA . ASN A 1 370 ? 12.918 -1.112 25.277 1.00 80.31 370 ASN A CA 1
ATOM 2673 C C . ASN A 1 370 ? 13.506 -0.017 24.379 1.00 80.31 370 ASN A C 1
ATOM 2675 O O . ASN A 1 370 ? 12.814 0.957 24.092 1.00 80.31 370 ASN A O 1
ATOM 2679 N N . PHE A 1 371 ? 14.741 -0.175 23.890 1.00 84.94 371 PHE A N 1
ATOM 2680 C CA . PHE A 1 371 ? 15.281 0.704 22.854 1.00 84.94 371 PHE A CA 1
ATOM 2681 C C . PHE A 1 371 ? 14.480 0.562 21.550 1.00 84.94 371 PHE A C 1
ATOM 2683 O O . PHE A 1 371 ? 14.063 1.556 20.959 1.00 84.94 371 PHE A O 1
ATOM 2690 N N . GLY A 1 372 ? 14.184 -0.678 21.147 1.00 78.50 372 GLY A N 1
ATOM 2691 C CA . GLY A 1 372 ? 13.370 -0.972 19.966 1.00 78.50 372 GLY A CA 1
ATOM 2692 C C . GLY A 1 372 ? 11.900 -0.577 20.127 1.00 78.50 372 GLY A C 1
ATOM 2693 O O . GLY A 1 372 ? 11.319 -0.019 19.195 1.00 78.50 372 GLY A O 1
ATOM 2694 N N . TYR A 1 373 ? 11.306 -0.817 21.303 1.00 78.38 373 TYR A N 1
ATOM 2695 C CA . TYR A 1 373 ? 9.931 -0.388 21.593 1.00 78.38 373 TYR A CA 1
ATOM 2696 C C . TYR A 1 373 ? 9.804 1.130 21.626 1.00 78.38 373 TYR A C 1
ATOM 2698 O O . TYR A 1 373 ? 8.977 1.677 20.908 1.00 78.38 373 TYR A O 1
ATOM 2706 N N . GLY A 1 374 ? 10.690 1.828 22.337 1.00 83.12 374 GLY A N 1
ATOM 2707 C CA . GLY A 1 374 ? 10.662 3.287 22.372 1.00 83.12 374 GLY A CA 1
ATOM 2708 C C . GLY A 1 374 ? 10.883 3.919 20.995 1.00 83.12 374 GLY A C 1
ATOM 2709 O O . GLY A 1 374 ? 10.226 4.905 20.665 1.00 83.12 374 GLY A O 1
ATOM 2710 N N . LEU A 1 375 ? 11.729 3.323 20.144 1.00 85.50 375 LEU A N 1
ATOM 2711 C CA . LEU A 1 375 ? 11.904 3.790 18.768 1.00 85.50 375 LEU A CA 1
ATOM 2712 C C . LEU A 1 375 ? 10.631 3.583 17.936 1.00 85.50 375 LEU A C 1
ATOM 2714 O O . LEU A 1 375 ? 10.227 4.492 17.215 1.00 85.50 375 LEU A O 1
ATOM 2718 N N . ARG A 1 376 ? 9.978 2.421 18.051 1.00 83.06 376 ARG A N 1
ATOM 2719 C CA . ARG A 1 376 ? 8.709 2.108 17.375 1.00 83.06 376 ARG A CA 1
ATOM 2720 C C . ARG A 1 376 ? 7.578 3.027 17.835 1.00 83.06 376 ARG A C 1
ATOM 2722 O O . ARG A 1 376 ? 6.894 3.598 16.991 1.00 83.06 376 ARG A O 1
ATOM 2729 N N . ASP A 1 377 ? 7.414 3.198 19.139 1.00 82.94 377 ASP A N 1
ATOM 2730 C CA . ASP A 1 377 ? 6.333 3.981 19.739 1.00 82.94 377 ASP A CA 1
ATOM 2731 C C . ASP A 1 377 ? 6.500 5.469 19.436 1.00 82.94 377 ASP A C 1
ATOM 2733 O O . ASP A 1 377 ? 5.555 6.125 18.995 1.00 82.94 377 ASP A O 1
ATOM 2737 N N . CYS A 1 378 ? 7.727 5.987 19.564 1.00 86.81 378 CYS A N 1
ATOM 2738 C CA . CYS A 1 378 ? 8.039 7.348 19.149 1.00 86.81 378 CYS A CA 1
ATOM 2739 C C . CYS A 1 378 ? 7.776 7.539 17.655 1.00 86.81 378 CYS A C 1
ATOM 2741 O O . CYS A 1 378 ? 7.146 8.518 17.272 1.00 86.81 378 CYS A O 1
ATOM 2743 N N . SER A 1 379 ? 8.207 6.603 16.804 1.00 87.75 379 SER A N 1
ATOM 2744 C CA . SER A 1 379 ? 8.032 6.736 15.353 1.00 87.75 379 SER A CA 1
ATOM 2745 C C . SER A 1 379 ? 6.560 6.684 14.952 1.00 87.75 379 SER A C 1
ATOM 2747 O O . SER A 1 379 ? 6.125 7.494 14.144 1.00 87.75 379 SER A O 1
ATOM 2749 N N . ASN A 1 380 ? 5.762 5.798 15.547 1.00 75.81 380 ASN A N 1
ATOM 2750 C CA . ASN A 1 380 ? 4.321 5.751 15.298 1.00 75.81 380 ASN A CA 1
ATOM 2751 C C . ASN A 1 380 ? 3.622 7.039 15.756 1.00 75.81 380 ASN A C 1
ATOM 2753 O O . ASN A 1 380 ? 2.759 7.546 15.043 1.00 75.81 380 ASN A O 1
ATOM 2757 N N . GLY A 1 381 ? 4.019 7.591 16.906 1.00 81.69 381 GLY A N 1
ATOM 2758 C CA . GLY A 1 381 ? 3.437 8.822 17.443 1.00 81.69 381 GLY A CA 1
ATOM 2759 C C . GLY A 1 381 ? 3.900 10.106 16.745 1.00 81.69 381 GLY A C 1
ATOM 2760 O O . GLY A 1 381 ? 3.118 11.042 16.617 1.00 81.69 381 GLY A O 1
ATOM 2761 N N . ALA A 1 382 ? 5.153 10.166 16.289 1.00 80.38 382 ALA A N 1
ATOM 2762 C CA . ALA A 1 382 ? 5.768 11.379 15.742 1.00 80.38 382 ALA A CA 1
ATOM 2763 C C . ALA A 1 382 ? 5.832 11.406 14.207 1.00 80.38 382 ALA A C 1
ATOM 2765 O O . ALA A 1 382 ? 5.878 12.487 13.625 1.00 80.38 382 ALA A O 1
ATOM 2766 N N . CYS A 1 383 ? 5.857 10.241 13.553 1.00 73.94 383 CYS A N 1
ATOM 2767 C CA . CYS A 1 383 ? 5.954 10.116 12.096 1.00 73.94 383 CYS A CA 1
ATOM 2768 C C . CYS A 1 383 ? 4.673 9.592 11.430 1.00 73.94 383 CYS A C 1
ATOM 2770 O O . CYS A 1 383 ? 4.552 9.686 10.210 1.00 73.94 383 CYS A O 1
ATOM 2772 N N . GLY A 1 384 ? 3.731 9.030 12.196 1.00 71.44 384 GLY A N 1
ATOM 2773 C CA . GLY A 1 384 ? 2.601 8.272 11.652 1.00 71.44 384 GLY A CA 1
ATOM 2774 C C . GLY A 1 384 ? 3.004 6.862 11.201 1.00 71.44 384 GLY A C 1
ATOM 2775 O O . GLY A 1 384 ? 4.174 6.579 10.941 1.00 71.44 384 GLY A O 1
ATOM 2776 N N . THR A 1 385 ? 2.031 5.952 11.117 1.00 67.00 385 THR A N 1
ATOM 2777 C CA . THR A 1 385 ? 2.256 4.503 10.930 1.00 67.00 385 THR A CA 1
ATOM 2778 C C . THR A 1 385 ? 2.966 4.144 9.624 1.00 67.00 385 THR A C 1
ATOM 2780 O O . THR A 1 385 ? 3.777 3.219 9.599 1.00 67.00 385 THR A O 1
ATOM 2783 N N . ASP A 1 386 ? 2.715 4.902 8.556 1.00 56.94 386 ASP A N 1
ATOM 2784 C CA . ASP A 1 386 ? 3.276 4.633 7.228 1.00 56.94 386 ASP A CA 1
ATOM 2785 C C . ASP A 1 386 ? 4.783 4.936 7.193 1.00 56.94 386 ASP A C 1
ATOM 2787 O O . ASP A 1 386 ? 5.582 4.141 6.695 1.00 56.94 386 ASP A O 1
ATOM 2791 N N . VAL A 1 387 ? 5.194 6.044 7.818 1.00 66.12 387 VAL A N 1
ATOM 2792 C CA . VAL A 1 387 ? 6.596 6.479 7.890 1.00 66.12 387 VAL A CA 1
ATOM 2793 C C . VAL A 1 387 ? 7.348 5.756 9.006 1.00 66.12 387 VAL A C 1
ATOM 2795 O O . VAL A 1 387 ? 8.535 5.458 8.854 1.00 66.12 387 VAL A O 1
ATOM 2798 N N . ALA A 1 388 ? 6.670 5.401 10.100 1.00 69.88 388 ALA A N 1
ATOM 2799 C CA . ALA A 1 388 ? 7.267 4.681 11.220 1.00 69.88 388 ALA A CA 1
ATOM 2800 C C . ALA A 1 388 ? 7.925 3.363 10.791 1.00 69.88 388 ALA A C 1
ATOM 2802 O O . ALA A 1 388 ? 8.967 2.996 11.334 1.00 69.88 388 ALA A O 1
ATOM 2803 N N . SER A 1 389 ? 7.378 2.696 9.769 1.00 71.19 389 SER A N 1
ATOM 2804 C CA . SER A 1 389 ? 7.951 1.481 9.180 1.00 71.19 389 SER A CA 1
ATOM 2805 C C . SER A 1 389 ? 9.413 1.657 8.732 1.00 71.19 389 SER A C 1
ATOM 2807 O O . SER A 1 389 ? 10.246 0.784 8.986 1.00 71.19 389 SER A O 1
ATOM 2809 N N . THR A 1 390 ? 9.760 2.816 8.161 1.00 78.62 390 THR A N 1
ATOM 2810 C CA . THR A 1 390 ? 11.120 3.136 7.695 1.00 78.62 390 THR A CA 1
ATOM 2811 C C . THR A 1 390 ? 12.084 3.385 8.858 1.00 78.62 390 THR A C 1
ATOM 2813 O O . THR A 1 390 ? 13.220 2.909 8.838 1.00 78.62 390 THR A O 1
ATOM 2816 N N . VAL A 1 391 ? 11.615 4.039 9.926 1.00 79.88 391 VAL A N 1
ATOM 2817 C CA . VAL A 1 391 ? 12.402 4.299 11.143 1.00 79.88 391 VAL A CA 1
ATOM 2818 C C . VAL A 1 391 ? 12.644 3.008 11.931 1.00 79.88 391 VAL A C 1
ATOM 2820 O O . VAL A 1 391 ? 13.738 2.781 12.447 1.00 79.88 391 VAL A O 1
ATOM 2823 N N . ILE A 1 392 ? 11.656 2.110 11.965 1.00 79.81 392 ILE A N 1
ATOM 2824 C CA . ILE A 1 392 ? 11.764 0.779 12.579 1.00 79.81 392 ILE A CA 1
ATOM 2825 C C . ILE A 1 392 ? 12.738 -0.108 11.789 1.00 79.81 392 ILE A C 1
ATOM 2827 O O . ILE A 1 392 ? 13.562 -0.806 12.389 1.00 79.81 392 ILE A O 1
ATOM 2831 N N . ALA A 1 393 ? 12.683 -0.069 10.453 1.00 77.12 393 ALA A N 1
ATOM 2832 C CA . ALA A 1 393 ? 13.626 -0.782 9.593 1.00 77.12 393 ALA A CA 1
ATOM 2833 C C . ALA A 1 393 ? 15.062 -0.270 9.791 1.00 77.12 393 ALA A C 1
ATOM 2835 O O . ALA A 1 393 ? 15.985 -1.068 9.961 1.00 77.12 393 ALA A O 1
ATOM 2836 N N . TYR A 1 394 ? 15.236 1.052 9.872 1.00 84.19 394 TYR A N 1
ATOM 2837 C CA . TYR A 1 394 ? 16.516 1.673 10.198 1.00 84.19 394 TYR A CA 1
ATOM 2838 C C . TYR A 1 394 ? 17.039 1.247 11.575 1.00 84.19 394 TYR A C 1
ATOM 2840 O O . TYR A 1 394 ? 18.183 0.810 11.678 1.00 84.19 394 TYR A O 1
ATOM 2848 N N . GLY A 1 395 ? 16.211 1.295 12.626 1.00 82.44 395 GLY A N 1
ATOM 2849 C CA . GLY A 1 395 ? 16.602 0.850 13.969 1.00 82.44 395 GLY A CA 1
ATOM 2850 C C . GLY A 1 395 ? 17.013 -0.624 14.014 1.00 82.44 395 GLY A C 1
ATOM 2851 O O . GLY A 1 395 ? 17.976 -0.989 14.686 1.00 82.44 395 GLY A O 1
ATOM 2852 N N . SER A 1 396 ? 16.339 -1.467 13.228 1.00 79.38 396 SER A N 1
ATOM 2853 C CA . SER A 1 396 ? 16.668 -2.891 13.095 1.00 79.38 396 SER A CA 1
ATOM 2854 C C . SER A 1 396 ? 18.014 -3.107 12.393 1.00 79.38 396 SER A C 1
ATOM 2856 O O . SER A 1 396 ? 18.818 -3.935 12.828 1.00 79.38 396 SER A O 1
ATOM 2858 N N . ALA A 1 397 ? 18.301 -2.334 11.342 1.00 78.19 397 ALA A N 1
ATOM 2859 C CA . ALA A 1 397 ? 19.586 -2.361 10.646 1.00 78.19 397 ALA A CA 1
ATOM 2860 C C . ALA A 1 397 ? 20.726 -1.823 11.529 1.00 78.19 397 ALA A C 1
ATOM 2862 O O . ALA A 1 397 ? 21.789 -2.442 11.613 1.00 78.19 397 ALA A O 1
ATOM 2863 N N . TYR A 1 398 ? 20.478 -0.726 12.251 1.00 84.44 398 TYR A N 1
ATOM 2864 C CA . TYR A 1 398 ? 21.395 -0.159 13.236 1.00 84.44 398 TYR A CA 1
ATOM 2865 C C . TYR A 1 398 ? 21.779 -1.206 14.287 1.00 84.44 398 TYR A C 1
ATOM 2867 O O . TYR A 1 398 ? 22.965 -1.483 14.465 1.00 84.44 398 TYR A O 1
ATOM 2875 N N . CYS A 1 399 ? 20.800 -1.893 14.881 1.00 82.06 399 CYS A N 1
ATOM 2876 C CA . CYS A 1 399 ? 21.066 -2.933 15.870 1.00 82.06 399 CYS A CA 1
ATOM 2877 C C . CYS A 1 399 ? 21.747 -4.177 15.305 1.00 82.06 399 CYS A C 1
ATOM 2879 O O . CYS A 1 399 ? 22.634 -4.734 15.950 1.00 82.06 399 CYS A O 1
ATOM 2881 N N . SER A 1 400 ? 21.416 -4.569 14.078 1.00 79.12 400 SER A N 1
ATOM 2882 C CA . SER A 1 400 ? 22.109 -5.667 13.398 1.00 79.12 400 SER A CA 1
ATOM 2883 C C . SER A 1 400 ? 23.591 -5.341 13.173 1.00 79.12 400 SER A C 1
ATOM 2885 O O . SER A 1 400 ? 24.450 -6.194 13.379 1.00 79.12 400 SER A O 1
ATOM 2887 N N . SER A 1 401 ? 23.911 -4.092 12.816 1.00 78.06 401 SER A N 1
ATOM 2888 C CA . SER A 1 401 ? 25.294 -3.637 12.609 1.00 78.06 401 SER A CA 1
ATOM 2889 C C . SER A 1 401 ? 26.077 -3.445 13.916 1.00 78.06 401 SER A C 1
ATOM 2891 O O . SER A 1 401 ? 27.248 -3.823 14.005 1.00 78.06 401 SER A O 1
ATOM 2893 N N . ALA A 1 402 ? 25.422 -2.929 14.958 1.00 78.12 402 ALA A N 1
ATOM 2894 C CA . ALA A 1 402 ? 26.008 -2.724 16.279 1.00 78.12 402 ALA A CA 1
ATOM 2895 C C . ALA A 1 402 ? 26.412 -4.051 16.935 1.00 78.12 402 ALA A C 1
ATOM 2897 O O . ALA A 1 402 ? 27.504 -4.173 17.487 1.00 78.12 402 ALA A O 1
ATOM 2898 N N . LEU A 1 403 ? 25.558 -5.069 16.808 1.00 75.25 403 LEU A N 1
ATOM 2899 C CA . LEU A 1 403 ? 25.792 -6.402 17.365 1.00 75.25 403 LEU A CA 1
ATOM 2900 C C . LEU A 1 403 ? 26.754 -7.246 16.513 1.00 75.25 403 LEU A C 1
ATOM 2902 O O . LEU A 1 403 ? 27.354 -8.187 17.025 1.00 75.25 403 LEU A O 1
ATOM 2906 N N . ALA A 1 404 ? 26.947 -6.895 15.238 1.00 63.75 404 ALA A N 1
ATOM 2907 C CA . ALA A 1 404 ? 27.939 -7.528 14.369 1.00 63.75 404 ALA A CA 1
ATOM 2908 C C . ALA A 1 404 ? 29.380 -7.051 14.636 1.00 63.75 404 ALA A C 1
ATOM 2910 O O . ALA A 1 404 ? 30.330 -7.739 14.268 1.00 63.75 404 ALA A O 1
ATOM 2911 N N . THR A 1 405 ? 29.559 -5.886 15.272 1.00 49.81 405 THR A N 1
ATOM 2912 C CA . THR A 1 405 ? 30.879 -5.252 15.468 1.00 49.81 405 THR A CA 1
ATOM 2913 C C . THR A 1 405 ? 31.556 -5.665 16.786 1.00 49.81 405 THR A C 1
ATOM 2915 O O . THR A 1 405 ? 32.733 -5.379 17.001 1.00 49.81 405 THR A O 1
ATOM 2918 N N . THR A 1 406 ? 30.864 -6.386 17.673 1.00 42.47 406 THR A N 1
ATOM 2919 C CA . THR A 1 406 ? 31.465 -6.913 18.904 1.00 42.47 406 THR A CA 1
ATOM 2920 C C . THR A 1 406 ? 32.108 -8.275 18.654 1.00 42.47 406 THR A C 1
ATOM 2922 O O . THR A 1 406 ? 31.438 -9.308 18.675 1.00 42.47 406 THR A O 1
ATOM 2925 N N . THR A 1 407 ? 33.425 -8.296 18.456 1.00 35.72 407 THR A N 1
ATOM 2926 C CA . THR A 1 407 ? 34.228 -9.515 18.607 1.00 35.72 407 THR A CA 1
ATOM 2927 C C . THR A 1 407 ? 34.079 -10.006 20.055 1.00 35.72 407 THR A C 1
ATOM 2929 O O . THR A 1 407 ? 34.285 -9.212 20.977 1.00 35.72 407 THR A O 1
ATOM 2932 N N . PRO A 1 408 ? 33.703 -11.271 20.305 1.00 37.31 408 PRO A N 1
ATOM 2933 C CA . PRO A 1 408 ? 33.444 -11.740 21.659 1.00 37.31 408 PRO A CA 1
ATOM 2934 C C . PRO A 1 408 ? 34.754 -11.857 22.448 1.00 37.31 408 PRO A C 1
ATOM 2936 O O . PRO A 1 408 ? 35.505 -12.819 22.296 1.00 37.31 408 PRO A O 1
ATOM 2939 N N . THR A 1 409 ? 35.016 -10.891 23.331 1.00 31.95 409 THR A N 1
ATOM 2940 C CA . THR A 1 409 ? 35.942 -11.082 24.453 1.00 31.95 409 THR A CA 1
ATOM 2941 C C . THR A 1 409 ? 35.218 -11.896 25.517 1.00 31.95 409 THR A C 1
ATOM 2943 O O . THR A 1 409 ? 34.217 -11.467 26.090 1.00 31.95 409 THR A O 1
ATOM 2946 N N . ALA A 1 410 ? 35.713 -13.110 25.732 1.00 44.81 410 ALA A N 1
ATOM 2947 C CA . ALA A 1 410 ? 35.140 -14.106 26.617 1.00 44.81 410 ALA A CA 1
ATOM 2948 C C . ALA A 1 410 ? 35.179 -13.691 28.100 1.00 44.81 410 ALA A C 1
ATOM 2950 O O . ALA A 1 410 ? 36.221 -13.339 28.644 1.00 44.81 410 ALA A O 1
ATOM 2951 N N . THR A 1 411 ? 34.037 -13.816 28.773 1.00 26.94 411 THR A N 1
ATOM 2952 C CA . THR A 1 411 ? 33.897 -14.202 30.191 1.00 26.94 411 THR A CA 1
ATOM 2953 C C . THR A 1 411 ? 32.644 -15.088 30.259 1.00 26.94 411 THR A C 1
ATOM 2955 O O . THR A 1 411 ? 31.673 -14.794 29.555 1.00 26.94 411 THR A O 1
ATOM 2958 N N . PRO A 1 412 ? 32.666 -16.233 30.965 1.00 40.78 412 PRO A N 1
ATOM 2959 C CA . PRO A 1 412 ? 31.856 -17.380 30.583 1.00 40.78 412 PRO A CA 1
ATOM 2960 C C . PRO A 1 412 ? 30.396 -17.187 30.991 1.00 40.78 412 PRO A C 1
ATOM 2962 O O . PRO A 1 412 ? 30.082 -16.953 32.152 1.00 40.78 412 PRO A O 1
ATOM 2965 N N . THR A 1 413 ? 29.496 -17.333 30.024 1.00 31.89 413 THR A N 1
ATOM 2966 C CA . THR A 1 413 ? 28.073 -17.607 30.256 1.00 31.89 413 THR A CA 1
ATOM 2967 C C . THR A 1 413 ? 27.793 -18.945 29.572 1.00 31.89 413 THR A C 1
ATOM 2969 O O . THR A 1 413 ? 28.278 -19.148 28.456 1.00 31.89 413 THR A O 1
ATOM 2972 N N . PRO A 1 414 ? 27.140 -19.908 30.245 1.00 35.53 414 PRO A N 1
ATOM 2973 C CA . PRO A 1 414 ? 27.193 -21.305 29.849 1.00 35.53 414 PRO A CA 1
ATOM 2974 C C . PRO A 1 414 ? 26.449 -21.517 28.533 1.00 35.53 414 PRO A C 1
ATOM 2976 O O . PRO A 1 414 ? 25.236 -21.337 28.445 1.00 35.53 414 PRO A O 1
ATOM 2979 N N . THR A 1 415 ? 27.177 -21.946 27.508 1.00 39.69 415 THR A N 1
ATOM 2980 C CA . THR A 1 415 ? 26.575 -22.584 26.341 1.00 39.69 415 THR A CA 1
ATOM 2981 C C . THR A 1 415 ? 25.996 -23.910 26.819 1.00 39.69 415 THR A C 1
ATOM 2983 O O . THR A 1 415 ? 26.737 -24.846 27.110 1.00 39.69 415 THR A O 1
ATOM 2986 N N . ALA A 1 416 ? 24.675 -23.990 26.959 1.00 48.50 416 ALA A N 1
ATOM 2987 C CA . ALA A 1 416 ? 24.008 -25.251 27.239 1.00 48.50 416 ALA A CA 1
ATOM 2988 C C . ALA A 1 416 ? 24.212 -26.192 26.038 1.00 48.50 416 ALA A C 1
ATOM 2990 O O . ALA A 1 416 ? 23.601 -26.009 24.988 1.00 48.50 416 ALA A O 1
ATOM 2991 N N . THR A 1 417 ? 25.059 -27.213 26.188 1.00 55.31 417 THR A N 1
ATOM 2992 C CA . THR A 1 417 ? 25.345 -28.245 25.165 1.00 55.31 417 THR A CA 1
ATOM 2993 C C . THR A 1 417 ? 24.167 -29.216 24.943 1.00 55.31 417 THR A C 1
ATOM 2995 O O . THR A 1 417 ? 24.323 -30.275 24.344 1.00 55.31 417 THR A O 1
ATOM 2998 N N . GLY A 1 418 ? 22.975 -28.883 25.447 1.00 65.38 418 GLY A N 1
ATOM 2999 C CA . GLY A 1 418 ? 21.760 -29.694 25.411 1.00 65.38 418 GLY A CA 1
ATOM 3000 C C . GLY A 1 418 ? 20.718 -29.173 26.404 1.00 65.38 418 GLY A C 1
ATOM 3001 O O . GLY A 1 418 ? 21.026 -28.299 27.214 1.00 65.38 418 GLY A O 1
ATOM 3002 N N . VAL A 1 419 ? 19.499 -29.725 26.370 1.00 78.88 419 VAL A N 1
ATOM 3003 C CA . VAL A 1 419 ? 18.381 -29.300 27.240 1.00 78.88 419 VAL A CA 1
ATOM 3004 C C . VAL A 1 419 ? 18.785 -29.334 28.718 1.00 78.88 419 VAL A C 1
ATOM 3006 O O . VAL A 1 419 ? 18.455 -28.422 29.462 1.00 78.88 419 VAL A O 1
ATOM 3009 N N . ALA A 1 420 ? 19.602 -30.309 29.130 1.00 81.06 420 ALA A N 1
ATOM 3010 C CA . ALA A 1 420 ? 20.114 -30.438 30.498 1.00 81.06 420 ALA A CA 1
ATOM 3011 C C . ALA A 1 420 ? 20.975 -29.250 30.984 1.00 81.06 420 ALA A C 1
ATOM 3013 O O . ALA A 1 420 ? 21.176 -29.097 32.186 1.00 81.06 420 ALA A O 1
ATOM 3014 N N . GLY A 1 421 ? 21.489 -28.414 30.074 1.00 80.06 421 GLY A N 1
ATOM 3015 C CA . GLY A 1 421 ? 22.230 -27.197 30.412 1.00 80.06 421 GLY A CA 1
ATOM 3016 C C . GLY A 1 421 ? 21.340 -25.979 30.678 1.00 80.06 421 GLY A C 1
ATOM 3017 O O . GLY A 1 421 ? 21.853 -24.929 31.062 1.00 80.06 421 GLY A O 1
ATOM 3018 N N . LEU A 1 422 ? 20.023 -26.092 30.474 1.00 84.44 422 LEU A N 1
ATOM 3019 C CA . LEU A 1 422 ? 19.071 -25.046 30.828 1.00 84.44 422 LEU A CA 1
ATOM 3020 C C . LEU A 1 422 ? 18.716 -25.097 32.322 1.00 84.44 422 LEU A C 1
ATOM 3022 O O . LEU A 1 422 ? 18.688 -26.177 32.912 1.00 84.44 422 LEU A O 1
ATOM 3026 N N . PRO A 1 423 ? 18.352 -23.960 32.938 1.00 83.81 423 PRO A N 1
ATOM 3027 C CA . PRO A 1 423 ? 17.665 -23.944 34.229 1.00 83.81 423 PRO A CA 1
ATOM 3028 C C . PRO A 1 423 ? 16.384 -24.786 34.190 1.00 83.81 423 PRO A C 1
ATOM 3030 O O . PRO A 1 423 ? 15.760 -24.898 33.136 1.00 83.81 423 PRO A O 1
ATOM 3033 N N . THR A 1 424 ? 15.940 -25.322 35.332 1.00 88.69 424 THR A N 1
ATOM 3034 C CA . THR A 1 424 ? 14.776 -26.229 35.408 1.00 88.69 424 THR A CA 1
ATOM 3035 C C . THR A 1 424 ? 13.526 -25.649 34.743 1.00 88.69 424 THR A C 1
ATOM 3037 O O . THR A 1 424 ? 12.848 -26.350 34.001 1.00 88.69 424 THR A O 1
ATOM 3040 N N . CYS A 1 425 ? 13.261 -24.351 34.921 1.00 88.75 425 CYS A N 1
ATOM 3041 C CA . CYS A 1 425 ? 12.149 -23.665 34.257 1.00 88.75 425 CYS A CA 1
ATOM 3042 C C . CYS A 1 425 ? 12.270 -23.700 32.717 1.00 88.75 425 CYS A C 1
ATOM 3044 O O . CYS A 1 425 ? 11.282 -23.914 32.021 1.00 88.75 425 CYS A O 1
ATOM 3046 N N . GLY A 1 426 ? 13.488 -23.567 32.182 1.00 86.50 426 GLY A N 1
ATOM 3047 C CA . GLY A 1 426 ? 13.776 -23.624 30.752 1.00 86.50 426 GLY A CA 1
ATOM 3048 C C . GLY A 1 426 ? 13.697 -25.037 30.188 1.00 86.50 426 GLY A C 1
ATOM 3049 O O . GLY A 1 426 ? 13.189 -25.217 29.086 1.00 86.50 426 GLY A O 1
ATOM 3050 N N . GLN A 1 427 ? 14.124 -26.041 30.961 1.00 89.94 427 GLN A N 1
ATOM 3051 C CA . GLN A 1 427 ? 13.931 -27.453 30.615 1.00 89.94 427 GLN A CA 1
ATOM 3052 C C . GLN A 1 427 ? 12.444 -27.786 30.505 1.00 89.94 427 GLN A C 1
ATOM 3054 O O . GLN A 1 427 ? 12.017 -28.365 29.510 1.00 89.94 427 GLN A O 1
ATOM 3059 N N . THR A 1 428 ? 11.649 -27.364 31.491 1.00 89.69 428 THR A N 1
ATOM 3060 C CA . THR A 1 428 ? 10.196 -27.551 31.494 1.00 89.69 428 THR A CA 1
ATOM 3061 C C . THR A 1 428 ? 9.549 -26.862 30.298 1.00 89.69 428 THR A C 1
ATOM 3063 O O . THR A 1 428 ? 8.798 -27.500 29.569 1.00 89.69 428 THR A O 1
ATOM 3066 N N . CYS A 1 429 ? 9.870 -25.591 30.040 1.00 89.56 429 CYS A N 1
ATOM 3067 C CA . CYS A 1 429 ? 9.313 -24.865 28.899 1.00 89.56 429 CYS A CA 1
ATOM 3068 C C . CYS A 1 429 ? 9.676 -25.500 27.557 1.00 89.56 429 CYS A C 1
ATOM 3070 O O . CYS A 1 429 ? 8.818 -25.635 26.687 1.00 89.56 429 CYS A O 1
ATOM 3072 N N . PHE A 1 430 ? 10.925 -25.931 27.396 1.00 91.31 430 PHE A N 1
ATOM 3073 C CA . PHE A 1 430 ? 11.372 -26.588 26.178 1.00 91.31 430 PHE A CA 1
ATOM 3074 C C . PHE A 1 430 ? 10.687 -27.945 25.970 1.00 91.31 430 PHE A C 1
ATOM 3076 O O . PHE A 1 430 ? 10.104 -28.179 24.914 1.00 91.31 430 PHE A O 1
ATOM 3083 N N . ASN A 1 431 ? 10.675 -28.806 26.991 1.00 91.88 431 ASN A N 1
ATOM 3084 C CA . ASN A 1 431 ? 10.056 -30.130 26.910 1.00 91.88 431 ASN A CA 1
ATOM 3085 C C . ASN A 1 431 ? 8.533 -30.048 26.723 1.00 91.88 431 ASN A C 1
ATOM 3087 O O . ASN A 1 431 ? 7.974 -30.823 25.951 1.00 91.88 431 ASN A O 1
ATOM 3091 N N . ASN A 1 432 ? 7.865 -29.080 27.360 1.00 89.69 432 ASN A N 1
ATOM 3092 C CA . ASN A 1 432 ? 6.434 -28.842 27.163 1.00 89.69 432 ASN A CA 1
ATOM 3093 C C . ASN A 1 432 ? 6.127 -28.423 25.722 1.00 89.69 432 ASN A C 1
ATOM 3095 O O . ASN A 1 432 ? 5.165 -28.916 25.140 1.00 89.69 432 ASN A O 1
ATOM 3099 N N . MET A 1 433 ? 6.946 -27.546 25.134 1.00 89.88 433 MET A N 1
ATOM 3100 C CA . MET A 1 433 ? 6.758 -27.114 23.748 1.00 89.88 433 MET A CA 1
ATOM 3101 C C . MET A 1 433 ? 7.042 -28.228 22.741 1.00 89.88 433 MET A C 1
ATOM 3103 O O . MET A 1 433 ? 6.307 -28.358 21.765 1.00 89.88 433 MET A O 1
ATOM 3107 N N . VAL A 1 434 ? 8.058 -29.063 22.981 1.00 88.12 434 VAL A N 1
ATOM 3108 C CA . VAL A 1 434 ? 8.313 -30.255 22.155 1.00 88.12 434 VAL A CA 1
ATOM 3109 C C . VAL A 1 434 ? 7.147 -31.237 22.268 1.00 88.12 434 VAL A C 1
ATOM 3111 O O . VAL A 1 434 ? 6.659 -31.712 21.248 1.00 88.12 434 VAL A O 1
ATOM 3114 N N . GLY A 1 435 ? 6.620 -31.463 23.475 1.00 87.94 435 GLY A N 1
ATOM 3115 C CA . GLY A 1 435 ? 5.469 -32.339 23.721 1.00 87.94 435 GLY A CA 1
ATOM 3116 C C . GLY A 1 435 ? 4.154 -31.878 23.075 1.00 87.94 435 GLY A C 1
ATOM 3117 O O . GLY A 1 435 ? 3.236 -32.679 22.915 1.00 87.94 435 GLY A O 1
ATOM 3118 N N . GLN A 1 436 ? 4.060 -30.615 22.648 1.00 87.50 436 GLN A N 1
ATOM 3119 C CA . GLN A 1 436 ? 2.914 -30.078 21.902 1.00 87.50 436 GLN A CA 1
ATOM 3120 C C . GLN A 1 436 ? 3.016 -30.283 20.382 1.00 87.50 436 GLN A C 1
ATOM 3122 O O . GLN A 1 436 ? 2.222 -29.716 19.631 1.00 87.50 436 GLN A O 1
ATOM 3127 N N . TRP A 1 437 ? 3.949 -31.110 19.902 1.00 78.81 437 TRP A N 1
ATOM 3128 C CA . TRP A 1 437 ? 4.183 -31.363 18.476 1.00 78.81 437 TRP A CA 1
ATOM 3129 C C . TRP A 1 437 ? 2.911 -31.630 17.658 1.00 78.81 437 TRP A C 1
ATOM 3131 O O . TRP A 1 437 ? 2.760 -31.081 16.569 1.00 78.81 437 TRP A O 1
ATOM 3141 N N . SER A 1 438 ? 1.958 -32.393 18.194 1.00 82.12 438 SER A N 1
ATOM 3142 C CA . SER A 1 438 ? 0.693 -32.693 17.509 1.00 82.12 438 SER A CA 1
ATOM 3143 C C . SER A 1 438 ? -0.212 -31.461 17.360 1.00 82.12 438 SER A C 1
ATOM 3145 O O . SER A 1 438 ? -0.832 -31.271 16.315 1.00 82.12 438 SER A O 1
ATOM 3147 N N . GLN A 1 439 ? -0.242 -30.579 18.363 1.00 80.50 439 GLN A N 1
ATOM 3148 C CA . GLN A 1 439 ? -0.984 -29.310 18.337 1.00 80.50 439 GLN A CA 1
ATOM 3149 C C . GLN A 1 439 ? -0.313 -28.271 17.431 1.00 80.50 439 GLN A C 1
ATOM 3151 O O . GLN A 1 439 ? -0.978 -27.407 16.865 1.00 80.50 439 GLN A O 1
ATOM 3156 N N . LEU A 1 440 ? 1.002 -28.390 17.252 1.00 71.19 440 LEU A N 1
ATOM 3157 C CA . LEU A 1 440 ? 1.798 -27.587 16.326 1.00 71.19 440 LEU A CA 1
ATOM 3158 C C . LEU A 1 440 ? 1.775 -28.138 14.889 1.00 71.19 440 LEU A C 1
ATOM 3160 O O . LEU A 1 440 ? 2.473 -27.614 14.020 1.00 71.19 440 LEU A O 1
ATOM 3164 N N . GLY A 1 441 ? 0.947 -29.153 14.617 1.00 65.56 441 GLY A N 1
ATOM 3165 C CA . GLY A 1 441 ? 0.730 -29.699 13.276 1.00 65.56 441 GLY A CA 1
ATOM 3166 C C . GLY A 1 441 ? 1.821 -30.656 12.796 1.00 65.56 441 GLY A C 1
ATOM 3167 O O . GLY A 1 441 ? 1.896 -30.936 11.601 1.00 65.56 441 GLY A O 1
ATOM 3168 N N . CYS A 1 442 ? 2.660 -31.162 13.699 1.00 69.75 442 CYS A N 1
ATOM 3169 C CA . CYS A 1 442 ? 3.680 -32.153 13.384 1.00 69.75 442 CYS A CA 1
ATOM 3170 C C . CYS A 1 442 ? 3.148 -33.575 13.567 1.00 69.75 442 CYS A C 1
ATOM 3172 O O . CYS A 1 442 ? 2.270 -33.836 14.386 1.00 69.75 442 CYS A O 1
ATOM 3174 N N . SER A 1 443 ? 3.679 -34.515 12.784 1.00 70.38 443 SER A N 1
ATOM 3175 C CA . SER A 1 443 ? 3.326 -35.940 12.883 1.00 70.38 443 SER A CA 1
ATOM 3176 C C . SER A 1 443 ? 4.140 -36.689 13.946 1.00 70.38 443 SER A C 1
ATOM 3178 O O . SER A 1 443 ? 3.796 -37.814 14.297 1.00 70.38 443 SER A O 1
ATOM 3180 N N . SER A 1 444 ? 5.207 -36.068 14.447 1.00 80.81 444 SER A N 1
ATOM 3181 C CA . SER A 1 444 ? 6.082 -36.554 15.515 1.00 80.81 444 SER A CA 1
ATOM 3182 C C . SER A 1 444 ? 6.797 -35.370 16.175 1.00 80.81 444 SER A C 1
ATOM 3184 O O . SER A 1 444 ? 6.679 -34.238 15.705 1.00 80.81 444 SER A O 1
ATOM 3186 N N . GLU A 1 445 ? 7.617 -35.635 17.192 1.00 79.50 445 GLU A N 1
ATOM 3187 C CA . GLU A 1 445 ? 8.556 -34.679 17.815 1.00 79.50 445 GLU A CA 1
ATOM 3188 C C . GLU A 1 445 ? 9.726 -34.288 16.885 1.00 79.50 445 GLU A C 1
ATOM 3190 O O . GLU A 1 445 ? 10.847 -34.068 17.334 1.00 79.50 445 GLU A O 1
ATOM 3195 N N . ASP A 1 446 ? 9.488 -34.238 15.570 1.00 79.50 446 ASP A N 1
ATOM 3196 C CA . ASP A 1 446 ? 10.501 -33.880 14.584 1.00 79.50 446 ASP A CA 1
ATOM 3197 C C . ASP A 1 446 ? 10.975 -32.429 14.808 1.00 79.50 446 ASP A C 1
ATOM 3199 O O . ASP A 1 446 ? 10.179 -31.493 14.643 1.00 79.50 446 ASP A O 1
ATOM 3203 N N . PRO A 1 447 ? 12.263 -32.215 15.140 1.00 75.00 447 PRO A N 1
ATOM 3204 C CA . PRO A 1 447 ? 12.805 -30.888 15.409 1.00 75.00 447 PRO A CA 1
ATOM 3205 C C . PRO A 1 447 ? 12.624 -29.913 14.241 1.00 75.00 447 PRO A C 1
ATOM 3207 O O . PRO A 1 447 ? 12.381 -28.728 14.459 1.00 75.00 447 PRO A O 1
ATOM 3210 N N . ALA A 1 448 ? 12.716 -30.391 12.994 1.00 73.31 448 ALA A N 1
ATOM 3211 C CA . ALA A 1 448 ? 12.591 -29.538 11.815 1.00 73.31 448 ALA A CA 1
ATOM 3212 C C . ALA A 1 448 ? 11.144 -29.068 11.599 1.00 73.31 448 ALA A C 1
ATOM 3214 O O . ALA A 1 448 ? 10.920 -27.896 11.291 1.00 73.31 448 ALA A O 1
ATOM 3215 N N . CYS A 1 449 ? 10.159 -29.947 11.796 1.00 76.75 449 CYS A N 1
ATOM 3216 C CA . CYS A 1 449 ? 8.746 -29.588 11.768 1.00 76.75 449 CYS A CA 1
ATOM 3217 C C . CYS A 1 449 ? 8.382 -28.588 12.874 1.00 76.75 449 CYS A C 1
ATOM 3219 O O . CYS A 1 449 ? 7.796 -27.542 12.584 1.00 76.75 449 CYS A O 1
ATOM 3221 N N . LEU A 1 450 ? 8.790 -28.868 14.117 1.00 72.12 450 LEU A N 1
ATOM 3222 C CA . LEU A 1 450 ? 8.551 -27.985 15.261 1.00 72.12 450 LEU A CA 1
ATOM 3223 C C . LEU A 1 450 ? 9.118 -26.586 15.000 1.00 72.12 450 LEU A C 1
ATOM 3225 O O . LEU A 1 450 ? 8.414 -25.590 15.129 1.00 72.12 450 LEU A O 1
ATOM 3229 N N . CYS A 1 451 ? 10.363 -26.515 14.534 1.00 77.62 451 CYS A N 1
ATOM 3230 C CA . CYS A 1 451 ? 11.057 -25.258 14.274 1.00 77.62 451 CYS A CA 1
ATOM 3231 C C . CYS A 1 451 ? 10.611 -24.518 13.009 1.00 77.62 451 CYS A C 1
ATOM 3233 O O . CYS A 1 451 ? 10.912 -23.333 12.859 1.00 77.62 451 CYS A O 1
ATOM 3235 N N . ARG A 1 452 ? 9.877 -25.177 12.105 1.00 77.12 452 ARG A N 1
ATOM 3236 C CA . ARG A 1 452 ? 9.176 -24.516 10.992 1.00 77.12 452 ARG A CA 1
ATOM 3237 C C . ARG A 1 452 ? 7.899 -23.815 11.451 1.00 77.12 452 ARG A C 1
ATOM 3239 O O . ARG A 1 452 ? 7.457 -22.881 10.783 1.00 77.12 452 ARG A O 1
ATOM 3246 N N . ASN A 1 453 ? 7.313 -24.238 12.570 1.00 66.31 453 ASN A N 1
ATOM 3247 C CA . ASN A 1 453 ? 6.140 -23.592 13.134 1.00 66.31 453 ASN A CA 1
ATOM 3248 C C . ASN A 1 453 ? 6.557 -22.429 14.046 1.00 66.31 453 ASN A C 1
ATOM 3250 O O . ASN A 1 453 ? 7.139 -22.624 15.112 1.00 66.31 453 ASN A O 1
ATOM 3254 N N . VAL A 1 454 ? 6.214 -21.200 13.655 1.00 65.81 454 VAL A N 1
ATOM 3255 C CA . VAL A 1 454 ? 6.561 -19.987 14.415 1.00 65.81 454 VAL A CA 1
ATOM 3256 C C . VAL A 1 454 ? 6.016 -20.006 15.855 1.00 65.81 454 VAL A C 1
ATOM 3258 O O . VAL A 1 454 ? 6.648 -19.466 16.765 1.00 65.81 454 VAL A O 1
ATOM 3261 N N . ASN A 1 455 ? 4.903 -20.711 16.095 1.00 73.69 455 ASN A N 1
ATOM 3262 C CA . ASN A 1 455 ? 4.296 -20.839 17.420 1.00 73.69 455 ASN A CA 1
ATOM 3263 C C . ASN A 1 455 ? 5.136 -21.689 18.382 1.00 73.69 455 ASN A C 1
ATOM 3265 O O . ASN A 1 455 ? 5.008 -21.517 19.591 1.00 73.69 455 ASN A O 1
ATOM 3269 N N . PHE A 1 456 ? 6.036 -22.545 17.883 1.00 78.75 456 PHE A N 1
ATOM 3270 C CA . PHE A 1 456 ? 7.013 -23.231 18.732 1.00 78.75 456 PHE A CA 1
ATOM 3271 C C . PHE A 1 456 ? 7.955 -22.221 19.407 1.00 78.75 456 PHE A C 1
ATOM 3273 O O . PHE A 1 456 ? 8.176 -22.264 20.617 1.00 78.75 456 PHE A O 1
ATOM 3280 N N . GLY A 1 457 ? 8.451 -21.248 18.635 1.00 69.06 457 GLY A N 1
ATOM 3281 C CA . GLY A 1 457 ? 9.313 -20.179 19.138 1.00 69.06 457 GLY A CA 1
ATOM 3282 C C . GLY A 1 457 ? 8.583 -19.184 20.046 1.00 69.06 457 GLY A C 1
ATOM 3283 O O . GLY A 1 457 ? 9.154 -18.747 21.047 1.00 69.06 457 GLY A O 1
ATOM 3284 N N . TYR A 1 458 ? 7.328 -18.841 19.730 1.00 69.81 458 TYR A N 1
ATOM 3285 C CA . TYR A 1 458 ? 6.506 -17.978 20.586 1.00 69.81 458 TYR A CA 1
ATOM 3286 C C . TYR A 1 458 ? 6.148 -18.657 21.903 1.00 69.81 458 TYR A C 1
ATOM 3288 O O . TYR A 1 458 ? 6.427 -18.098 22.957 1.00 69.81 458 TYR A O 1
ATOM 3296 N N . GLY A 1 459 ? 5.668 -19.901 21.869 1.00 79.12 459 GLY A N 1
ATOM 3297 C CA . GLY A 1 459 ? 5.354 -20.640 23.088 1.00 79.12 459 GLY A CA 1
ATOM 3298 C C . GLY A 1 459 ? 6.575 -20.836 23.990 1.00 79.12 459 GLY A C 1
ATOM 3299 O O . GLY A 1 459 ? 6.480 -20.652 25.203 1.00 79.12 459 GLY A O 1
ATOM 3300 N N . LEU A 1 460 ? 7.756 -21.104 23.416 1.00 85.31 460 LEU A N 1
ATOM 3301 C CA . LEU A 1 460 ? 8.991 -21.203 24.196 1.00 85.31 460 LEU A CA 1
ATOM 3302 C C . LEU A 1 460 ? 9.378 -19.860 24.828 1.00 85.31 460 LEU A C 1
ATOM 3304 O O . LEU A 1 460 ? 9.776 -19.826 25.991 1.00 85.31 460 LEU A O 1
ATOM 3308 N N . ARG A 1 461 ? 9.245 -18.752 24.091 1.00 80.88 461 ARG A N 1
ATOM 3309 C CA . ARG A 1 461 ? 9.506 -17.392 24.586 1.00 80.88 461 ARG A CA 1
ATOM 3310 C C . ARG A 1 461 ? 8.548 -17.006 25.707 1.00 80.88 461 ARG A C 1
ATOM 3312 O O . ARG A 1 461 ? 9.003 -16.536 26.748 1.00 80.88 461 ARG A O 1
ATOM 3319 N N . ASP A 1 462 ? 7.258 -17.224 25.508 1.00 81.44 462 ASP A N 1
ATOM 3320 C CA . ASP A 1 462 ? 6.208 -16.822 26.439 1.00 81.44 462 ASP A CA 1
ATOM 3321 C C . ASP A 1 462 ? 6.273 -17.656 27.719 1.00 81.44 462 ASP A C 1
ATOM 3323 O O . ASP A 1 462 ? 6.274 -17.102 28.820 1.00 81.44 462 ASP A O 1
ATOM 3327 N N . CYS A 1 463 ? 6.469 -18.972 27.587 1.00 85.38 463 CYS A N 1
ATOM 3328 C CA . CYS A 1 463 ? 6.720 -19.847 28.727 1.00 85.38 463 CYS A CA 1
ATOM 3329 C C . CYS A 1 463 ? 7.984 -19.427 29.484 1.00 85.38 463 CYS A C 1
ATOM 3331 O O . CYS A 1 463 ? 7.953 -19.306 30.705 1.00 85.38 463 CYS A O 1
ATOM 3333 N N . SER A 1 464 ? 9.089 -19.152 28.783 1.00 87.19 464 SER A N 1
ATOM 3334 C CA . SER A 1 464 ? 10.353 -18.783 29.432 1.00 87.19 464 SER A CA 1
ATOM 3335 C C . SER A 1 464 ? 10.240 -17.459 30.184 1.00 87.19 464 SER A C 1
ATOM 3337 O O . SER A 1 464 ? 10.696 -17.364 31.320 1.00 87.19 464 SER A O 1
ATOM 3339 N N . ASN A 1 465 ? 9.595 -16.448 29.599 1.00 76.44 465 ASN A N 1
ATOM 3340 C CA . ASN A 1 465 ? 9.376 -15.165 30.269 1.00 76.44 465 ASN A CA 1
ATOM 3341 C C . ASN A 1 465 ? 8.472 -15.307 31.500 1.00 76.44 465 ASN A C 1
ATOM 3343 O O . ASN A 1 465 ? 8.757 -14.701 32.532 1.00 76.44 465 ASN A O 1
ATOM 3347 N N . GLY A 1 466 ? 7.424 -16.130 31.411 1.00 78.75 466 GLY A N 1
ATOM 3348 C CA . GLY A 1 466 ? 6.503 -16.372 32.521 1.00 78.75 466 GLY A CA 1
ATOM 3349 C C . GLY A 1 466 ? 7.083 -17.242 33.641 1.00 78.75 466 GLY A C 1
ATOM 3350 O O . GLY A 1 466 ? 6.824 -16.977 34.811 1.00 78.75 466 GLY A O 1
ATOM 3351 N N . ALA A 1 467 ? 7.875 -18.265 33.305 1.00 79.38 467 ALA A N 1
ATOM 3352 C CA . ALA A 1 467 ? 8.346 -19.278 34.253 1.00 79.38 467 ALA A CA 1
ATOM 3353 C C . ALA A 1 467 ? 9.770 -19.036 34.777 1.00 79.38 467 ALA A C 1
ATOM 3355 O O . ALA A 1 467 ? 10.102 -19.491 35.870 1.00 79.38 467 ALA A O 1
ATOM 3356 N N . CYS A 1 468 ? 10.623 -18.350 34.010 1.00 74.31 468 CYS A N 1
ATOM 3357 C CA . CYS A 1 468 ? 12.022 -18.105 34.369 1.00 74.31 468 CYS A CA 1
ATOM 3358 C C . CYS A 1 468 ? 12.319 -16.646 34.750 1.00 74.31 468 CYS A C 1
ATOM 3360 O O . CYS A 1 468 ? 13.379 -16.378 35.315 1.00 74.31 468 CYS A O 1
ATOM 3362 N N . GLY A 1 469 ? 11.423 -15.702 34.439 1.00 72.12 469 GLY A N 1
ATOM 3363 C CA . GLY A 1 469 ? 11.714 -14.267 34.502 1.00 72.12 469 GLY A CA 1
ATOM 3364 C C . GLY A 1 469 ? 12.595 -13.799 33.335 1.00 72.12 469 GLY A C 1
ATOM 3365 O O . GLY A 1 469 ? 13.299 -14.588 32.705 1.00 72.12 469 GLY A O 1
ATOM 3366 N N . THR A 1 470 ? 12.554 -12.503 33.024 1.00 62.16 470 THR A N 1
ATOM 3367 C CA . THR A 1 470 ? 13.101 -11.931 31.776 1.00 62.16 470 THR A CA 1
ATOM 3368 C C . THR A 1 470 ? 14.607 -12.134 31.594 1.00 62.16 470 THR A C 1
ATOM 3370 O O . THR A 1 470 ? 15.064 -12.360 30.473 1.00 62.16 470 THR A O 1
ATOM 3373 N N . ASP A 1 471 ? 15.377 -12.117 32.682 1.00 61.84 471 ASP A N 1
ATOM 3374 C CA . ASP A 1 471 ? 16.837 -12.254 32.626 1.00 61.84 471 ASP A CA 1
ATOM 3375 C C . ASP A 1 471 ? 17.253 -13.684 32.255 1.00 61.84 471 ASP A C 1
ATOM 3377 O O . ASP A 1 471 ? 18.113 -13.897 31.399 1.00 61.84 471 ASP A O 1
ATOM 3381 N N . VAL A 1 472 ? 16.584 -14.684 32.837 1.00 72.62 472 VAL A N 1
ATOM 3382 C CA . VAL A 1 472 ? 16.868 -16.108 32.606 1.00 72.62 472 VAL A CA 1
ATOM 3383 C C . VAL A 1 472 ? 16.201 -16.609 31.323 1.00 72.62 472 VAL A C 1
ATOM 3385 O O . VAL A 1 472 ? 16.770 -17.447 30.619 1.00 72.62 472 VAL A O 1
ATOM 3388 N N . ALA A 1 473 ? 15.040 -16.051 30.964 1.00 69.44 473 ALA A N 1
ATOM 3389 C CA . ALA A 1 473 ? 14.327 -16.369 29.731 1.00 69.44 473 ALA A CA 1
ATOM 3390 C C . ALA A 1 473 ? 15.189 -16.150 28.483 1.00 69.44 473 ALA A C 1
ATOM 3392 O O . ALA A 1 473 ? 15.109 -16.934 27.539 1.00 69.44 473 ALA A O 1
ATOM 3393 N N . SER A 1 474 ? 16.064 -15.139 28.499 1.00 71.75 474 SER A N 1
ATOM 3394 C CA . SER A 1 474 ? 16.994 -14.852 27.401 1.00 71.75 474 SER A CA 1
ATOM 3395 C C . SER A 1 474 ? 17.884 -16.055 27.043 1.00 71.75 474 SER A C 1
ATOM 3397 O O . SER A 1 474 ? 18.068 -16.355 25.862 1.00 71.75 474 SER A O 1
ATOM 3399 N N . THR A 1 475 ? 18.344 -16.811 28.046 1.00 79.69 475 THR A N 1
ATOM 3400 C CA . THR A 1 475 ? 19.158 -18.027 27.873 1.00 79.69 475 THR A CA 1
ATOM 3401 C C . THR A 1 475 ? 18.353 -19.157 27.226 1.00 79.69 475 THR A C 1
ATOM 3403 O O . THR A 1 475 ? 18.847 -19.849 26.337 1.00 79.69 475 THR A O 1
ATOM 3406 N N . VAL A 1 476 ? 17.089 -19.324 27.626 1.00 80.94 476 VAL A N 1
ATOM 3407 C CA . VAL A 1 476 ? 16.195 -20.367 27.091 1.00 80.94 476 VAL A CA 1
ATOM 3408 C C . VAL A 1 476 ? 15.772 -20.049 25.653 1.00 80.94 476 VAL A C 1
ATOM 3410 O O . VAL A 1 476 ? 15.759 -20.932 24.797 1.00 80.94 476 VAL A O 1
ATOM 3413 N N . ILE A 1 477 ? 15.502 -18.776 25.353 1.00 79.75 477 ILE A N 1
ATOM 3414 C CA . ILE A 1 477 ? 15.172 -18.295 24.003 1.00 79.75 477 ILE A CA 1
ATOM 3415 C C . ILE A 1 477 ? 16.375 -18.451 23.063 1.00 79.75 477 ILE A C 1
ATOM 3417 O O . ILE A 1 477 ? 16.217 -18.885 21.917 1.00 79.75 477 ILE A O 1
ATOM 3421 N N . ALA A 1 478 ? 17.583 -18.137 23.542 1.00 78.25 478 ALA A N 1
ATOM 3422 C CA . ALA A 1 478 ? 18.816 -18.338 22.786 1.00 78.25 478 ALA A CA 1
ATOM 3423 C C . ALA A 1 478 ? 19.052 -19.826 22.485 1.00 78.25 478 ALA A C 1
ATOM 3425 O O . ALA A 1 478 ? 19.350 -20.180 21.344 1.00 78.25 478 ALA A O 1
ATOM 3426 N N . TYR A 1 479 ? 18.835 -20.702 23.471 1.00 85.00 479 TYR A N 1
ATOM 3427 C CA . TYR A 1 479 ? 18.895 -22.150 23.273 1.00 85.00 479 TYR A CA 1
ATOM 3428 C C . TYR A 1 479 ? 17.866 -22.641 22.249 1.00 85.00 479 TYR A C 1
ATOM 3430 O O . TYR A 1 479 ? 18.232 -23.366 21.329 1.00 85.00 479 TYR A O 1
ATOM 3438 N N . GLY A 1 480 ? 16.604 -22.207 22.344 1.00 80.62 480 GLY A N 1
ATOM 3439 C CA . GLY A 1 480 ? 15.565 -22.562 21.371 1.00 80.62 480 GLY A CA 1
ATOM 3440 C C . GLY A 1 480 ? 15.900 -22.121 19.945 1.00 80.62 480 GLY A C 1
ATOM 3441 O O . GLY A 1 480 ? 15.688 -22.865 18.990 1.00 80.62 480 GLY A O 1
ATOM 3442 N N . SER A 1 481 ? 16.507 -20.942 19.801 1.00 73.44 481 SER A N 1
ATOM 3443 C CA . SER A 1 481 ? 16.964 -20.423 18.505 1.00 73.44 481 SER A CA 1
ATOM 3444 C C . SER A 1 481 ? 18.122 -21.251 17.932 1.00 73.44 481 SER A C 1
ATOM 3446 O O . SER A 1 481 ? 18.142 -21.550 16.735 1.00 73.44 481 SER A O 1
ATOM 3448 N N . ALA A 1 482 ? 19.066 -21.669 18.779 1.00 74.62 482 ALA A N 1
ATOM 3449 C CA . ALA A 1 482 ? 20.169 -22.545 18.391 1.00 74.62 482 ALA A CA 1
ATOM 3450 C C . ALA A 1 482 ? 19.685 -23.961 18.032 1.00 74.62 482 ALA A C 1
ATOM 3452 O O . ALA A 1 482 ? 20.117 -24.509 17.021 1.00 74.62 482 ALA A O 1
ATOM 3453 N N . TYR A 1 483 ? 18.747 -24.511 18.809 1.00 80.75 483 TYR A N 1
ATOM 3454 C CA . TYR A 1 483 ? 18.077 -25.785 18.540 1.00 80.75 483 TYR A CA 1
ATOM 3455 C C . TYR A 1 483 ? 17.370 -25.771 17.182 1.00 80.75 483 TYR A C 1
ATOM 3457 O O . TYR A 1 483 ? 17.544 -26.689 16.387 1.00 80.75 483 TYR A O 1
ATOM 3465 N N . CYS A 1 484 ? 16.644 -24.698 16.861 1.00 73.56 484 CYS A N 1
ATOM 3466 C CA . CYS A 1 484 ? 15.994 -24.582 15.560 1.00 73.56 484 CYS A CA 1
ATOM 3467 C C . CYS A 1 484 ? 16.967 -24.365 14.407 1.00 73.56 484 CYS A C 1
ATOM 3469 O O . CYS A 1 484 ? 16.773 -24.917 13.327 1.00 73.56 484 CYS A O 1
ATOM 3471 N N . SER A 1 485 ? 18.054 -23.634 14.636 1.00 65.56 485 SER A N 1
ATOM 3472 C CA . SER A 1 485 ? 19.096 -23.456 13.624 1.00 65.56 485 SER A CA 1
ATOM 3473 C C . SER A 1 485 ? 19.796 -24.779 13.294 1.00 65.56 485 SER A C 1
ATOM 3475 O O . SER A 1 485 ? 20.025 -25.072 12.123 1.00 65.56 485 SER A O 1
ATOM 3477 N N . SER A 1 486 ? 20.091 -25.614 14.296 1.00 71.00 486 SER A N 1
ATOM 3478 C CA . SER A 1 486 ? 20.723 -26.923 14.091 1.00 71.00 486 SER A CA 1
ATOM 3479 C C . SER A 1 486 ? 19.758 -27.966 13.517 1.00 71.00 486 SER A C 1
ATOM 3481 O O . SER A 1 486 ? 20.140 -28.718 12.616 1.00 71.00 486 SER A O 1
ATOM 3483 N N . ALA A 1 487 ? 18.499 -27.971 13.964 1.00 67.81 487 ALA A N 1
ATOM 3484 C CA . ALA A 1 487 ? 17.439 -28.822 13.426 1.00 67.81 487 ALA A CA 1
ATOM 3485 C C . ALA A 1 487 ? 17.206 -28.565 11.931 1.00 67.81 487 ALA A C 1
ATOM 3487 O O . ALA A 1 487 ? 17.108 -29.501 11.140 1.00 67.81 487 ALA A O 1
ATOM 3488 N N . LEU A 1 488 ? 17.185 -27.292 11.528 1.00 56.56 488 LEU A N 1
ATOM 3489 C CA . LEU A 1 488 ? 17.002 -26.897 10.132 1.00 56.56 488 LEU A CA 1
ATOM 3490 C C . LEU A 1 488 ? 18.273 -27.080 9.288 1.00 56.56 488 LEU A C 1
ATOM 3492 O O . LEU A 1 488 ? 18.160 -27.322 8.091 1.00 56.56 488 LEU A O 1
ATOM 3496 N N . ALA A 1 489 ? 19.468 -27.012 9.886 1.00 46.31 489 ALA A N 1
ATOM 3497 C CA . ALA A 1 489 ? 20.736 -27.264 9.194 1.00 46.31 489 ALA A CA 1
ATOM 3498 C C . ALA A 1 489 ? 20.995 -28.755 8.908 1.00 46.31 489 ALA A C 1
ATOM 3500 O O . ALA A 1 489 ? 21.700 -29.086 7.957 1.00 46.31 489 ALA A O 1
ATOM 3501 N N . THR A 1 490 ? 20.433 -29.651 9.725 1.00 43.28 490 THR A N 1
ATOM 3502 C CA . THR A 1 490 ? 20.604 -31.111 9.591 1.00 43.28 490 THR A CA 1
ATOM 3503 C C . THR A 1 490 ? 19.481 -31.752 8.761 1.00 43.28 490 THR A C 1
ATOM 3505 O O . THR A 1 490 ? 19.592 -32.901 8.335 1.00 43.28 490 THR A O 1
ATOM 3508 N N . ALA A 1 491 ? 18.412 -31.003 8.475 1.00 43.12 491 ALA A N 1
ATOM 3509 C CA . ALA A 1 491 ? 17.362 -31.422 7.559 1.00 43.12 491 ALA A CA 1
ATOM 3510 C C . ALA A 1 491 ? 17.889 -31.429 6.111 1.00 43.12 491 ALA A C 1
ATOM 3512 O O . ALA A 1 491 ? 18.293 -30.401 5.566 1.00 43.12 491 ALA A O 1
ATOM 3513 N N . THR A 1 492 ? 17.888 -32.600 5.469 1.00 31.81 492 THR A N 1
ATOM 3514 C CA . THR A 1 492 ? 18.232 -32.760 4.045 1.00 31.81 492 THR A CA 1
ATOM 3515 C C . THR A 1 492 ? 17.272 -31.902 3.206 1.00 31.81 492 THR A C 1
ATOM 3517 O O . THR A 1 492 ? 16.079 -31.867 3.517 1.00 31.81 492 THR A O 1
ATOM 3520 N N . PRO A 1 493 ? 17.743 -31.167 2.179 1.00 36.47 493 PRO A N 1
ATOM 3521 C CA . PRO A 1 493 ? 16.996 -30.050 1.614 1.00 36.47 493 PRO A CA 1
ATOM 3522 C C . PRO A 1 493 ? 15.803 -30.533 0.787 1.00 36.47 493 PRO A C 1
ATOM 3524 O O . PRO A 1 493 ? 15.882 -30.728 -0.421 1.00 36.47 493 PRO A O 1
ATOM 3527 N N . THR A 1 494 ? 14.655 -30.670 1.439 1.00 33.44 494 THR A N 1
ATOM 3528 C CA . THR A 1 494 ? 13.350 -30.678 0.785 1.00 33.44 494 THR A CA 1
ATOM 3529 C C . THR A 1 494 ? 12.851 -29.239 0.726 1.00 33.44 494 THR A C 1
ATOM 3531 O O . THR A 1 494 ? 12.278 -28.766 1.706 1.00 33.44 494 THR A O 1
ATOM 3534 N N . GLY A 1 495 ? 13.113 -28.559 -0.397 1.00 39.88 495 GLY A N 1
ATOM 3535 C CA . GLY A 1 495 ? 12.474 -27.307 -0.822 1.00 39.88 495 GLY A CA 1
ATOM 3536 C C . GLY A 1 495 ? 12.597 -26.116 0.138 1.00 39.88 495 GLY A C 1
ATOM 3537 O O . GLY A 1 495 ? 12.144 -26.143 1.281 1.00 39.88 495 GLY A O 1
ATOM 3538 N N . THR A 1 496 ? 13.145 -25.007 -0.352 1.00 44.22 496 THR A N 1
ATOM 3539 C CA . THR A 1 496 ? 12.954 -23.691 0.269 1.00 44.22 496 THR A CA 1
ATOM 3540 C C . THR A 1 496 ? 11.465 -23.503 0.608 1.00 44.22 496 THR A C 1
ATOM 3542 O O . THR A 1 496 ? 10.580 -23.815 -0.188 1.00 44.22 496 THR A O 1
ATOM 3545 N N . GLY A 1 497 ? 11.158 -23.093 1.839 1.00 57.97 497 GLY A N 1
ATOM 3546 C CA . GLY A 1 497 ? 9.778 -22.882 2.286 1.00 57.97 497 GLY A CA 1
ATOM 3547 C C . GLY A 1 497 ? 9.240 -21.538 1.801 1.00 57.97 497 GLY A C 1
ATOM 3548 O O . GLY A 1 497 ? 10.013 -20.607 1.601 1.00 57.97 497 GLY A O 1
ATOM 3549 N N . VAL A 1 498 ? 7.919 -21.413 1.653 1.00 64.62 498 VAL A N 1
ATOM 3550 C CA . VAL A 1 498 ? 7.264 -20.182 1.166 1.00 64.62 498 VAL A CA 1
ATOM 3551 C C . VAL A 1 498 ? 7.653 -18.955 2.004 1.00 64.62 498 VAL A C 1
ATOM 3553 O O . VAL A 1 498 ? 7.758 -17.856 1.477 1.00 64.62 498 VAL A O 1
ATOM 3556 N N . ALA A 1 499 ? 7.994 -19.160 3.282 1.00 62.44 499 ALA A N 1
ATOM 3557 C CA . ALA A 1 499 ? 8.475 -18.139 4.212 1.00 62.44 499 ALA A CA 1
ATOM 3558 C C . ALA A 1 499 ? 9.773 -17.422 3.781 1.00 62.44 499 ALA A C 1
ATOM 3560 O O . ALA A 1 499 ? 10.065 -16.350 4.303 1.00 62.44 499 ALA A O 1
ATOM 3561 N N . SER A 1 500 ? 10.549 -17.971 2.836 1.00 66.81 500 SER A N 1
ATOM 3562 C CA . SER A 1 500 ? 11.715 -17.277 2.266 1.00 66.81 500 SER A CA 1
ATOM 3563 C C . SER A 1 500 ? 11.345 -16.241 1.198 1.00 66.81 500 SER A C 1
ATOM 3565 O O . SER A 1 500 ? 12.217 -15.511 0.726 1.00 66.81 500 SER A O 1
ATOM 3567 N N . LEU A 1 501 ? 10.080 -16.193 0.772 1.00 70.75 501 LEU A N 1
ATOM 3568 C CA . LEU A 1 501 ? 9.577 -15.177 -0.146 1.00 70.75 501 LEU A CA 1
ATOM 3569 C C . LEU A 1 501 ? 9.132 -13.925 0.623 1.00 70.75 501 LEU A C 1
ATOM 3571 O O . LEU A 1 501 ? 8.613 -14.041 1.733 1.00 70.75 501 LEU A O 1
ATOM 3575 N N . PRO A 1 502 ? 9.252 -12.723 0.036 1.00 75.19 502 PRO A N 1
ATOM 3576 C CA . PRO A 1 502 ? 8.565 -11.534 0.536 1.00 75.19 502 PRO A CA 1
ATOM 3577 C C . PRO A 1 502 ? 7.051 -11.755 0.623 1.00 75.19 502 PRO A C 1
ATOM 3579 O O . PRO A 1 502 ? 6.503 -12.569 -0.122 1.00 75.19 502 PRO A O 1
ATOM 3582 N N . THR A 1 503 ? 6.359 -11.005 1.485 1.00 84.69 503 THR A N 1
ATOM 3583 C CA . THR A 1 503 ? 4.928 -11.197 1.790 1.00 84.69 503 THR A CA 1
ATOM 3584 C C . THR A 1 503 ? 4.046 -11.269 0.541 1.00 84.69 503 THR A C 1
ATOM 3586 O O . THR A 1 503 ? 3.173 -12.125 0.461 1.00 84.69 503 THR A O 1
ATOM 3589 N N . CYS A 1 504 ? 4.315 -10.447 -0.477 1.00 86.81 504 CYS A N 1
ATOM 3590 C CA . CYS A 1 504 ? 3.588 -10.488 -1.750 1.00 86.81 504 CYS A CA 1
ATOM 3591 C C . CYS A 1 504 ? 3.728 -11.852 -2.468 1.00 86.81 504 CYS A C 1
ATOM 3593 O O . CYS A 1 504 ? 2.756 -12.381 -3.001 1.00 86.81 504 CYS A O 1
ATOM 3595 N N . GLY A 1 505 ? 4.915 -12.465 -2.423 1.00 82.81 505 GLY A N 1
ATOM 3596 C CA . GLY A 1 505 ? 5.205 -13.763 -3.025 1.00 82.81 505 GLY A CA 1
ATOM 3597 C C . GLY A 1 505 ? 4.590 -14.913 -2.240 1.00 82.81 505 GLY A C 1
ATOM 3598 O O . GLY A 1 505 ? 4.102 -15.869 -2.838 1.00 82.81 505 GLY A O 1
ATOM 3599 N N . GLN A 1 506 ? 4.538 -14.786 -0.910 1.00 85.75 506 GLN A N 1
ATOM 3600 C CA . GLN A 1 506 ? 3.810 -15.721 -0.051 1.00 85.75 506 GLN A CA 1
ATOM 3601 C C . GLN A 1 506 ? 2.316 -15.706 -0.371 1.00 85.75 506 GLN A C 1
ATOM 3603 O O . GLN A 1 506 ? 1.717 -16.760 -0.569 1.00 85.75 506 GLN A O 1
ATOM 3608 N N . THR A 1 507 ? 1.729 -14.514 -0.488 1.00 86.50 507 THR A N 1
ATOM 3609 C CA . THR A 1 507 ? 0.321 -14.334 -0.851 1.00 86.50 507 THR A CA 1
ATOM 3610 C C . THR A 1 507 ? 0.021 -14.917 -2.228 1.00 86.50 507 THR A C 1
ATOM 3612 O O . THR A 1 507 ? -0.922 -15.691 -2.363 1.00 86.50 507 THR A O 1
ATOM 3615 N N . CYS A 1 508 ? 0.840 -14.622 -3.242 1.00 86.25 508 CYS A N 1
ATOM 3616 C CA . CYS A 1 508 ? 0.644 -15.167 -4.585 1.00 86.25 508 CYS A CA 1
ATOM 3617 C C . CYS A 1 508 ? 0.735 -16.693 -4.627 1.00 86.25 508 CYS A C 1
ATOM 3619 O O . CYS A 1 508 ? -0.096 -17.344 -5.257 1.00 86.25 508 CYS A O 1
ATOM 3621 N N . PHE A 1 509 ? 1.700 -17.272 -3.916 1.00 85.69 509 PHE A N 1
ATOM 3622 C CA . PHE A 1 509 ? 1.840 -18.718 -3.831 1.00 85.69 509 PHE A CA 1
ATOM 3623 C C . PHE A 1 509 ? 0.660 -19.371 -3.100 1.00 85.69 509 PHE A C 1
ATOM 3625 O O . PHE A 1 509 ? 0.053 -20.305 -3.622 1.00 85.69 509 PHE A O 1
ATOM 3632 N N . ASN A 1 510 ? 0.269 -18.838 -1.940 1.00 85.81 510 ASN A N 1
ATOM 3633 C CA . ASN A 1 510 ? -0.840 -19.371 -1.149 1.00 85.81 510 ASN A CA 1
ATOM 3634 C C . ASN A 1 510 ? -2.187 -19.239 -1.873 1.00 85.81 510 ASN A C 1
ATOM 3636 O O . ASN A 1 510 ? -2.989 -20.171 -1.831 1.00 85.81 510 ASN A O 1
ATOM 3640 N N . ASN A 1 511 ? -2.418 -18.135 -2.590 1.00 87.50 511 ASN A N 1
ATOM 3641 C CA . ASN A 1 511 ? -3.612 -17.959 -3.416 1.00 87.50 511 ASN A CA 1
ATOM 3642 C C . ASN A 1 511 ? -3.663 -18.997 -4.541 1.00 87.50 511 ASN A C 1
ATOM 3644 O O . ASN A 1 511 ? -4.701 -19.620 -4.746 1.00 87.50 511 ASN A O 1
ATOM 3648 N N . MET A 1 512 ? -2.541 -19.246 -5.223 1.00 88.19 512 MET A N 1
ATOM 3649 C CA . MET A 1 512 ? -2.490 -20.253 -6.287 1.00 88.19 512 MET A CA 1
ATOM 3650 C C . MET A 1 512 ? -2.706 -21.675 -5.772 1.00 88.19 512 MET A C 1
ATOM 3652 O O . MET A 1 512 ? -3.418 -22.453 -6.404 1.00 88.19 512 MET A O 1
ATOM 3656 N N . VAL A 1 513 ? -2.155 -22.012 -4.605 1.00 83.81 513 VAL A N 1
ATOM 3657 C CA . VAL A 1 513 ? -2.402 -23.305 -3.949 1.00 83.81 513 VAL A CA 1
ATOM 3658 C C . VAL A 1 513 ? -3.867 -23.429 -3.517 1.00 83.81 513 VAL A C 1
ATOM 3660 O O . VAL A 1 513 ? -4.462 -24.491 -3.678 1.00 83.81 513 VAL A O 1
ATOM 3663 N N . ALA A 1 514 ? -4.489 -22.351 -3.032 1.00 87.31 514 ALA A N 1
ATOM 3664 C CA . ALA A 1 514 ? -5.901 -22.336 -2.647 1.00 87.31 514 ALA A CA 1
ATOM 3665 C C . ALA A 1 514 ? -6.864 -22.511 -3.839 1.00 87.31 514 ALA A C 1
ATOM 3667 O O . ALA A 1 514 ? -7.994 -22.956 -3.649 1.00 87.31 514 ALA A O 1
ATOM 3668 N N . MET A 1 515 ? -6.414 -22.233 -5.067 1.00 86.12 515 MET A N 1
ATOM 3669 C CA . MET A 1 515 ? -7.179 -22.454 -6.301 1.00 86.12 515 MET A CA 1
ATOM 3670 C C . MET A 1 515 ? -7.089 -23.892 -6.842 1.00 86.12 515 MET A C 1
ATOM 3672 O O . MET A 1 515 ? -7.497 -24.138 -7.977 1.00 86.12 515 MET A O 1
ATOM 3676 N N . TYR A 1 516 ? -6.590 -24.856 -6.057 1.00 82.94 516 TYR A N 1
ATOM 3677 C CA . TYR A 1 516 ? -6.388 -26.246 -6.489 1.00 82.94 516 TYR A CA 1
ATOM 3678 C C . TYR A 1 516 ? -7.614 -26.879 -7.165 1.00 82.94 516 TYR A C 1
ATOM 3680 O O . TYR A 1 516 ? -7.470 -27.551 -8.184 1.00 82.94 516 TYR A O 1
ATOM 3688 N N . SER A 1 517 ? -8.821 -26.616 -6.661 1.00 87.81 517 SER A N 1
ATOM 3689 C CA . SER A 1 517 ? -10.065 -27.140 -7.235 1.00 87.81 517 SER A CA 1
ATOM 3690 C C . SER A 1 517 ? -10.353 -26.563 -8.626 1.00 87.81 517 SER A C 1
ATOM 3692 O O . SER A 1 517 ? -10.688 -27.309 -9.545 1.00 87.81 517 SER A O 1
ATOM 3694 N N . SER A 1 518 ? -10.137 -25.260 -8.821 1.00 88.62 518 SER A N 1
ATOM 3695 C CA . SER A 1 518 ? -10.249 -24.578 -10.122 1.00 88.62 518 SER A CA 1
ATOM 3696 C C . SER A 1 518 ? -9.155 -24.990 -11.112 1.00 88.62 518 SER A C 1
ATOM 3698 O O . SER A 1 518 ? -9.336 -24.873 -12.321 1.00 88.62 518 SER A O 1
ATOM 3700 N N . LEU A 1 519 ? -8.026 -25.494 -10.608 1.00 85.25 519 LEU A N 1
ATOM 3701 C CA . LEU A 1 519 ? -6.933 -26.060 -11.402 1.00 85.25 519 LEU A CA 1
ATOM 3702 C C . LEU A 1 519 ? -7.126 -27.561 -11.694 1.00 85.25 519 LEU A C 1
ATOM 3704 O O . LEU A 1 519 ? -6.243 -28.188 -12.280 1.00 85.25 519 LEU A O 1
ATOM 3708 N N . GLY A 1 520 ? -8.281 -28.133 -11.336 1.00 86.31 520 GLY A N 1
ATOM 3709 C CA . GLY A 1 520 ? -8.635 -29.523 -11.629 1.00 86.31 520 GLY A CA 1
ATOM 3710 C C . GLY A 1 520 ? -8.022 -30.549 -10.672 1.00 86.31 520 GLY A C 1
ATOM 3711 O O . GLY A 1 520 ? -7.986 -31.734 -10.999 1.00 86.31 520 GLY A O 1
ATOM 3712 N N . CYS A 1 521 ? -7.545 -30.117 -9.504 1.00 85.25 521 CYS A N 1
ATOM 3713 C CA . CYS A 1 521 ? -6.973 -30.988 -8.483 1.00 85.25 521 CYS A CA 1
ATOM 3714 C C . CYS A 1 521 ? -7.982 -31.316 -7.380 1.00 85.25 521 CYS A C 1
ATOM 3716 O O . CYS A 1 521 ? -8.762 -30.470 -6.950 1.00 85.25 521 CYS A O 1
ATOM 3718 N N . ALA A 1 522 ? -7.942 -32.556 -6.885 1.00 83.44 522 ALA A N 1
ATOM 3719 C CA . ALA A 1 522 ? -8.802 -33.010 -5.787 1.00 83.44 522 ALA A CA 1
ATOM 3720 C C . ALA A 1 522 ? -8.368 -32.464 -4.412 1.00 83.44 522 ALA A C 1
ATOM 3722 O O . ALA A 1 522 ? -9.155 -32.436 -3.470 1.00 83.44 522 ALA A O 1
ATOM 3723 N N . SER A 1 523 ? -7.112 -32.038 -4.295 1.00 80.12 523 SER A N 1
ATOM 3724 C CA . SER A 1 523 ? -6.490 -31.480 -3.096 1.00 80.12 523 SER A CA 1
ATOM 3725 C C . SER A 1 523 ? -5.369 -30.516 -3.519 1.00 80.12 523 SER A C 1
ATOM 3727 O O . SER A 1 523 ? -4.979 -30.534 -4.692 1.00 80.12 523 SER A O 1
ATOM 3729 N N . PRO A 1 524 ? -4.815 -29.687 -2.615 1.00 75.75 524 PRO A N 1
ATOM 3730 C CA . PRO A 1 524 ? -3.653 -28.836 -2.899 1.00 75.75 524 PRO A CA 1
ATOM 3731 C C . PRO A 1 524 ? -2.340 -29.640 -3.009 1.00 75.75 524 PRO A C 1
ATOM 3733 O O . PRO A 1 524 ? -1.296 -29.232 -2.505 1.00 75.75 524 PRO A O 1
ATOM 3736 N N . ASP A 1 525 ? -2.400 -30.816 -3.637 1.00 82.19 525 ASP A N 1
ATOM 3737 C CA . ASP A 1 525 ? -1.257 -31.685 -3.871 1.00 82.19 525 ASP A CA 1
ATOM 3738 C C . ASP A 1 525 ? -0.252 -31.010 -4.828 1.00 82.19 525 ASP A C 1
ATOM 3740 O O . ASP A 1 525 ? -0.630 -30.627 -5.943 1.00 82.19 525 ASP A O 1
ATOM 3744 N N . PRO A 1 526 ? 1.029 -30.887 -4.430 1.00 73.62 526 PRO A N 1
ATOM 3745 C CA . PRO A 1 526 ? 2.057 -30.238 -5.238 1.00 73.62 526 PRO A CA 1
ATOM 3746 C C . PRO A 1 526 ? 2.221 -30.840 -6.638 1.00 73.62 526 PRO A C 1
ATOM 3748 O O . PRO A 1 526 ? 2.464 -30.106 -7.593 1.00 73.62 526 PRO A O 1
ATOM 3751 N N . TYR A 1 527 ? 2.093 -32.163 -6.787 1.00 80.88 527 TYR A N 1
ATOM 3752 C CA . TYR A 1 527 ? 2.299 -32.838 -8.069 1.00 80.88 527 TYR A CA 1
ATOM 3753 C C . TYR A 1 527 ? 1.142 -32.569 -9.035 1.00 80.88 527 TYR A C 1
ATOM 3755 O O . TYR A 1 527 ? 1.374 -32.255 -10.204 1.00 80.88 527 TYR A O 1
ATOM 3763 N N . CYS A 1 528 ? -0.100 -32.613 -8.548 1.00 85.19 528 CYS A N 1
ATOM 3764 C CA . CYS A 1 528 ? -1.265 -32.246 -9.348 1.00 85.19 528 CYS A CA 1
ATOM 3765 C C . CYS A 1 528 ? -1.226 -30.775 -9.783 1.00 85.19 528 CYS A C 1
ATOM 3767 O O . CYS A 1 528 ? -1.377 -30.481 -10.972 1.00 85.19 528 CYS A O 1
ATOM 3769 N N . LEU A 1 529 ? -0.968 -29.861 -8.840 1.00 81.81 529 LEU A N 1
ATOM 3770 C CA . LEU A 1 529 ? -0.893 -28.423 -9.106 1.00 81.81 529 LEU A CA 1
ATOM 3771 C C . LEU A 1 529 ? 0.160 -28.109 -10.173 1.00 81.81 529 LEU A C 1
ATOM 3773 O O . LEU A 1 529 ? -0.129 -27.428 -11.153 1.00 81.81 529 LEU A O 1
ATOM 3777 N N . CYS A 1 530 ? 1.359 -28.672 -10.030 1.00 84.81 530 CYS A N 1
ATOM 3778 C CA . CYS A 1 530 ? 2.483 -28.426 -10.929 1.00 84.81 530 CYS A CA 1
ATOM 3779 C C . CYS A 1 530 ? 2.372 -29.092 -12.305 1.00 84.81 530 CYS A C 1
ATOM 3781 O O . CYS A 1 530 ? 3.099 -28.714 -13.223 1.00 84.81 530 CYS A O 1
ATOM 3783 N N . LYS A 1 531 ? 1.460 -30.055 -12.476 1.00 87.56 531 LYS A N 1
ATOM 3784 C CA . LYS A 1 531 ? 1.128 -30.628 -13.787 1.00 87.56 531 LYS A CA 1
ATOM 3785 C C . LYS A 1 531 ? 0.237 -29.693 -14.610 1.00 87.56 531 LYS A C 1
ATOM 3787 O O . LYS A 1 531 ? 0.223 -29.779 -15.837 1.00 87.56 531 LYS A O 1
ATOM 3792 N N . ASN A 1 532 ? -0.498 -28.799 -13.950 1.00 82.06 532 ASN A N 1
ATOM 3793 C CA . ASN A 1 532 ? -1.306 -27.793 -14.617 1.00 82.06 532 ASN A CA 1
ATOM 3794 C C . ASN A 1 532 ? -0.468 -26.535 -14.887 1.00 82.06 532 ASN A C 1
ATOM 3796 O O . ASN A 1 532 ? -0.093 -25.808 -13.970 1.00 82.06 532 ASN A O 1
ATOM 3800 N N . VAL A 1 533 ? -0.213 -26.239 -16.164 1.00 82.12 533 VAL A N 1
ATOM 3801 C CA . VAL A 1 533 ? 0.584 -25.072 -16.590 1.00 82.12 533 VAL A CA 1
ATOM 3802 C C . VAL A 1 533 ? 0.038 -23.739 -16.055 1.00 82.12 533 VAL A C 1
ATOM 3804 O O . VAL A 1 533 ? 0.812 -22.820 -15.785 1.00 82.12 533 VAL A O 1
ATOM 3807 N N . ASN A 1 534 ? -1.274 -23.653 -15.801 1.00 85.62 534 ASN A N 1
ATOM 3808 C CA . ASN A 1 534 ? -1.918 -22.457 -15.256 1.00 85.62 534 ASN A CA 1
ATOM 3809 C C . ASN A 1 534 ? -1.535 -22.176 -13.799 1.00 85.62 534 ASN A C 1
ATOM 3811 O O . ASN A 1 534 ? -1.653 -21.034 -13.361 1.00 85.62 534 ASN A O 1
ATOM 3815 N N . PHE A 1 535 ? -1.026 -23.166 -13.057 1.00 85.94 535 PHE A N 1
ATOM 3816 C CA . PHE A 1 535 ? -0.442 -22.927 -11.738 1.00 85.94 535 PHE A CA 1
ATOM 3817 C C . PHE A 1 535 ? 0.802 -22.028 -11.842 1.00 85.94 535 PHE A C 1
ATOM 3819 O O . PHE A 1 535 ? 0.937 -21.045 -11.115 1.00 85.94 535 PHE A O 1
ATOM 3826 N N . GLY A 1 536 ? 1.679 -22.316 -12.809 1.00 76.94 536 GLY A N 1
ATOM 3827 C CA . GLY A 1 536 ? 2.873 -21.513 -13.079 1.00 76.94 536 GLY A CA 1
ATOM 3828 C C . GLY A 1 536 ? 2.553 -20.137 -13.669 1.00 76.94 536 GLY A C 1
ATOM 3829 O O . GLY A 1 536 ? 3.174 -19.149 -13.274 1.00 76.94 536 GLY A O 1
ATOM 3830 N N . TYR A 1 537 ? 1.570 -20.052 -14.575 1.00 81.31 537 TYR A N 1
ATOM 3831 C CA . TYR A 1 537 ? 1.122 -18.771 -15.136 1.00 81.31 537 TYR A CA 1
ATOM 3832 C C . TYR A 1 537 ? 0.471 -17.882 -14.079 1.00 81.31 537 TYR A C 1
ATOM 3834 O O . TYR A 1 537 ? 0.901 -16.749 -13.905 1.00 81.31 537 TYR A O 1
ATOM 3842 N N . GLY A 1 538 ? -0.459 -18.411 -13.282 1.00 84.56 538 GLY A N 1
ATOM 3843 C CA . GLY A 1 538 ? -1.095 -17.632 -12.222 1.00 84.56 538 GLY A CA 1
ATOM 3844 C C . GLY A 1 538 ? -0.104 -17.152 -11.158 1.00 84.56 538 GLY A C 1
ATOM 3845 O O . GLY A 1 538 ? -0.193 -16.011 -10.704 1.00 84.56 538 GLY A O 1
ATOM 3846 N N . LEU A 1 539 ? 0.908 -17.962 -10.818 1.00 85.19 539 LEU A N 1
ATOM 3847 C CA . LEU A 1 539 ? 1.967 -17.536 -9.901 1.00 85.19 539 LEU A CA 1
ATOM 3848 C C . LEU A 1 539 ? 2.821 -16.412 -10.503 1.00 85.19 539 LEU A C 1
ATOM 3850 O O . LEU A 1 539 ? 3.123 -15.441 -9.810 1.00 85.19 539 LEU A O 1
ATOM 3854 N N . ARG A 1 540 ? 3.190 -16.514 -11.784 1.00 85.56 540 ARG A N 1
ATOM 3855 C CA . ARG A 1 540 ? 3.936 -15.479 -12.518 1.00 85.56 540 ARG A CA 1
ATOM 3856 C C . ARG A 1 540 ? 3.142 -14.179 -12.623 1.00 85.56 540 ARG A C 1
ATOM 3858 O O . ARG A 1 540 ? 3.692 -13.122 -12.324 1.00 85.56 540 ARG A O 1
ATOM 3865 N N . ASP A 1 541 ? 1.878 -14.255 -13.014 1.00 86.81 541 ASP A N 1
ATOM 3866 C CA . ASP A 1 541 ? 1.022 -13.093 -13.256 1.00 86.81 541 ASP A CA 1
ATOM 3867 C C . ASP A 1 541 ? 0.697 -12.373 -11.947 1.00 86.81 541 ASP A C 1
ATOM 3869 O O . ASP A 1 541 ? 0.867 -11.157 -11.850 1.00 86.81 541 ASP A O 1
ATOM 3873 N N . CYS A 1 542 ? 0.356 -13.130 -10.897 1.00 88.12 542 CYS A N 1
ATOM 3874 C CA . CYS A 1 542 ? 0.196 -12.577 -9.556 1.00 88.12 542 CYS A CA 1
ATOM 3875 C C . CYS A 1 542 ? 1.491 -11.920 -9.071 1.00 88.12 542 CYS A C 1
ATOM 3877 O O . CYS A 1 542 ? 1.461 -10.801 -8.570 1.00 88.12 542 CYS A O 1
ATOM 3879 N N . SER A 1 543 ? 2.642 -12.575 -9.247 1.00 87.44 543 SER A N 1
ATOM 3880 C CA . SER A 1 543 ? 3.913 -12.038 -8.752 1.00 87.44 543 SER A CA 1
ATOM 3881 C C . SER A 1 543 ? 4.334 -10.773 -9.497 1.00 87.44 543 SER A C 1
ATOM 3883 O O . SER A 1 543 ? 4.767 -9.816 -8.866 1.00 87.44 543 SER A O 1
ATOM 3885 N N . ASN A 1 544 ? 4.172 -10.718 -10.819 1.00 81.25 544 ASN A N 1
ATOM 3886 C CA . ASN A 1 544 ? 4.470 -9.505 -11.583 1.00 81.25 544 ASN A CA 1
ATOM 3887 C C . ASN A 1 544 ? 3.532 -8.348 -11.209 1.00 81.25 544 ASN A C 1
ATOM 3889 O O . ASN A 1 544 ? 3.989 -7.212 -11.119 1.00 81.25 544 ASN A O 1
ATOM 3893 N N . GLY A 1 545 ? 2.253 -8.634 -10.939 1.00 84.75 545 GLY A N 1
ATOM 3894 C CA . GLY A 1 545 ? 1.276 -7.622 -10.533 1.00 84.75 545 GLY A CA 1
ATOM 3895 C C . GLY A 1 545 ? 1.399 -7.160 -9.077 1.00 84.75 545 GLY A C 1
ATOM 3896 O O . GLY A 1 545 ? 1.162 -5.992 -8.791 1.00 84.75 545 GLY A O 1
ATOM 3897 N N . ALA A 1 546 ? 1.774 -8.051 -8.153 1.00 79.31 546 ALA A N 1
ATOM 3898 C CA . ALA A 1 546 ? 1.757 -7.785 -6.711 1.00 79.31 546 ALA A CA 1
ATOM 3899 C C . ALA A 1 546 ? 3.141 -7.527 -6.093 1.00 79.31 546 ALA A C 1
ATOM 3901 O O . ALA A 1 546 ? 3.224 -6.938 -5.018 1.00 79.31 546 ALA A O 1
ATOM 3902 N N . CYS A 1 547 ? 4.222 -7.987 -6.730 1.00 75.56 547 CYS A N 1
ATOM 3903 C CA . CYS A 1 547 ? 5.582 -7.898 -6.191 1.00 75.56 547 CYS A CA 1
ATOM 3904 C C . CYS A 1 547 ? 6.533 -7.000 -6.993 1.00 75.56 547 CYS A C 1
ATOM 3906 O O . CYS A 1 547 ? 7.627 -6.710 -6.508 1.00 75.56 547 CYS A O 1
ATOM 3908 N N . GLY A 1 548 ? 6.165 -6.598 -8.214 1.00 78.94 548 GLY A N 1
ATOM 3909 C CA . GLY A 1 548 ? 7.094 -5.986 -9.167 1.00 78.94 548 GLY A CA 1
ATOM 3910 C C . GLY A 1 548 ? 8.077 -7.000 -9.770 1.00 78.94 548 GLY A C 1
ATOM 3911 O O . GLY A 1 548 ? 8.281 -8.098 -9.247 1.00 78.94 548 GLY A O 1
ATOM 3912 N N . THR A 1 549 ? 8.697 -6.647 -10.896 1.00 69.69 549 THR A N 1
ATOM 3913 C CA . THR A 1 549 ? 9.459 -7.576 -11.755 1.00 69.69 549 THR A CA 1
ATOM 3914 C C . THR A 1 549 ? 10.687 -8.194 -11.075 1.00 69.69 549 THR A C 1
ATOM 3916 O O . THR A 1 549 ? 10.968 -9.381 -11.265 1.00 69.69 549 THR A O 1
ATOM 3919 N N . ASP A 1 550 ? 11.383 -7.438 -10.222 1.00 67.00 550 ASP A N 1
ATOM 3920 C CA . ASP A 1 550 ? 12.606 -7.902 -9.551 1.00 67.00 550 ASP A CA 1
ATOM 3921 C C . ASP A 1 550 ? 12.325 -8.977 -8.497 1.00 67.00 550 ASP A C 1
ATOM 3923 O O . ASP A 1 550 ? 13.051 -9.969 -8.389 1.00 67.00 550 ASP A O 1
ATOM 3927 N N . ILE A 1 551 ? 11.238 -8.826 -7.737 1.00 74.31 551 ILE A N 1
ATOM 3928 C CA . ILE A 1 551 ? 10.816 -9.814 -6.739 1.00 74.31 551 ILE A CA 1
ATOM 3929 C C . ILE A 1 551 ? 10.042 -10.956 -7.399 1.00 74.31 551 ILE A C 1
ATOM 3931 O O . ILE A 1 551 ? 10.198 -12.108 -6.986 1.00 74.31 551 ILE A O 1
ATOM 3935 N N . ALA A 1 552 ? 9.284 -10.681 -8.464 1.00 76.50 552 ALA A N 1
ATOM 3936 C CA . ALA A 1 552 ? 8.576 -11.707 -9.219 1.00 76.50 552 ALA A CA 1
ATOM 3937 C C . ALA A 1 552 ? 9.521 -12.794 -9.739 1.00 76.50 552 ALA A C 1
ATOM 3939 O O . ALA A 1 552 ? 9.199 -13.975 -9.638 1.00 76.50 552 ALA A O 1
ATOM 3940 N N . SER A 1 553 ? 10.727 -12.429 -10.189 1.00 75.44 553 SER A N 1
ATOM 3941 C CA . SER A 1 553 ? 11.748 -13.398 -10.615 1.00 75.44 553 SER A CA 1
ATOM 3942 C C . SER A 1 553 ? 12.105 -14.425 -9.523 1.00 75.44 553 SER A C 1
ATOM 3944 O O . SER A 1 553 ? 12.241 -15.617 -9.808 1.00 75.44 553 SER A O 1
ATOM 3946 N N . LYS A 1 554 ? 12.163 -13.997 -8.253 1.00 78.12 554 LYS A N 1
ATOM 3947 C CA . LYS A 1 554 ? 12.452 -14.855 -7.090 1.00 78.12 554 LYS A CA 1
ATOM 3948 C C . LYS A 1 554 ? 11.269 -15.753 -6.728 1.00 78.12 554 LYS A C 1
ATOM 3950 O O . LYS A 1 554 ? 11.472 -16.914 -6.381 1.00 78.12 554 LYS A O 1
ATOM 3955 N N . VAL A 1 555 ? 10.041 -15.246 -6.850 1.00 80.00 555 VAL A N 1
ATOM 3956 C CA . VAL A 1 555 ? 8.810 -16.025 -6.615 1.00 80.00 555 VAL A CA 1
ATOM 3957 C C . VAL A 1 555 ? 8.594 -17.069 -7.717 1.00 80.00 555 VAL A C 1
ATOM 3959 O O . VAL A 1 555 ? 8.219 -18.204 -7.434 1.00 80.00 555 VAL A O 1
ATOM 3962 N N . ILE A 1 556 ? 8.912 -16.733 -8.969 1.00 81.50 556 ILE A N 1
ATOM 3963 C CA . ILE A 1 556 ? 8.863 -17.668 -10.101 1.00 81.50 556 ILE A CA 1
ATOM 3964 C C . ILE A 1 556 ? 9.931 -18.759 -9.943 1.00 81.50 556 ILE A C 1
ATOM 3966 O O . ILE A 1 556 ? 9.633 -19.938 -10.122 1.00 81.50 556 ILE A O 1
ATOM 3970 N N . ALA A 1 557 ? 11.159 -18.395 -9.552 1.00 76.69 557 ALA A N 1
ATOM 3971 C CA . ALA A 1 557 ? 12.219 -19.364 -9.266 1.00 76.69 557 ALA A CA 1
ATOM 3972 C C . ALA A 1 557 ? 11.824 -20.328 -8.134 1.00 76.69 557 ALA A C 1
ATOM 3974 O O . ALA A 1 557 ? 12.063 -21.532 -8.230 1.00 76.69 557 ALA A O 1
ATOM 3975 N N . TYR A 1 558 ? 11.155 -19.811 -7.101 1.00 81.62 558 TYR A N 1
ATOM 3976 C CA . TYR A 1 558 ? 10.576 -20.615 -6.031 1.00 81.62 558 TYR A CA 1
ATOM 3977 C C . TYR A 1 558 ? 9.497 -21.583 -6.535 1.00 81.62 558 TYR A C 1
ATOM 3979 O O . TYR A 1 558 ? 9.568 -22.774 -6.242 1.00 81.62 558 TYR A O 1
ATOM 3987 N N . GLY A 1 559 ? 8.535 -21.109 -7.336 1.00 79.75 559 GLY A N 1
ATOM 3988 C CA . GLY A 1 559 ? 7.491 -21.956 -7.925 1.00 79.75 559 GLY A CA 1
ATOM 3989 C C . GLY A 1 559 ? 8.052 -23.076 -8.805 1.00 79.75 559 GLY A C 1
ATOM 3990 O O . GLY A 1 559 ? 7.609 -24.220 -8.717 1.00 79.75 559 GLY A O 1
ATOM 3991 N N . ASN A 1 560 ? 9.095 -22.782 -9.585 1.00 77.69 560 ASN A N 1
ATOM 3992 C CA . ASN A 1 560 ? 9.790 -23.781 -10.398 1.00 77.69 560 ASN A CA 1
ATOM 3993 C C . ASN A 1 560 ? 10.492 -24.839 -9.530 1.00 77.69 560 ASN A C 1
ATOM 3995 O O . ASN A 1 560 ? 10.408 -26.031 -9.824 1.00 77.69 560 ASN A O 1
ATOM 3999 N N . ALA A 1 561 ? 11.148 -24.425 -8.440 1.00 71.06 561 ALA A N 1
ATOM 4000 C CA . ALA A 1 561 ? 11.783 -25.343 -7.494 1.00 71.06 561 ALA A CA 1
ATOM 4001 C C . ALA A 1 561 ? 10.753 -26.217 -6.756 1.00 71.06 561 ALA A C 1
ATOM 4003 O O . ALA A 1 561 ? 10.956 -27.424 -6.606 1.00 71.06 561 ALA A O 1
ATOM 4004 N N . TYR A 1 562 ? 9.619 -25.632 -6.362 1.00 78.12 562 TYR A N 1
ATOM 4005 C CA . TYR A 1 562 ? 8.482 -26.345 -5.782 1.00 78.12 562 TYR A CA 1
ATOM 4006 C C . TYR A 1 562 ? 7.981 -27.447 -6.730 1.00 78.12 562 TYR A C 1
ATOM 4008 O O . TYR A 1 562 ? 7.906 -28.613 -6.335 1.00 78.12 562 TYR A O 1
ATOM 4016 N N . CYS A 1 563 ? 7.777 -27.133 -8.011 1.00 78.62 563 CYS A N 1
ATOM 4017 C CA . CYS A 1 563 ? 7.322 -28.105 -9.007 1.00 78.62 563 CYS A CA 1
ATOM 4018 C C . CYS A 1 563 ? 8.359 -29.171 -9.386 1.00 78.62 563 CYS A C 1
ATOM 4020 O O . CYS A 1 563 ? 8.005 -30.337 -9.597 1.00 78.62 563 CYS A O 1
ATOM 4022 N N . ALA A 1 564 ? 9.644 -28.817 -9.403 1.00 70.88 564 ALA A N 1
ATOM 4023 C CA . ALA A 1 564 ? 10.723 -29.784 -9.584 1.00 70.88 564 ALA A CA 1
ATOM 4024 C C . ALA A 1 564 ? 10.773 -30.792 -8.422 1.00 70.88 564 ALA A C 1
ATOM 4026 O O . ALA A 1 564 ? 10.890 -31.998 -8.647 1.00 70.88 564 ALA A O 1
ATOM 4027 N N . SER A 1 565 ? 10.603 -30.319 -7.183 1.00 64.19 565 SER A N 1
ATOM 4028 C CA . SER A 1 565 ? 10.589 -31.180 -5.993 1.00 64.19 565 SER A CA 1
ATOM 4029 C C . SER A 1 565 ? 9.363 -32.103 -5.938 1.00 64.19 565 SER A C 1
ATOM 4031 O O . SER A 1 565 ? 9.482 -33.275 -5.571 1.00 64.19 565 SER A O 1
ATOM 4033 N N . ALA A 1 566 ? 8.201 -31.622 -6.392 1.00 67.81 566 ALA A N 1
ATOM 4034 C CA . ALA A 1 566 ? 6.983 -32.422 -6.495 1.00 67.81 566 ALA A CA 1
ATOM 4035 C C . ALA A 1 566 ? 7.129 -33.561 -7.518 1.00 67.81 566 ALA A C 1
ATOM 4037 O O . ALA A 1 566 ? 6.705 -34.689 -7.269 1.00 67.81 566 ALA A O 1
ATOM 4038 N N . SER A 1 567 ? 7.800 -33.285 -8.639 1.00 65.88 567 SER A N 1
ATOM 4039 C CA . SER A 1 567 ? 8.075 -34.269 -9.693 1.00 65.88 567 SER A CA 1
ATOM 4040 C C . SER A 1 567 ? 9.066 -35.346 -9.235 1.00 65.88 567 SER A C 1
ATOM 4042 O O . SER A 1 567 ? 8.849 -36.526 -9.490 1.00 65.88 567 SER A O 1
ATOM 4044 N N . ALA A 1 568 ? 10.109 -34.968 -8.486 1.00 53.31 568 ALA A N 1
ATOM 4045 C CA . ALA A 1 568 ? 11.061 -35.916 -7.898 1.00 53.31 568 ALA A CA 1
ATOM 4046 C C . ALA A 1 568 ? 10.416 -36.834 -6.841 1.00 53.31 568 ALA A C 1
ATOM 4048 O O . ALA A 1 568 ? 10.755 -38.012 -6.744 1.00 53.31 568 ALA A O 1
ATOM 4049 N N . THR A 1 569 ? 9.448 -36.314 -6.081 1.00 53.22 569 THR A N 1
ATOM 4050 C CA . THR A 1 569 ? 8.730 -37.073 -5.042 1.00 53.22 569 THR A CA 1
ATOM 4051 C C . THR A 1 569 ? 7.731 -38.078 -5.632 1.00 53.22 569 THR A C 1
ATOM 4053 O O . THR A 1 569 ? 7.493 -39.128 -5.037 1.00 53.22 569 THR A O 1
ATOM 4056 N N . ALA A 1 570 ? 7.165 -37.798 -6.812 1.00 53.44 570 ALA A N 1
ATOM 4057 C CA . ALA A 1 570 ? 6.257 -38.714 -7.504 1.00 53.44 570 ALA A CA 1
ATOM 4058 C C . ALA A 1 570 ? 6.986 -39.930 -8.103 1.00 53.44 570 ALA A C 1
ATOM 4060 O O . ALA A 1 570 ? 6.505 -41.051 -7.967 1.00 53.44 570 ALA A O 1
ATOM 4061 N N . THR A 1 571 ? 8.176 -39.730 -8.678 1.00 49.84 571 THR A N 1
ATOM 4062 C CA . THR A 1 571 ? 9.008 -40.810 -9.244 1.00 49.84 571 THR A CA 1
ATOM 4063 C C . THR A 1 571 ? 9.561 -41.761 -8.175 1.00 49.84 571 THR A C 1
ATOM 4065 O O . THR A 1 571 ? 9.891 -42.898 -8.479 1.00 49.84 571 THR A O 1
ATOM 4068 N N . ALA A 1 572 ? 9.632 -41.332 -6.911 1.00 44.84 572 ALA A N 1
ATOM 4069 C CA . ALA A 1 572 ? 10.028 -42.183 -5.784 1.00 44.84 572 ALA A CA 1
ATOM 4070 C C . ALA A 1 572 ? 8.882 -43.063 -5.230 1.00 44.84 572 ALA A C 1
ATOM 4072 O O . ALA A 1 572 ? 9.113 -43.869 -4.331 1.00 44.84 572 ALA A O 1
ATOM 4073 N N . LYS A 1 573 ? 7.645 -42.886 -5.724 1.00 40.50 573 LYS A N 1
ATOM 4074 C CA . LYS A 1 573 ? 6.437 -43.624 -5.301 1.00 40.50 573 LYS A CA 1
ATOM 4075 C C . LYS A 1 573 ? 5.890 -44.599 -6.356 1.00 40.50 573 LYS A C 1
ATOM 4077 O O . LYS A 1 573 ? 4.899 -45.274 -6.077 1.00 40.50 573 LYS A O 1
ATOM 4082 N N . THR A 1 574 ? 6.515 -44.668 -7.527 1.00 40.88 574 THR A N 1
ATOM 4083 C CA . THR A 1 574 ? 6.308 -45.685 -8.577 1.00 40.88 574 THR A CA 1
ATOM 4084 C C . THR A 1 574 ? 7.496 -46.619 -8.610 1.00 40.88 574 THR A C 1
ATOM 4086 O O . THR A 1 574 ? 7.270 -47.842 -8.713 1.00 40.88 574 THR A O 1
#

Radius of gyration: 34.62 Å; chains: 1; bounding box: 89×84×132 Å

Organism: NCBI:txid1093900

pLDDT: mean 73.87, std 23.23, range [22.88, 98.38]

InterPro domains:
  IPR001002 Chitin-binding, type 1 [PS50941] (242-287)
  IPR008427 Extracellular membrane protein, CFEM domain [PF05730] (334-400)
  IPR008427 Extracellular membrane protein, CFEM domain [PF05730] (419-485)
  IPR008427 Extracellular membrane protein, CFEM domain [PF05730] (498-564)
  IPR008427 Extracellular membrane protein, CFEM domain [PS52012] (312-426)
  IPR008427 Extracellular membrane protein, CFEM domain [PS52012] (477-574)
  IPR008427 Extracellular membrane protein, CFEM domain [SM00747] (333-400)
  IPR008427 Extracellular membrane protein, CFEM domain [SM00747] (418-485)
  IPR008427 Extracellular membrane protein, CFEM domain [SM00747] (497-564)
  IPR018392 LysM domain [PS51782] (70-116)
  IPR036779 LysM domain superfamily [G3DSA:3.10.350.10] (75-117)
  IPR036861 Endochitinase-like superfamily [G3DSA:3.30.60.10] (180-231)
  IPR036861 Endochitinase-like superfamily [G3DSA:3.30.60.10] (242-302)
  IPR051735 CFEM domain-containing protein [PTHR37928] (400-502)

Secondary structure (DSSP, 8-state):
---------------------PPPPP-------------------------------PPTTSEEEEEEEE--SS--TTHHHHHHHHTT--HHHHHHH-TTS-TT-TT--TT-EEEEEEEEPPPB-TTSB-BGGGTTBB-TTSSS-EEETTTTEEE-STTTTSTTTEEEESS--TTTB-SSSB-BGGGTTBBP-GGG-SEEETTSBEE-SHHHHSTTTEEEES-----------GGGG---SSSB-BGGGTB---TTT-SEE-TTSBEE-SHHHHSTT--TTTS------------------------------------------------TTGGGS-HHHHHHHHHHHTTTTTTT-SSS-HHHHHHSHHHHHHHHHHHHHHH-HHHHHHHHHHHHHHHHHHHHS-----------SSGGGS-HHHHHHHHHHHHTTTTTT-SSS-HHHHHHSHHHHHHHHHHHHHHH-HHHHHHHHHHHHHHHHHHHHHS------GGGS-HHHHHHHHHHHHTTTTTT-SS--HHHHHHSHHHHHHHHHHHHHHH-HHHHHHHHHHHHHHHHHHHHHHHT--

Foldseek 3Di:
DDDDDDDDDDDDPDDDDDDDDDDDDDDDDDDDDDDDDDDDDDDDDDDDDDPPPDDPPQDQQHWFFPDKDAAAQDDDLCRLVVLCVVLVHDSVVQCSNVVVADSSNHPDDHRDIGRRDTDRHHAAPQVQAADDVVVRHAPAPYPAFFQFPVVNGGHNDCQSQDALGTQDGPHPHCLAAPVPQFADDLRNRHAYDDPSAFFQFPVRGGDDDCCGQNCRTTPDGNHDPPPCPPPPPVLQVWDDPDQFADDPVHTAHHPVQAFWQAQVRGHDPDCNRLDPRTDVSRGHNPHDPPDDDDDDDDDDDDDDDDDDDDDDDDDDDDDDDDDDDDDDPDPPCLVSADPQLNVQLVVLLVCCVVLVHPHSQLQSLLVRVVSLVSSLVSCCVRVNPVSSVVSSVVNVVSNVVSNVPDDDPDDDDDPQPDLVSADPLLNVQLVVLLVCCVVLVHPHSQLQSSLVRVVSLVSSLVSLCVRVNDVSSVSSSVVNVVSNVVSNVPDDDDADDQVVADPQLSVQLVVLLVCCVVLVHPHSQLQSSLVRVVSLVSSLVSCCVRPNDVSSVVSSVRNVSSNVSSVVVVVVVD

Sequence (574 aa):
MMRLFASSLIFVLALADDICQPVKWNAKRSEGPYNTKALRAANGTMSTRKTLVTTTEIQPGDINCRYSATTSATVNYYTCTQMATKYGITIDVFFTLNPTLELDCSNIQPKTEYCVAGFIEPVRATDRLCGPRNGNATCLGTAYQCCNSETWKCGNSTDDCAAGTCYEGACAGDKVYSTDGTCGLNHGLRLCAGKWGDCCNLDGACGTGDAFCGTSVCFSGNCTVPDIKPTLPDWMKGNTPDGTCGGEKGYTCNVVYGNCCNKNGMCGVLASDCGAGCQPEFGDCSSISTTSASRTTSKSSSSTSSAGITTTTHVTSTSASKTTTTSTTSTTALSSLPSCGQTCFNNMVGQWSKLGCSSEDPACLCRNVNFGYGLRDCSNGACGTDVASTVIAYGSAYCSSALATTTPTATPTPTATGVAGLPTCGQTCFNNMVGQWSQLGCSSEDPACLCRNVNFGYGLRDCSNGACGTDVASTVIAYGSAYCSSALATATPTGTGVASLPTCGQTCFNNMVAMYSSLGCASPDPYCLCKNVNFGYGLRDCSNGACGTDIASKVIAYGNAYCASASATATAKT